Protein AF-A0A968HZY4-F1 (afdb_monomer)

Structure (mmCIF, N/CA/C/O backbone):
data_AF-A0A968HZY4-F1
#
_entry.id   AF-A0A968HZY4-F1
#
loop_
_atom_site.group_PDB
_atom_site.id
_atom_site.type_symbol
_atom_site.label_atom_id
_atom_site.label_alt_id
_atom_site.label_comp_id
_atom_site.label_asym_id
_atom_site.label_entity_id
_atom_site.label_seq_id
_atom_site.pdbx_PDB_ins_code
_atom_site.Cartn_x
_atom_site.Cartn_y
_atom_site.Cartn_z
_atom_site.occupancy
_atom_site.B_iso_or_equiv
_atom_site.auth_seq_id
_atom_site.auth_comp_id
_atom_site.auth_asym_id
_atom_site.auth_atom_id
_atom_site.pdbx_PDB_model_num
ATOM 1 N N . MET A 1 1 ? -5.689 -10.038 83.193 1.00 41.53 1 MET A N 1
ATOM 2 C CA . MET A 1 1 ? -4.232 -9.779 83.161 1.00 41.53 1 MET A CA 1
ATOM 3 C C . MET A 1 1 ? -4.019 -8.382 82.620 1.00 41.53 1 MET A C 1
ATOM 5 O O . MET A 1 1 ? -4.632 -8.050 81.616 1.00 41.53 1 MET A O 1
ATOM 9 N N . ARG A 1 2 ? -3.241 -7.571 83.341 1.00 40.06 2 ARG A N 1
ATOM 10 C CA . ARG A 1 2 ? -2.919 -6.186 82.997 1.00 40.06 2 ARG A CA 1
ATOM 11 C C . ARG A 1 2 ? -1.986 -6.119 81.788 1.00 40.06 2 ARG A C 1
ATOM 13 O O . ARG A 1 2 ? -1.140 -6.987 81.590 1.00 40.06 2 ARG A O 1
ATOM 20 N N . ASP A 1 3 ? -2.224 -5.061 81.038 1.00 54.75 3 ASP A N 1
ATOM 21 C CA . ASP A 1 3 ? -1.599 -4.598 79.814 1.00 54.75 3 ASP A CA 1
ATOM 22 C C . ASP A 1 3 ? -0.059 -4.610 79.860 1.00 54.75 3 ASP A C 1
ATOM 24 O O . ASP A 1 3 ? 0.558 -4.079 80.785 1.00 54.75 3 ASP A O 1
ATOM 28 N N . ARG A 1 4 ? 0.563 -5.210 78.842 1.00 42.66 4 ARG A N 1
ATOM 29 C CA . ARG A 1 4 ? 1.924 -4.870 78.412 1.00 42.66 4 ARG A CA 1
ATOM 30 C C . ARG A 1 4 ? 1.716 -4.182 77.074 1.00 42.66 4 ARG A C 1
ATOM 32 O O . ARG A 1 4 ? 1.471 -4.899 76.107 1.00 42.66 4 ARG A O 1
ATOM 39 N N . GLY A 1 5 ? 1.771 -2.849 77.065 1.00 49.72 5 GLY A N 1
ATOM 40 C CA . GLY A 1 5 ? 1.505 -1.953 75.932 1.00 49.72 5 GLY A CA 1
ATOM 41 C C . GLY A 1 5 ? 2.400 -2.175 74.709 1.00 49.72 5 GLY A C 1
ATOM 42 O O . GLY A 1 5 ? 3.183 -1.316 74.326 1.00 49.72 5 GLY A O 1
ATOM 43 N N . LEU A 1 6 ? 2.280 -3.349 74.106 1.00 52.50 6 LEU A N 1
ATOM 44 C CA . LEU A 1 6 ? 2.765 -3.713 72.791 1.00 52.50 6 LEU A CA 1
ATOM 45 C C . LEU A 1 6 ? 1.503 -3.946 71.974 1.00 52.50 6 LEU A C 1
ATOM 47 O O . LEU A 1 6 ? 0.769 -4.902 72.237 1.00 52.50 6 LEU A O 1
ATOM 51 N N . GLU A 1 7 ? 1.229 -3.056 71.027 1.00 54.84 7 GLU A N 1
ATOM 52 C CA . GLU A 1 7 ? 0.164 -3.232 70.046 1.00 54.84 7 GLU A CA 1
ATOM 53 C C . GLU A 1 7 ? 0.328 -4.610 69.386 1.00 54.84 7 GLU A C 1
ATOM 55 O O . GLU A 1 7 ? 1.237 -4.846 68.590 1.00 54.84 7 GLU A O 1
ATOM 60 N N . LYS A 1 8 ? -0.510 -5.576 69.774 1.00 66.75 8 LYS A N 1
ATOM 61 C CA . LYS A 1 8 ? -0.502 -6.905 69.163 1.00 66.75 8 LYS A CA 1
ATOM 62 C C . LYS A 1 8 ? -1.309 -6.832 67.877 1.00 66.75 8 LYS A C 1
ATOM 64 O O . LYS A 1 8 ? -2.527 -6.681 67.915 1.00 66.75 8 LYS A O 1
ATOM 69 N N . LEU A 1 9 ? -0.631 -6.976 66.743 1.00 75.69 9 LEU A N 1
ATOM 70 C CA . LEU A 1 9 ? -1.282 -7.161 65.451 1.00 75.69 9 LEU A CA 1
ATOM 71 C C . LEU A 1 9 ? -1.979 -8.529 65.435 1.00 75.69 9 LEU A C 1
ATOM 73 O O . LEU A 1 9 ? -1.332 -9.566 65.585 1.00 75.69 9 LEU A O 1
ATOM 77 N N . ILE A 1 10 ? -3.302 -8.531 65.269 1.00 79.06 10 ILE A N 1
ATOM 78 C CA . ILE A 1 10 ? -4.111 -9.747 65.130 1.00 79.06 10 ILE A CA 1
ATOM 79 C C . ILE A 1 10 ? -4.443 -9.921 63.646 1.00 79.06 10 ILE A C 1
ATOM 81 O O . ILE A 1 10 ? -4.998 -9.016 63.024 1.00 79.06 10 ILE A O 1
ATOM 85 N N . LEU A 1 11 ? -4.120 -11.084 63.074 1.00 83.38 11 LEU A N 1
ATOM 86 C CA . LEU A 1 11 ? -4.548 -11.444 61.722 1.00 83.38 11 LEU A CA 1
ATOM 87 C C . LEU A 1 11 ? -6.049 -11.758 61.738 1.00 83.38 11 LEU A C 1
ATOM 89 O O . LEU A 1 11 ? -6.465 -12.761 62.310 1.00 83.38 11 LEU A O 1
ATOM 93 N N . LEU A 1 12 ? -6.854 -10.897 61.115 1.00 84.75 12 LEU A N 1
ATOM 94 C CA . LEU A 1 12 ? -8.318 -11.028 61.105 1.00 84.75 12 LEU A CA 1
ATOM 95 C C . LEU A 1 12 ? -8.853 -11.737 59.852 1.00 84.75 12 LEU A C 1
ATOM 97 O O . LEU A 1 12 ? -9.909 -12.357 59.900 1.00 84.75 12 LEU A O 1
ATOM 101 N N . SER A 1 13 ? -8.135 -11.641 58.732 1.00 86.31 13 SER A N 1
ATOM 102 C CA . SER A 1 13 ? -8.480 -12.276 57.459 1.00 86.31 13 SER A CA 1
ATOM 103 C C . SER A 1 13 ? -7.221 -12.420 56.612 1.00 86.31 13 SER A C 1
ATOM 105 O O . SER A 1 13 ? -6.357 -11.544 56.627 1.00 86.31 13 SER A O 1
ATOM 107 N N . SER A 1 14 ? -7.152 -13.485 55.820 1.00 87.38 14 SER A N 1
ATOM 108 C CA . SER A 1 14 ? -6.156 -13.664 54.765 1.00 87.38 14 SER A CA 1
ATOM 109 C C . SER A 1 14 ? -6.843 -14.073 53.464 1.00 87.38 14 SER A C 1
ATOM 111 O O . SER A 1 14 ? -7.964 -14.580 53.474 1.00 87.38 14 SER A O 1
ATOM 113 N N . ALA A 1 15 ? -6.176 -13.819 52.343 1.00 85.38 15 ALA A N 1
ATOM 114 C CA . ALA A 1 15 ? -6.577 -14.305 51.033 1.00 85.38 15 ALA A CA 1
ATOM 115 C C . ALA A 1 15 ? -5.319 -14.726 50.271 1.00 85.38 15 ALA A C 1
ATOM 117 O O . ALA A 1 15 ? -4.304 -14.027 50.321 1.00 85.38 15 ALA A O 1
ATOM 118 N N . THR A 1 16 ? -5.387 -15.864 49.585 1.00 85.25 16 THR A N 1
ATOM 119 C CA . THR A 1 16 ? -4.321 -16.317 48.687 1.00 85.25 16 THR A CA 1
ATOM 120 C C . THR A 1 16 ? -4.516 -15.669 47.329 1.00 85.25 16 THR A C 1
ATOM 122 O O . THR A 1 16 ? -5.643 -15.566 46.845 1.00 85.25 16 THR A O 1
ATOM 125 N N . LEU A 1 17 ? -3.422 -15.222 46.721 1.00 83.81 17 LEU A N 1
ATOM 126 C CA . LEU A 1 17 ? -3.461 -14.551 45.435 1.00 83.81 17 LEU A CA 1
ATOM 127 C C . LEU A 1 17 ? -2.417 -15.143 44.500 1.00 83.81 17 LEU A C 1
ATOM 129 O O . LEU A 1 17 ? -1.216 -14.988 44.718 1.00 83.81 17 LEU A O 1
ATOM 133 N N . ASP A 1 18 ? -2.906 -15.778 43.442 1.00 83.44 18 ASP A N 1
ATOM 134 C CA . ASP A 1 18 ? -2.078 -16.252 42.345 1.00 83.44 18 ASP A CA 1
ATOM 135 C C . ASP A 1 18 ? -1.925 -15.160 41.284 1.00 83.44 18 ASP A C 1
ATOM 137 O O . ASP A 1 18 ? -2.818 -14.341 41.047 1.00 83.44 18 ASP A O 1
ATOM 141 N N . GLY A 1 19 ? -0.775 -15.157 40.616 1.00 85.38 19 GLY A N 1
ATOM 142 C CA . GLY A 1 19 ? -0.546 -14.327 39.439 1.00 85.38 19 GLY A CA 1
ATOM 143 C C . GLY A 1 19 ? -1.539 -14.615 38.308 1.00 85.38 19 GLY A C 1
ATOM 144 O O . GLY A 1 19 ? -2.103 -15.709 38.235 1.00 85.38 19 GLY A O 1
ATOM 145 N N . LEU A 1 20 ? -1.727 -13.662 37.393 1.00 91.88 20 LEU A N 1
ATOM 146 C CA . LEU A 1 20 ? -2.468 -13.936 36.157 1.00 91.88 20 LEU A CA 1
ATOM 147 C C . LEU A 1 20 ? -1.659 -14.898 35.288 1.00 91.88 20 LEU A C 1
ATOM 149 O O . LEU A 1 20 ? -0.430 -14.856 35.276 1.00 91.88 20 LEU A O 1
ATOM 153 N N . GLU A 1 21 ? -2.337 -15.758 34.546 1.00 91.94 21 GLU A N 1
ATOM 154 C CA . GLU A 1 21 ? -1.697 -16.551 33.508 1.00 91.94 21 GLU A CA 1
ATOM 155 C C . GLU A 1 21 ? -1.301 -15.658 32.329 1.00 91.94 21 GLU A C 1
ATOM 157 O O . GLU A 1 21 ? -2.010 -14.724 31.951 1.00 91.94 21 GLU A O 1
ATOM 162 N N . GLU A 1 22 ? -0.158 -15.953 31.717 1.00 89.94 22 GLU A N 1
ATOM 163 C CA . GLU A 1 22 ? 0.375 -15.190 30.590 1.00 89.94 22 GLU A CA 1
ATOM 164 C C . GLU A 1 22 ? -0.623 -15.102 29.426 1.00 89.94 22 GLU A C 1
ATOM 166 O O . GLU A 1 22 ? -0.749 -14.044 28.804 1.00 89.94 22 GLU A O 1
ATOM 171 N N . TYR A 1 23 ? -1.409 -16.160 29.185 1.00 89.81 23 TYR A N 1
ATOM 172 C CA . TYR A 1 23 ? -2.465 -16.133 28.172 1.00 89.81 23 TYR A CA 1
ATOM 173 C C . TYR A 1 23 ? -3.528 -15.052 28.449 1.00 89.81 23 TYR A C 1
ATOM 175 O O . TYR A 1 23 ? -4.037 -14.455 27.501 1.00 89.81 23 TYR A O 1
ATOM 183 N N . GLN A 1 24 ? -3.861 -14.769 29.716 1.00 90.50 24 GLN A N 1
ATOM 184 C CA . GLN A 1 24 ? -4.883 -13.778 30.078 1.00 90.50 24 GLN A CA 1
ATOM 185 C C . GLN A 1 24 ? -4.415 -12.375 29.684 1.00 90.50 24 GLN A C 1
ATOM 187 O O . GLN A 1 24 ? -5.175 -11.617 29.080 1.00 90.50 24 GLN A O 1
ATOM 192 N N . VAL A 1 25 ? -3.137 -12.063 29.926 1.00 91.56 25 VAL A N 1
ATOM 193 C CA . VAL A 1 25 ? -2.517 -10.797 29.506 1.00 91.56 25 VAL A CA 1
ATOM 194 C C . VAL A 1 25 ? -2.431 -10.714 27.979 1.00 91.56 25 VAL A C 1
ATOM 196 O O . VAL A 1 25 ? -2.873 -9.730 27.385 1.00 91.56 25 VAL A O 1
ATOM 199 N N . GLN A 1 26 ? -1.943 -11.773 27.328 1.00 89.75 26 GLN A N 1
ATOM 200 C CA . GLN A 1 26 ? -1.794 -11.819 25.870 1.00 89.75 26 GLN A CA 1
ATOM 201 C C . GLN A 1 26 ? -3.134 -11.737 25.126 1.00 89.75 26 GLN A C 1
ATOM 203 O O . GLN A 1 26 ? -3.215 -11.111 24.070 1.00 89.75 26 GLN A O 1
ATOM 208 N N . SER A 1 27 ? -4.210 -12.308 25.673 1.00 87.94 27 SER A N 1
ATOM 209 C CA . SER A 1 27 ? -5.541 -12.256 25.053 1.00 87.94 27 SER A CA 1
ATOM 210 C C . SER A 1 27 ? -6.068 -10.825 24.904 1.00 87.94 27 SER A C 1
ATOM 212 O O . SER A 1 27 ? -6.692 -10.498 23.896 1.00 87.94 27 SER A O 1
ATOM 214 N N . VAL A 1 28 ? -5.759 -9.944 25.865 1.00 88.44 28 VAL A N 1
ATOM 215 C CA . VAL A 1 28 ? -6.109 -8.521 25.790 1.00 88.44 28 VAL A CA 1
ATOM 216 C C . VAL A 1 28 ? -5.229 -7.818 24.759 1.00 88.44 28 VAL A C 1
ATOM 218 O O . VAL A 1 28 ? -5.750 -7.092 23.917 1.00 88.44 28 VAL A O 1
ATOM 221 N N . LEU A 1 29 ? -3.917 -8.074 24.769 1.00 87.25 29 LEU A N 1
ATOM 222 C CA . LEU A 1 29 ? -2.936 -7.458 23.860 1.00 87.25 29 LEU A CA 1
ATOM 223 C C . LEU A 1 29 ? -3.113 -7.840 22.385 1.00 87.25 29 LEU A C 1
ATOM 225 O O . LEU A 1 29 ? -2.699 -7.115 21.488 1.00 87.25 29 LEU A O 1
ATOM 229 N N . THR A 1 30 ? -3.734 -8.984 22.113 1.00 85.12 30 THR A N 1
ATOM 230 C CA . THR A 1 30 ? -3.854 -9.521 20.750 1.00 85.12 30 THR A CA 1
ATOM 231 C C . THR A 1 30 ? -5.277 -9.477 20.193 1.00 85.12 30 THR A C 1
ATOM 233 O O . THR A 1 30 ? -5.478 -9.808 19.025 1.00 85.12 30 THR A O 1
ATOM 236 N N . LYS A 1 31 ? -6.258 -9.002 20.979 1.00 80.94 31 LYS A N 1
ATOM 237 C CA . LYS A 1 31 ? -7.700 -8.962 20.651 1.00 80.94 31 LYS A CA 1
ATOM 238 C C . LYS A 1 31 ? -8.027 -8.364 19.274 1.00 80.94 31 LYS A C 1
ATOM 240 O O . LYS A 1 31 ? -9.036 -8.728 18.672 1.00 80.94 31 LYS A O 1
ATOM 245 N N . ASN A 1 32 ? -7.200 -7.442 18.780 1.00 72.19 32 ASN A N 1
ATOM 246 C CA . ASN A 1 32 ? -7.451 -6.698 17.542 1.00 72.19 32 ASN A CA 1
ATOM 247 C C . ASN A 1 32 ? -6.532 -7.080 16.370 1.00 72.19 32 ASN A C 1
ATOM 249 O O . ASN A 1 32 ? -6.641 -6.495 15.290 1.00 72.19 32 ASN A O 1
ATOM 253 N N . LEU A 1 33 ? -5.665 -8.077 16.548 1.00 73.38 33 LEU A N 1
ATOM 254 C CA . LEU A 1 33 ? -4.796 -8.586 15.486 1.00 73.38 33 LEU A CA 1
ATOM 255 C C . LEU A 1 33 ? -5.566 -9.545 14.566 1.00 73.38 33 LEU A C 1
ATOM 257 O O . LEU A 1 33 ? -6.421 -10.297 15.024 1.00 73.38 33 LEU A O 1
ATOM 261 N N . SER A 1 34 ? -5.242 -9.559 13.269 1.00 57.38 34 SER A N 1
ATOM 262 C CA . SER A 1 34 ? -5.889 -10.438 12.275 1.00 57.38 34 SER A CA 1
ATOM 263 C C . SER A 1 34 ? -5.515 -11.917 12.421 1.00 57.38 34 SER A C 1
ATOM 265 O O . SER A 1 34 ? -6.266 -12.775 11.977 1.00 57.38 34 SER A O 1
ATOM 267 N N . ASN A 1 35 ? -4.367 -12.225 13.036 1.00 59.00 35 ASN A N 1
ATOM 268 C CA . ASN A 1 35 ? -3.898 -13.590 13.305 1.00 59.00 35 ASN A CA 1
ATOM 269 C C . ASN A 1 35 ? -3.210 -13.653 14.677 1.00 59.00 35 ASN A C 1
ATOM 271 O O . ASN A 1 35 ? -1.978 -13.718 14.760 1.00 59.00 35 ASN A O 1
ATOM 275 N N . PRO A 1 36 ? -3.977 -13.603 15.775 1.00 60.69 36 PRO A N 1
ATOM 276 C CA . PRO A 1 36 ? -3.407 -13.656 17.107 1.00 60.69 36 PRO A CA 1
ATOM 277 C C . PRO A 1 36 ? -2.888 -15.077 17.364 1.00 60.69 36 PRO A C 1
ATOM 279 O O . PRO A 1 36 ? -3.634 -15.980 17.732 1.00 60.69 36 PRO A O 1
ATOM 282 N N . ARG A 1 37 ? -1.584 -15.304 17.163 1.00 58.78 37 ARG A N 1
ATOM 283 C CA . ARG A 1 37 ? -0.913 -16.530 17.623 1.00 58.78 37 ARG A CA 1
ATOM 284 C C . ARG A 1 37 ? -0.686 -16.439 19.130 1.00 58.78 37 ARG A C 1
ATOM 286 O O . ARG A 1 37 ? 0.447 -16.314 19.588 1.00 58.78 37 ARG A O 1
ATOM 293 N N . VAL A 1 38 ? -1.767 -16.490 19.902 1.00 62.00 38 VAL A N 1
ATOM 294 C CA . VAL A 1 38 ? -1.673 -16.601 21.359 1.00 62.00 38 VAL A CA 1
ATOM 295 C C . VAL A 1 38 ? -1.305 -18.040 21.673 1.00 62.00 38 VAL A C 1
ATOM 297 O O . VAL A 1 38 ? -2.112 -18.954 21.515 1.00 62.00 38 VAL A O 1
ATOM 300 N N . ARG A 1 39 ? -0.057 -18.266 22.083 1.00 68.50 39 ARG A N 1
ATOM 301 C CA . ARG A 1 39 ? 0.317 -19.556 22.660 1.00 68.50 39 ARG A CA 1
ATOM 302 C C . ARG A 1 39 ? -0.393 -19.684 24.003 1.00 68.50 39 ARG A C 1
ATOM 304 O O . ARG A 1 39 ? -0.306 -18.776 24.827 1.00 68.50 39 ARG A O 1
ATOM 311 N N . LEU A 1 40 ? -1.076 -20.806 24.218 1.00 73.31 40 LEU A N 1
ATOM 312 C CA . LEU A 1 40 ? -1.609 -21.167 25.529 1.00 73.31 40 LEU A CA 1
ATOM 313 C C . LEU A 1 40 ? -0.422 -21.367 26.477 1.00 73.31 40 LEU A C 1
ATOM 315 O O . LEU A 1 40 ? 0.214 -22.417 26.485 1.00 73.31 40 LEU A O 1
ATOM 319 N N . SER A 1 41 ? -0.087 -20.317 27.219 1.00 78.94 41 SER A N 1
ATOM 320 C CA . SER A 1 41 ? 0.904 -20.345 28.285 1.00 78.94 41 SER A CA 1
ATOM 321 C C . SER A 1 41 ? 0.164 -20.222 29.607 1.00 78.94 41 SER A C 1
ATOM 323 O O . SER A 1 41 ? -0.422 -19.182 29.908 1.00 78.94 41 SER A O 1
ATOM 325 N N . LEU A 1 42 ? 0.207 -21.298 30.392 1.00 84.81 42 LEU A N 1
ATOM 326 C CA . LEU A 1 42 ? -0.332 -21.346 31.755 1.00 84.81 42 LEU A CA 1
ATOM 327 C C . LEU A 1 42 ? 0.670 -20.773 32.776 1.00 84.81 42 LEU A C 1
ATOM 329 O O . LEU A 1 42 ? 0.499 -20.914 33.987 1.00 84.81 42 LEU A O 1
ATOM 333 N N . LYS A 1 43 ? 1.764 -20.157 32.299 1.00 90.19 43 LYS A N 1
ATOM 334 C CA . LYS A 1 43 ? 2.778 -19.541 33.153 1.00 90.19 43 LYS A CA 1
ATOM 335 C C . LYS A 1 43 ? 2.139 -18.404 33.944 1.00 90.19 43 LYS A C 1
ATOM 337 O O . LYS A 1 43 ? 1.631 -17.446 33.367 1.00 90.19 43 LYS A O 1
ATOM 342 N N . ARG A 1 44 ? 2.208 -18.501 35.269 1.00 91.00 44 ARG A N 1
ATOM 343 C CA . ARG A 1 44 ? 1.721 -17.473 36.191 1.00 91.00 44 ARG A CA 1
ATOM 344 C C . ARG A 1 44 ? 2.715 -16.315 36.253 1.00 91.00 44 ARG A C 1
ATOM 346 O O . ARG A 1 44 ? 3.913 -16.518 36.452 1.00 91.00 44 ARG A O 1
ATOM 353 N N . LEU A 1 45 ? 2.211 -15.103 36.072 1.00 92.19 45 LEU A N 1
ATOM 354 C CA . LEU A 1 45 ? 2.980 -13.871 36.080 1.00 92.19 45 LEU A CA 1
ATOM 355 C C . LEU A 1 45 ? 2.925 -13.213 37.471 1.00 92.19 45 LEU A C 1
ATOM 357 O O . LEU A 1 45 ? 1.835 -13.039 38.019 1.00 92.19 45 LEU A O 1
ATOM 361 N N . PRO A 1 46 ? 4.069 -12.843 38.069 1.00 92.75 46 PRO A N 1
ATOM 362 C CA . PRO A 1 46 ? 4.107 -12.374 39.449 1.00 92.75 46 PRO A CA 1
ATOM 363 C C . PRO A 1 46 ? 3.511 -10.968 39.601 1.00 92.75 46 PRO A C 1
ATOM 365 O O . PRO A 1 46 ? 3.862 -10.041 38.872 1.00 92.75 46 PRO A O 1
ATOM 368 N N . VAL A 1 47 ? 2.680 -10.773 40.624 1.00 91.81 47 VAL A N 1
ATOM 369 C CA . VAL A 1 47 ? 2.310 -9.432 41.100 1.00 91.81 47 VAL A CA 1
ATOM 370 C C . VAL A 1 47 ? 3.327 -8.940 42.129 1.00 91.81 47 VAL A C 1
ATOM 372 O O . VAL A 1 47 ? 3.813 -9.707 42.954 1.00 91.81 47 VAL A O 1
ATOM 375 N N . GLN A 1 48 ? 3.671 -7.657 42.070 1.00 90.81 48 GLN A N 1
ATOM 376 C CA . GLN A 1 48 ? 4.803 -7.089 42.812 1.00 90.81 48 GLN A CA 1
ATOM 377 C C . GLN A 1 48 ? 4.380 -6.022 43.824 1.00 90.81 48 GLN A C 1
ATOM 379 O O . GLN A 1 48 ? 5.103 -5.755 44.779 1.00 90.81 48 GLN A O 1
ATOM 384 N N . GLN A 1 49 ? 3.238 -5.366 43.604 1.00 93.62 49 GLN A N 1
ATOM 385 C CA . GLN A 1 49 ? 2.784 -4.242 44.425 1.00 93.62 49 GLN A CA 1
ATOM 386 C C . GLN A 1 49 ? 1.290 -4.343 44.728 1.00 93.62 49 GLN A C 1
ATOM 388 O O . GLN A 1 49 ? 0.536 -4.951 43.973 1.00 93.62 49 GLN A O 1
ATOM 393 N N . MET A 1 50 ? 0.862 -3.684 45.804 1.00 93.81 50 MET A N 1
ATOM 394 C CA . MET A 1 50 ? -0.540 -3.378 46.088 1.00 93.81 50 MET A CA 1
ATOM 395 C C . MET A 1 50 ? -0.711 -1.864 46.156 1.00 93.81 50 MET A C 1
ATOM 397 O O . MET A 1 50 ? 0.113 -1.180 46.762 1.00 93.81 50 MET A O 1
ATOM 401 N N . ARG A 1 51 ? -1.760 -1.330 45.530 1.00 95.94 51 ARG A N 1
ATOM 402 C CA . ARG A 1 51 ? -2.035 0.112 45.496 1.00 95.94 51 ARG A CA 1
ATOM 403 C C . ARG A 1 51 ? -3.507 0.399 45.781 1.00 95.94 51 ARG A C 1
ATOM 405 O O . ARG A 1 51 ? -4.352 -0.338 45.281 1.00 95.94 51 ARG A O 1
ATOM 412 N N . PRO A 1 52 ? -3.835 1.450 46.551 1.00 94.94 52 PRO A N 1
ATOM 413 C CA . PRO A 1 52 ? -5.219 1.861 46.740 1.00 94.94 52 PRO A CA 1
ATOM 414 C C . PRO A 1 52 ? -5.827 2.388 45.439 1.00 94.94 52 PRO A C 1
ATOM 416 O O . PRO A 1 52 ? -5.142 3.024 44.636 1.00 94.94 52 PRO A O 1
ATOM 419 N N . LEU A 1 53 ? -7.119 2.128 45.245 1.00 94.69 53 LEU A N 1
ATOM 420 C CA . LEU A 1 53 ? -7.882 2.620 44.103 1.00 94.69 53 LEU A CA 1
ATOM 421 C C . LEU A 1 53 ? -8.545 3.957 44.439 1.00 94.69 53 LEU A C 1
ATOM 423 O O . LEU A 1 53 ? -9.246 4.084 45.444 1.00 94.69 53 LEU A O 1
ATOM 427 N N . ALA A 1 54 ? -8.338 4.955 43.581 1.00 90.56 54 ALA A N 1
ATOM 428 C CA . ALA A 1 54 ? -8.940 6.276 43.737 1.00 90.56 54 ALA A CA 1
ATOM 429 C C . ALA A 1 54 ? -10.456 6.246 43.476 1.00 90.56 54 ALA A C 1
ATOM 431 O O . ALA A 1 54 ? -10.930 5.432 42.684 1.00 90.56 54 ALA A O 1
ATOM 432 N N . GLY A 1 55 ? -11.196 7.155 44.126 1.00 87.44 55 GLY A N 1
ATOM 433 C CA . GLY A 1 55 ? -12.635 7.374 43.899 1.00 87.44 55 GLY A CA 1
ATOM 434 C C . GLY A 1 55 ? -13.565 6.284 44.444 1.00 87.44 55 GLY A C 1
ATOM 435 O O . GLY A 1 55 ? -14.736 6.231 44.067 1.00 87.44 55 GLY A O 1
ATOM 436 N N . ALA A 1 56 ? -13.039 5.380 45.275 1.00 87.50 56 ALA A N 1
ATOM 437 C CA . ALA A 1 56 ? -13.741 4.173 45.679 1.00 87.50 56 ALA A CA 1
ATOM 438 C C . ALA A 1 56 ? -14.988 4.451 46.550 1.00 87.50 56 ALA A C 1
ATOM 440 O O . ALA A 1 56 ? -14.973 5.374 47.372 1.00 87.50 56 ALA A O 1
ATOM 441 N N . PRO A 1 57 ? -16.061 3.650 46.409 1.00 84.62 57 PRO A N 1
ATOM 442 C CA . PRO A 1 57 ? -17.265 3.794 47.218 1.00 84.62 57 PRO A CA 1
ATOM 443 C C . PRO A 1 57 ? -16.998 3.564 48.710 1.00 84.62 57 PRO A C 1
ATOM 445 O O . PRO A 1 57 ? -16.145 2.764 49.102 1.00 84.62 57 PRO A O 1
ATOM 448 N N . LYS A 1 58 ? -17.766 4.261 49.555 1.00 82.00 58 LYS A N 1
ATOM 449 C CA . LYS A 1 58 ? -17.654 4.179 51.019 1.00 82.00 58 LYS A CA 1
ATOM 450 C C . LYS A 1 58 ? -18.044 2.785 51.533 1.00 82.00 58 LYS A C 1
ATOM 452 O O . LYS A 1 58 ? -18.883 2.108 50.949 1.00 82.00 58 LYS A O 1
ATOM 457 N N . GLY A 1 59 ? -17.465 2.384 52.667 1.00 80.69 59 GLY A N 1
ATOM 458 C CA . GLY A 1 59 ? -17.804 1.135 53.368 1.00 80.69 59 GLY A CA 1
ATOM 459 C C . GLY A 1 59 ? -16.841 -0.035 53.131 1.00 80.69 59 GLY A C 1
ATOM 460 O O . GLY A 1 59 ? -16.913 -1.030 53.848 1.00 80.69 59 GLY A O 1
ATOM 461 N N . ALA A 1 60 ? -15.906 0.084 52.185 1.00 84.56 60 ALA A N 1
ATOM 462 C CA . ALA A 1 60 ? -14.782 -0.838 52.028 1.00 84.56 60 ALA A CA 1
ATOM 463 C C . ALA A 1 60 ? -13.556 -0.110 51.460 1.00 84.56 60 ALA A C 1
ATOM 465 O O . ALA A 1 60 ? -13.691 0.874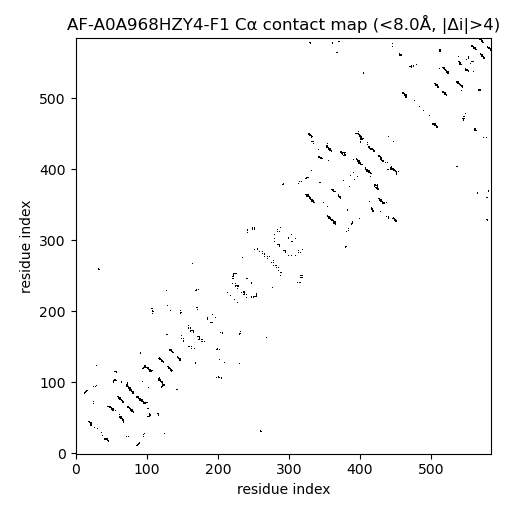 50.735 1.00 84.56 60 ALA A O 1
ATOM 466 N N . SER A 1 61 ? -12.364 -0.618 51.764 1.00 90.19 61 SER A N 1
ATOM 467 C CA . SER A 1 61 ? -11.125 -0.191 51.115 1.00 90.19 61 SER A CA 1
ATOM 468 C C . SER A 1 61 ? -10.911 -1.015 49.851 1.00 90.19 61 SER A C 1
ATOM 470 O O . SER A 1 61 ? -11.008 -2.242 49.877 1.00 90.19 61 SER A O 1
ATOM 472 N N . TRP A 1 62 ? -10.601 -0.349 48.745 1.00 93.44 62 TRP A N 1
ATOM 473 C CA . TRP A 1 62 ? -10.397 -0.991 47.450 1.00 93.44 62 TRP A CA 1
ATOM 474 C C . TRP A 1 62 ? -8.944 -0.857 47.028 1.00 93.44 62 TRP A C 1
ATOM 476 O O . TRP A 1 62 ? -8.397 0.246 47.016 1.00 93.44 62 TRP A O 1
ATOM 486 N N . LEU A 1 63 ? -8.321 -1.981 46.689 1.00 95.06 63 LEU A N 1
ATOM 487 C CA . LEU A 1 63 ? -6.920 -2.049 46.287 1.00 95.06 63 LEU A CA 1
ATOM 488 C C . LEU A 1 63 ? -6.808 -2.764 44.936 1.00 95.06 63 LEU A C 1
ATOM 490 O O . LEU A 1 63 ? -7.672 -3.557 44.575 1.00 95.06 63 LEU A O 1
ATOM 494 N N . ALA A 1 64 ? -5.725 -2.524 44.209 1.00 96.12 64 ALA A N 1
ATOM 495 C CA . ALA A 1 64 ? -5.300 -3.361 43.097 1.00 96.12 64 ALA A CA 1
ATOM 496 C C . ALA A 1 64 ? -3.931 -3.963 43.394 1.00 96.12 64 ALA A C 1
ATOM 498 O O . ALA A 1 64 ? -3.017 -3.254 43.825 1.00 96.12 64 ALA A O 1
ATOM 499 N N . THR A 1 65 ? -3.774 -5.256 43.119 1.00 96.00 65 THR A N 1
ATOM 500 C CA . THR A 1 65 ? -2.441 -5.823 42.922 1.00 96.00 65 THR A CA 1
ATOM 501 C C . THR A 1 65 ? -1.915 -5.405 41.553 1.00 96.00 65 THR A C 1
ATOM 503 O O . THR A 1 65 ? -2.692 -5.184 40.624 1.00 96.00 65 THR A O 1
ATOM 506 N N . VAL A 1 66 ? -0.598 -5.242 41.442 1.00 96.38 66 VAL A N 1
ATOM 507 C CA . VAL A 1 66 ? 0.065 -4.742 40.237 1.00 96.38 66 VAL A CA 1
ATOM 508 C C . VAL A 1 66 ? 1.282 -5.607 39.939 1.00 96.38 66 VAL A C 1
ATOM 510 O O . VAL A 1 66 ? 2.262 -5.608 40.688 1.00 96.38 66 VAL A O 1
ATOM 513 N N . GLY A 1 67 ? 1.214 -6.340 38.838 1.00 95.56 67 GLY A N 1
ATOM 514 C CA . GLY A 1 67 ? 2.342 -6.900 38.111 1.00 95.56 67 GLY A CA 1
ATOM 515 C C . GLY A 1 67 ? 2.604 -6.086 36.845 1.00 95.56 67 GLY A C 1
ATOM 516 O O . GLY A 1 67 ? 1.749 -5.330 36.374 1.00 95.56 67 GLY A O 1
ATOM 517 N N . ARG A 1 68 ? 3.815 -6.217 36.306 1.00 94.50 68 ARG A N 1
ATOM 518 C CA . ARG A 1 68 ? 4.229 -5.566 35.060 1.00 94.50 68 ARG A CA 1
ATOM 519 C C . ARG A 1 68 ? 4.852 -6.586 34.125 1.00 94.50 68 ARG A C 1
ATOM 521 O O . ARG A 1 68 ? 5.551 -7.498 34.559 1.00 94.50 68 ARG A O 1
ATOM 528 N N . SER A 1 69 ? 4.563 -6.418 32.848 1.00 90.56 69 SER A N 1
ATOM 529 C CA . SER A 1 69 ? 5.239 -7.062 31.726 1.00 90.56 69 SER A CA 1
ATOM 530 C C . SER A 1 69 ? 5.828 -5.969 30.834 1.00 90.56 69 SER A C 1
ATOM 532 O O . SER A 1 69 ? 5.603 -4.785 31.084 1.00 90.56 69 SER A O 1
ATOM 534 N N . GLU A 1 70 ? 6.544 -6.347 29.779 1.00 86.62 70 GLU A N 1
ATOM 535 C CA . GLU A 1 70 ? 7.060 -5.382 28.798 1.00 86.62 70 GLU A CA 1
ATOM 536 C C . GLU A 1 70 ? 5.947 -4.594 28.088 1.00 86.62 70 GLU A C 1
ATOM 538 O O . GLU A 1 70 ? 6.182 -3.479 27.635 1.00 86.62 70 GLU A O 1
ATOM 543 N N . GLN A 1 71 ? 4.737 -5.156 28.001 1.00 88.81 71 GLN A N 1
ATOM 544 C CA . GLN A 1 71 ? 3.661 -4.637 27.148 1.00 88.81 71 GLN A CA 1
ATOM 545 C C . GLN A 1 71 ? 2.399 -4.211 27.914 1.00 88.81 71 GLN A C 1
ATOM 547 O O . GLN A 1 71 ? 1.491 -3.641 27.316 1.00 88.81 71 GLN A O 1
ATOM 552 N N . ALA A 1 72 ? 2.298 -4.511 29.213 1.00 94.25 72 ALA A N 1
ATOM 553 C CA . ALA A 1 72 ? 1.114 -4.203 30.016 1.00 94.25 72 ALA A CA 1
ATOM 554 C C . ALA A 1 72 ? 1.378 -4.235 31.526 1.00 94.25 72 ALA A C 1
ATOM 556 O O . ALA A 1 72 ? 2.214 -5.004 32.017 1.00 94.25 72 ALA A O 1
ATOM 557 N N . SER A 1 73 ? 0.555 -3.489 32.265 1.00 96.06 73 SER A N 1
ATOM 558 C CA . SER A 1 73 ? 0.310 -3.713 33.694 1.00 96.06 73 SER A CA 1
ATOM 559 C C . SER A 1 73 ? -0.885 -4.648 33.881 1.00 96.06 73 SER A C 1
ATOM 561 O O . SER A 1 73 ? -1.830 -4.614 33.094 1.00 96.06 73 SER A O 1
ATOM 563 N N . TYR A 1 74 ? -0.871 -5.468 34.927 1.00 96.69 74 TYR A N 1
ATOM 564 C CA . TYR A 1 74 ? -1.951 -6.414 35.213 1.00 96.69 74 TYR A CA 1
ATOM 565 C C . TYR A 1 74 ? -2.090 -6.692 36.710 1.00 96.69 74 TYR A C 1
ATOM 567 O O . TYR A 1 74 ? -1.194 -6.380 37.490 1.00 96.69 74 TYR A O 1
ATOM 575 N N . GLY A 1 75 ? -3.188 -7.322 37.117 1.00 96.25 75 GLY A N 1
ATOM 576 C CA . GLY A 1 75 ? -3.361 -7.804 38.483 1.00 96.25 75 GLY A CA 1
ATOM 577 C C . GLY A 1 75 ? -4.810 -8.100 38.835 1.00 96.25 75 GLY A C 1
ATOM 578 O O . GLY A 1 75 ? -5.637 -8.355 37.965 1.00 96.25 75 GLY A O 1
ATOM 579 N N . HIS A 1 76 ? -5.113 -8.036 40.126 1.00 95.25 76 HIS A N 1
ATOM 580 C CA . HIS A 1 76 ? -6.429 -8.310 40.697 1.00 95.25 76 HIS A CA 1
ATOM 581 C C . HIS A 1 76 ? -6.954 -7.104 41.458 1.00 95.25 76 HIS A C 1
ATOM 583 O O . HIS A 1 76 ? -6.191 -6.372 42.089 1.00 95.25 76 HIS A O 1
ATOM 589 N N . ILE A 1 77 ? -8.268 -6.933 41.445 1.00 95.12 77 ILE A N 1
ATOM 590 C CA . ILE A 1 77 ? -8.981 -6.007 42.318 1.00 95.12 77 ILE A CA 1
ATOM 591 C C . ILE A 1 77 ? -9.238 -6.700 43.652 1.00 95.12 77 ILE A C 1
ATOM 593 O O . ILE A 1 77 ? -9.723 -7.829 43.687 1.00 95.12 77 ILE A O 1
ATOM 597 N N . LEU A 1 78 ? -8.945 -6.012 44.749 1.00 93.25 78 LEU A N 1
ATOM 598 C CA . LEU A 1 78 ? -9.188 -6.472 46.107 1.00 93.25 78 LEU A CA 1
ATOM 599 C C . LEU A 1 78 ? -10.199 -5.561 46.792 1.00 93.25 78 LEU A C 1
ATOM 601 O O . LEU A 1 78 ? -10.101 -4.333 46.709 1.00 93.25 78 LEU A O 1
ATOM 605 N N . ARG A 1 79 ? -11.119 -6.166 47.538 1.00 91.69 79 ARG A N 1
ATOM 606 C CA . ARG A 1 79 ? -12.013 -5.462 48.456 1.00 91.69 79 ARG A CA 1
ATOM 607 C C . ARG A 1 79 ? -11.680 -5.868 49.882 1.00 91.69 79 ARG A C 1
ATOM 609 O O . ARG A 1 79 ? -11.728 -7.046 50.224 1.00 91.69 79 ARG A O 1
ATOM 616 N N . VAL A 1 80 ? -11.356 -4.882 50.706 1.00 90.31 80 VAL A N 1
ATOM 617 C CA . VAL A 1 80 ? -11.056 -5.049 52.127 1.00 90.31 80 VAL A CA 1
ATOM 618 C C . VAL A 1 80 ? -12.182 -4.412 52.925 1.00 90.31 80 VAL A C 1
ATOM 620 O O . VAL A 1 80 ? -12.349 -3.193 52.939 1.00 90.31 80 VAL A O 1
ATOM 623 N N . GLN A 1 81 ? -12.969 -5.246 53.586 1.00 87.75 81 GLN A N 1
ATOM 624 C CA . GLN A 1 81 ? -14.040 -4.819 54.471 1.00 87.75 81 GLN A CA 1
ATOM 625 C C . GLN A 1 81 ? -13.591 -5.029 55.913 1.00 87.75 81 GLN A C 1
ATOM 627 O O . GLN A 1 81 ? -13.051 -6.080 56.235 1.00 87.75 81 GLN A O 1
ATOM 632 N N . VAL A 1 82 ? -13.779 -4.028 56.775 1.00 82.75 82 VAL A N 1
ATOM 633 C CA . VAL A 1 82 ? -13.357 -4.098 58.189 1.00 82.75 82 VAL A CA 1
ATOM 634 C C . VAL A 1 82 ? -14.544 -4.393 59.111 1.00 82.75 82 VAL A C 1
ATOM 636 O O . VAL A 1 82 ? -14.387 -5.069 60.123 1.00 82.75 82 VAL A O 1
ATOM 639 N N . GLN A 1 83 ? -15.744 -3.932 58.750 1.00 79.56 83 GLN A N 1
ATOM 640 C CA . GLN A 1 83 ? -16.977 -4.128 59.516 1.00 79.56 83 GLN A CA 1
ATOM 641 C C . GLN A 1 83 ? -18.131 -4.563 58.596 1.00 79.56 83 GLN A C 1
ATOM 643 O O . GLN A 1 83 ? -18.167 -4.138 57.440 1.00 79.56 83 GLN A O 1
ATOM 648 N N . PRO A 1 84 ? -19.089 -5.383 59.073 1.00 78.38 84 PRO A N 1
ATOM 649 C CA . PRO A 1 84 ? -19.196 -5.919 60.437 1.00 78.38 84 PRO A CA 1
ATOM 650 C C . PRO A 1 84 ? -18.253 -7.100 60.720 1.00 78.38 84 PRO A C 1
ATOM 652 O O . PRO A 1 84 ? -17.987 -7.395 61.880 1.00 78.38 84 PRO A O 1
ATOM 655 N N . ARG A 1 85 ? -17.720 -7.762 59.685 1.00 82.50 85 ARG A N 1
ATOM 656 C CA . ARG A 1 85 ? -16.682 -8.794 59.810 1.00 82.50 85 ARG A CA 1
ATOM 657 C C . ARG A 1 85 ? -15.501 -8.442 58.903 1.00 82.50 85 ARG A C 1
ATOM 659 O O . ARG A 1 85 ? -15.740 -8.176 57.725 1.00 82.50 85 ARG A O 1
ATOM 666 N N . PRO A 1 86 ? -14.262 -8.436 59.423 1.00 87.19 86 PRO A N 1
ATOM 667 C CA . PRO A 1 86 ? -13.077 -8.244 58.605 1.00 87.19 86 PRO A CA 1
ATOM 668 C C . PRO A 1 86 ? -12.980 -9.320 57.521 1.00 87.19 86 PRO A C 1
ATOM 670 O O . PRO A 1 86 ? -13.006 -10.509 57.830 1.00 87.19 86 PRO A O 1
ATOM 673 N N . GLN A 1 87 ? -12.863 -8.913 56.261 1.00 88.88 87 GLN A N 1
ATOM 674 C CA . GLN A 1 87 ? -12.708 -9.824 55.133 1.00 88.88 87 GLN A CA 1
ATOM 675 C C . GLN A 1 87 ? -11.885 -9.167 54.024 1.00 88.88 87 GLN A C 1
ATOM 677 O O . GLN A 1 87 ? -12.098 -8.002 53.682 1.00 88.88 87 GLN A O 1
ATOM 682 N N . VAL A 1 88 ? -10.975 -9.939 53.431 1.00 89.94 88 VAL A N 1
ATOM 683 C CA . VAL A 1 88 ? -10.293 -9.598 52.177 1.00 89.94 88 VAL A CA 1
ATOM 684 C C . VAL A 1 88 ? -10.844 -10.491 51.071 1.00 89.94 88 VAL A C 1
ATOM 686 O O . VAL A 1 88 ? -10.807 -11.713 51.185 1.00 89.94 88 VAL A O 1
ATOM 689 N N . GLN A 1 89 ? -11.360 -9.885 50.005 1.00 89.81 89 GLN A N 1
ATOM 690 C CA . GLN A 1 89 ? -11.896 -10.585 48.839 1.00 89.81 89 GLN A CA 1
ATOM 691 C C . GLN A 1 89 ? -11.038 -10.271 47.612 1.00 89.81 89 GLN A C 1
ATOM 693 O O . GLN A 1 89 ? -10.814 -9.098 47.304 1.00 89.81 89 GLN A O 1
ATOM 698 N N . VAL A 1 90 ? -10.586 -11.311 46.907 1.00 90.81 90 VAL A N 1
ATOM 699 C CA . VAL A 1 90 ? -9.984 -11.198 45.570 1.00 90.81 90 VAL A CA 1
ATOM 700 C C . VAL A 1 90 ? -11.116 -11.250 44.552 1.00 90.81 90 VAL A C 1
ATOM 702 O O . VAL A 1 90 ? -11.926 -12.174 44.582 1.00 90.81 90 VAL A O 1
ATOM 705 N N . LEU A 1 91 ? -11.215 -10.228 43.706 1.00 90.69 91 LEU A N 1
ATOM 706 C CA . LEU A 1 91 ? -12.352 -10.020 42.815 1.00 90.69 91 LEU A CA 1
ATOM 707 C C . LEU A 1 91 ? -11.949 -10.203 41.349 1.00 90.69 91 LEU A C 1
ATOM 709 O O . LEU A 1 91 ? -11.729 -11.320 40.895 1.00 90.69 91 LEU A O 1
ATOM 713 N N . GLN A 1 92 ? -11.906 -9.107 40.595 1.00 89.62 92 GLN A N 1
ATOM 714 C CA . GLN A 1 92 ? -11.766 -9.115 39.147 1.00 89.62 92 GLN A CA 1
ATOM 715 C C . GLN A 1 92 ? -10.300 -8.990 38.730 1.00 89.62 92 GLN A C 1
ATOM 717 O O . GLN A 1 92 ? -9.571 -8.136 39.235 1.00 89.62 92 GLN A O 1
ATOM 722 N N . GLU A 1 93 ? -9.897 -9.787 37.749 1.00 94.00 93 GLU A N 1
ATOM 723 C CA . GLU A 1 93 ? -8.628 -9.622 37.044 1.00 94.00 93 GLU A CA 1
ATOM 724 C C . GLU A 1 93 ? -8.673 -8.409 36.108 1.00 94.00 93 GLU A C 1
ATOM 726 O O . GLU A 1 93 ? -9.674 -8.153 35.425 1.00 94.00 93 GLU A O 1
ATOM 731 N N . TRP A 1 94 ? -7.564 -7.681 36.022 1.00 95.50 94 TRP A N 1
ATOM 732 C CA . TRP A 1 94 ? -7.416 -6.536 35.138 1.00 95.50 94 TRP A CA 1
ATOM 733 C C . TRP A 1 94 ? -6.085 -6.571 34.388 1.00 95.50 94 TRP A C 1
ATOM 735 O O . TRP A 1 94 ? -5.071 -7.059 34.883 1.00 95.50 94 TRP A O 1
ATOM 745 N N . VAL A 1 95 ? -6.111 -6.025 33.174 1.00 96.62 95 VAL A N 1
ATOM 746 C CA . VAL A 1 95 ? -4.953 -5.836 32.297 1.00 96.62 95 VAL A CA 1
ATOM 747 C C . VAL A 1 95 ? -5.107 -4.459 31.669 1.00 96.62 95 VAL A C 1
ATOM 749 O O . VAL A 1 95 ? -6.184 -4.138 31.167 1.00 96.62 95 VAL A O 1
ATOM 752 N N . SER A 1 96 ? -4.052 -3.651 31.719 1.00 96.19 96 SER A N 1
ATOM 753 C CA . SER A 1 96 ? -3.977 -2.338 31.088 1.00 96.19 96 SER A CA 1
ATOM 754 C C . SER A 1 96 ? -2.709 -2.245 30.235 1.00 96.19 96 SER A C 1
ATOM 756 O O . SER A 1 96 ? -1.607 -2.154 30.787 1.00 96.19 96 SER A O 1
ATOM 758 N N . PRO A 1 97 ? -2.849 -2.256 28.901 1.00 94.75 97 PRO A N 1
ATOM 759 C CA . PRO A 1 97 ? -1.738 -2.069 27.966 1.00 94.75 97 PRO A CA 1
ATOM 760 C C . PRO A 1 97 ? -1.053 -0.706 28.126 1.00 94.75 97 PRO A C 1
ATOM 762 O O . PRO A 1 97 ? 0.167 -0.620 28.120 1.00 94.75 97 PRO A O 1
ATOM 765 N N . GLU A 1 98 ? -1.827 0.353 28.385 1.00 91.56 98 GLU A N 1
ATOM 766 C CA . GLU A 1 98 ? -1.305 1.700 28.683 1.00 91.56 98 GLU A CA 1
ATOM 767 C C . GLU A 1 98 ? -0.698 1.809 30.099 1.00 91.56 98 GLU A C 1
ATOM 769 O O . GLU A 1 98 ? -0.199 2.857 30.503 1.00 91.56 98 GLU A O 1
ATOM 774 N N . GLY A 1 99 ? -0.742 0.730 30.888 1.00 92.69 99 GLY A N 1
ATOM 775 C CA . GLY A 1 99 ? -0.141 0.663 32.216 1.00 92.69 99 GLY A CA 1
ATOM 776 C C . GLY A 1 99 ? -0.901 1.422 33.308 1.00 92.69 99 GLY A C 1
ATOM 777 O O . GLY A 1 99 ? -0.403 1.512 34.434 1.00 92.69 99 GLY A O 1
ATOM 778 N N . THR A 1 100 ? -2.094 1.942 33.009 1.00 94.12 100 THR A N 1
ATOM 779 C CA . THR A 1 100 ? -2.909 2.730 33.939 1.00 94.12 100 THR A CA 1
ATOM 780 C C . THR A 1 100 ? -3.596 1.832 34.964 1.00 94.12 100 THR A C 1
ATOM 782 O O . THR A 1 100 ? -4.140 0.783 34.614 1.00 94.12 100 THR A O 1
ATOM 785 N N . LEU A 1 101 ? -3.608 2.252 36.230 1.00 95.56 101 LEU A N 1
ATOM 786 C CA . LEU A 1 101 ? -4.344 1.538 37.272 1.00 95.56 101 LEU A CA 1
ATOM 787 C C . LEU A 1 101 ? -5.860 1.649 37.048 1.00 95.56 101 LEU A C 1
ATOM 789 O O . LEU A 1 101 ? -6.327 2.699 36.598 1.00 95.56 101 LEU A O 1
ATOM 793 N N . PRO A 1 102 ? -6.636 0.613 37.414 1.00 97.25 102 PRO A N 1
ATOM 794 C CA . PRO A 1 102 ? -8.082 0.728 37.543 1.00 97.25 102 PRO A CA 1
ATOM 795 C C . PRO A 1 102 ? -8.466 1.871 38.482 1.00 97.25 102 PRO A C 1
ATOM 797 O O . PRO A 1 102 ? -7.717 2.212 39.398 1.00 97.25 102 PRO A O 1
ATOM 800 N N . TYR A 1 103 ? -9.644 2.449 38.291 1.00 95.62 103 TYR A N 1
ATOM 801 C CA . TYR A 1 103 ? -10.125 3.528 39.149 1.00 95.62 103 TYR A CA 1
ATOM 802 C C . TYR A 1 103 ? -11.646 3.529 39.236 1.00 95.62 103 TYR A C 1
ATOM 804 O O . TYR A 1 103 ? -12.328 2.955 38.390 1.00 95.62 103 TYR A O 1
ATOM 812 N N . TRP A 1 104 ? -12.174 4.173 40.270 1.00 93.88 104 TRP A N 1
ATOM 813 C CA . TRP A 1 104 ? -13.607 4.337 40.458 1.00 93.88 104 TRP A CA 1
ATOM 814 C C . TRP A 1 104 ? -14.046 5.723 40.004 1.00 93.88 104 TRP A C 1
ATOM 816 O O . TRP A 1 104 ? -13.492 6.732 40.446 1.00 93.88 104 TRP A O 1
ATOM 826 N N . GLN A 1 105 ? -15.040 5.780 39.125 1.00 92.69 105 GLN A N 1
ATOM 827 C CA . GLN A 1 105 ? -15.634 7.030 38.668 1.00 92.69 105 GLN A CA 1
ATOM 828 C C . GLN A 1 105 ? -17.082 6.806 38.227 1.00 92.69 105 GLN A C 1
ATOM 830 O O . GLN A 1 105 ? -17.419 5.758 37.679 1.00 92.69 105 GLN A O 1
ATOM 835 N N . ASN A 1 106 ? -17.933 7.813 38.421 1.00 91.19 106 ASN A N 1
ATOM 836 C CA . ASN A 1 106 ? -19.248 7.848 37.792 1.00 91.19 106 ASN A CA 1
ATOM 837 C C . ASN A 1 106 ? -19.094 8.231 36.310 1.00 91.19 106 ASN A C 1
ATOM 839 O O . ASN A 1 106 ? -18.958 9.410 35.979 1.00 91.19 106 ASN A O 1
ATOM 843 N N . VAL A 1 107 ? -19.035 7.225 35.435 1.00 91.12 107 VAL A N 1
ATOM 844 C CA . VAL A 1 107 ? -18.813 7.400 33.987 1.00 91.12 107 VAL A CA 1
ATOM 845 C C . VAL A 1 107 ? -20.074 7.205 33.152 1.00 91.12 107 VAL A C 1
ATOM 847 O O . VAL A 1 107 ? -20.109 7.636 32.002 1.00 91.12 107 VAL A O 1
ATOM 850 N N . LEU A 1 108 ? -21.104 6.568 33.713 1.00 88.56 108 LEU A N 1
ATOM 851 C CA . LEU A 1 108 ? -22.359 6.287 33.009 1.00 88.56 108 LEU A CA 1
ATOM 852 C C . LEU A 1 108 ? -23.444 7.327 33.290 1.00 88.56 108 LEU A C 1
ATOM 854 O O . LEU A 1 108 ? -24.307 7.543 32.442 1.00 88.56 108 LEU A O 1
ATOM 858 N N . GLU A 1 109 ? -23.408 7.964 34.461 1.00 83.12 109 GLU A N 1
ATOM 859 C CA . GLU A 1 109 ? -24.398 8.948 34.903 1.00 83.12 109 GLU A CA 1
ATOM 860 C C . GLU A 1 109 ? -23.727 10.154 35.594 1.00 83.12 109 GLU A C 1
ATOM 862 O O . GLU A 1 109 ? -24.121 10.504 36.703 1.00 83.12 109 GLU A O 1
ATOM 867 N N . PRO A 1 110 ? -22.721 10.823 34.993 1.00 74.31 110 PRO A N 1
ATOM 868 C CA . PRO A 1 110 ? -21.920 11.846 35.682 1.00 74.31 110 PRO A CA 1
ATOM 869 C C . PRO A 1 110 ? -22.740 13.033 36.221 1.00 74.31 110 PRO A C 1
ATOM 871 O O . PRO A 1 110 ? -22.305 13.726 37.140 1.00 74.31 110 PRO A O 1
ATOM 874 N N . GLU A 1 111 ? -23.925 13.269 35.658 1.00 74.25 111 GLU A N 1
ATOM 875 C CA . GLU A 1 111 ? -24.868 14.306 36.086 1.00 74.25 111 GLU A CA 1
ATOM 876 C C . GLU A 1 111 ? -25.611 13.933 37.379 1.00 74.25 111 GLU A C 1
ATOM 878 O O . GLU A 1 111 ? -25.977 14.808 38.169 1.00 74.25 111 GLU A O 1
ATOM 883 N N . LEU A 1 112 ? -25.797 12.635 37.635 1.00 65.62 112 LEU A N 1
ATOM 884 C CA . LEU A 1 112 ? -26.432 12.131 38.843 1.00 65.62 112 LEU A CA 1
ATOM 885 C C . LEU A 1 112 ? -25.395 12.096 39.971 1.00 65.62 112 LEU A C 1
ATOM 887 O O . LEU A 1 112 ? -24.476 11.282 40.006 1.00 65.62 112 LEU A O 1
ATOM 891 N N . ARG A 1 113 ? -25.542 13.010 40.935 1.00 65.81 113 ARG A N 1
ATOM 892 C CA . ARG A 1 113 ? -24.725 13.059 42.163 1.00 65.81 113 ARG A CA 1
ATOM 893 C C . ARG A 1 113 ? -25.214 12.055 43.212 1.00 65.81 113 ARG A C 1
ATOM 895 O O . ARG A 1 113 ? -25.268 12.370 44.397 1.00 65.81 113 ARG A O 1
ATOM 902 N N . ASP A 1 114 ? -25.606 10.864 42.781 1.00 66.62 114 ASP A N 1
ATOM 903 C CA . ASP A 1 114 ? -26.212 9.833 43.630 1.00 66.62 114 ASP A CA 1
ATOM 904 C C . ASP A 1 114 ? -25.175 8.945 44.347 1.00 66.62 114 ASP A C 1
ATOM 906 O O . ASP A 1 114 ? -25.526 8.088 45.155 1.00 66.62 114 ASP A O 1
ATOM 910 N N . GLY A 1 115 ? -23.884 9.169 44.081 1.00 66.88 115 GLY A N 1
ATOM 911 C CA . GLY A 1 115 ? -22.782 8.422 44.683 1.00 66.88 115 GLY A CA 1
ATOM 912 C C . GLY A 1 115 ? -22.517 7.060 44.038 1.00 66.88 115 GLY A C 1
ATOM 913 O O . GLY A 1 115 ? -21.643 6.337 44.524 1.00 66.88 115 GLY A O 1
ATOM 914 N N . ARG A 1 116 ? -23.208 6.708 42.943 1.00 77.75 116 ARG A N 1
ATOM 915 C CA . ARG A 1 116 ? -22.909 5.500 42.169 1.00 77.75 116 ARG A CA 1
ATOM 916 C C . ARG A 1 116 ? -21.613 5.698 41.396 1.00 77.75 116 ARG A C 1
ATOM 918 O O . ARG A 1 116 ? -21.491 6.572 40.546 1.00 77.75 116 ARG A O 1
ATOM 925 N N . SER A 1 117 ? -20.624 4.874 41.715 1.00 87.38 117 SER A N 1
ATOM 926 C CA . SER A 1 117 ? -19.316 4.883 41.069 1.00 87.38 117 SER A CA 1
ATOM 927 C C . SER A 1 117 ? -19.094 3.531 40.411 1.00 87.38 117 SER A C 1
ATOM 929 O O . SER A 1 117 ? -19.384 2.499 41.020 1.00 87.38 117 SER A O 1
ATOM 931 N N . GLN A 1 118 ? -18.598 3.527 39.178 1.00 93.12 118 GLN A N 1
ATOM 932 C CA . GLN A 1 118 ? -18.234 2.305 38.472 1.00 93.12 118 GLN A CA 1
ATOM 933 C C . GLN A 1 118 ? -16.724 2.104 38.534 1.00 93.12 118 GLN A C 1
ATOM 935 O O . GLN A 1 118 ? -15.954 3.063 38.474 1.00 93.12 118 GLN A O 1
ATOM 940 N N . LEU A 1 119 ? -16.294 0.848 38.625 1.00 95.31 119 LEU A N 1
ATOM 941 C CA . LEU A 1 119 ? -14.890 0.505 38.457 1.00 95.31 119 LEU A CA 1
ATOM 942 C C . LEU A 1 119 ? -14.577 0.480 36.959 1.00 95.31 119 LEU A C 1
ATOM 944 O O . LEU A 1 119 ? -15.182 -0.281 36.202 1.00 95.31 119 LEU A O 1
ATOM 948 N N . VAL A 1 120 ? -13.607 1.286 36.547 1.00 96.62 120 VAL A N 1
ATOM 949 C CA . VAL A 1 120 ? -13.169 1.434 35.161 1.00 96.62 120 VAL A CA 1
ATOM 950 C C . VAL A 1 120 ? -11.779 0.831 35.001 1.00 96.62 120 VAL A C 1
ATOM 952 O O . VAL A 1 120 ? -10.847 1.159 35.737 1.00 96.62 120 VAL A O 1
ATOM 955 N N . VAL A 1 121 ? -11.630 -0.044 34.008 1.00 96.88 121 VAL A N 1
ATOM 956 C CA . VAL A 1 121 ? -10.347 -0.617 33.592 1.00 96.88 121 VAL A CA 1
ATOM 957 C C . VAL A 1 121 ? -10.079 -0.215 32.147 1.00 96.88 121 VAL A C 1
ATOM 959 O O . VAL A 1 121 ? -10.792 -0.646 31.240 1.00 96.88 121 VAL A O 1
ATOM 962 N N . ASN A 1 122 ? -9.036 0.584 31.926 1.00 95.94 122 ASN A N 1
ATOM 963 C CA . ASN A 1 122 ? -8.598 0.973 30.589 1.00 95.94 122 ASN A CA 1
ATOM 964 C C . ASN A 1 122 ? -7.804 -0.160 29.918 1.00 95.94 122 ASN A C 1
ATOM 966 O O . ASN A 1 122 ? -6.687 -0.484 30.333 1.00 95.94 122 ASN A O 1
ATOM 970 N N . ARG A 1 123 ? -8.395 -0.738 28.869 1.00 94.88 123 ARG A N 1
ATOM 971 C CA . ARG A 1 123 ? -7.836 -1.804 28.025 1.00 94.88 123 ARG A CA 1
ATOM 972 C C . ARG A 1 123 ? -7.452 -1.293 26.628 1.00 94.88 123 ARG A C 1
ATOM 974 O O . ARG A 1 123 ? -7.166 -2.108 25.751 1.00 94.88 123 ARG A O 1
ATOM 981 N N . SER A 1 124 ? -7.454 0.027 26.426 1.00 93.19 124 SER A N 1
ATOM 982 C CA . SER A 1 124 ? -7.209 0.671 25.132 1.00 93.19 124 SER A CA 1
ATOM 983 C C . SER A 1 124 ? -5.824 0.351 24.572 1.00 93.19 124 SER A C 1
ATOM 985 O O . SER A 1 124 ? -4.863 0.192 25.327 1.00 93.19 124 SER A O 1
ATOM 987 N N . GLN A 1 125 ? -5.735 0.256 23.242 1.00 88.94 125 GLN A N 1
ATOM 988 C CA . GLN A 1 125 ? -4.502 -0.015 22.494 1.00 88.94 125 GLN A CA 1
ATOM 989 C C . GLN A 1 125 ? -4.531 0.691 21.140 1.00 88.94 125 GLN A C 1
ATOM 991 O O . GLN A 1 125 ? -5.382 0.400 20.300 1.00 88.94 125 GLN A O 1
ATOM 996 N N . GLY A 1 126 ? -3.575 1.587 20.895 1.00 87.81 126 GLY A N 1
ATOM 997 C CA . GLY A 1 126 ? -3.522 2.344 19.643 1.00 87.81 126 GLY A CA 1
ATOM 998 C C . GLY A 1 126 ? -4.824 3.115 19.398 1.00 87.81 126 GLY A C 1
ATOM 999 O O . GLY A 1 126 ? -5.233 3.926 20.227 1.00 87.81 126 GLY A O 1
ATOM 1000 N N . ILE A 1 127 ? -5.488 2.841 18.270 1.00 89.81 127 ILE A N 1
ATOM 1001 C CA . ILE A 1 127 ? -6.770 3.472 17.907 1.00 89.81 127 ILE A CA 1
ATOM 1002 C C . ILE A 1 127 ? -7.987 2.863 18.621 1.00 89.81 127 ILE A C 1
ATOM 1004 O O . ILE A 1 127 ? -9.095 3.389 18.532 1.00 89.81 127 ILE A O 1
ATOM 1008 N N . GLU A 1 128 ? -7.810 1.737 19.309 1.00 91.38 128 GLU A N 1
ATOM 1009 C CA . GLU A 1 128 ? -8.893 1.002 19.951 1.00 91.38 128 GLU A CA 1
ATOM 1010 C C . GLU A 1 128 ? -9.127 1.543 21.356 1.00 91.38 128 GLU A C 1
ATOM 1012 O O . GLU A 1 128 ? -8.306 1.357 22.255 1.00 91.38 128 GLU A O 1
ATOM 1017 N N . ARG A 1 129 ? -10.269 2.207 21.548 1.00 92.62 129 ARG A N 1
ATOM 1018 C CA . ARG A 1 129 ? -10.740 2.651 22.860 1.00 92.62 129 ARG A CA 1
ATOM 1019 C C . ARG A 1 129 ? -11.626 1.565 23.451 1.00 92.62 129 ARG A C 1
ATOM 1021 O O . ARG A 1 129 ? -12.754 1.380 23.001 1.00 92.62 129 ARG A O 1
ATOM 1028 N N . ASP A 1 130 ? -11.080 0.839 24.423 1.00 92.62 130 ASP A N 1
ATOM 1029 C CA . ASP A 1 130 ? -11.719 -0.297 25.094 1.00 92.62 130 ASP A CA 1
ATOM 1030 C C . ASP A 1 130 ? -11.630 -0.089 26.607 1.00 92.62 130 ASP A C 1
ATOM 1032 O O . ASP A 1 130 ? -10.545 -0.102 27.193 1.00 92.62 130 ASP A O 1
ATOM 1036 N N . TYR A 1 131 ? -12.775 0.132 27.245 1.00 95.12 131 TYR A N 1
ATOM 1037 C CA . TYR A 1 131 ? -12.884 0.322 28.684 1.00 95.12 131 TYR A CA 1
ATOM 1038 C C . TYR A 1 131 ? -13.853 -0.708 29.255 1.00 95.12 131 TYR A C 1
ATOM 1040 O O . TYR A 1 131 ? -15.046 -0.714 28.945 1.00 95.12 131 TYR A O 1
ATOM 1048 N N . ALA A 1 132 ? -13.355 -1.563 30.146 1.00 95.12 132 ALA A N 1
ATOM 1049 C CA . ALA A 1 132 ? -14.221 -2.458 30.899 1.00 95.12 132 ALA A CA 1
ATOM 1050 C C . ALA A 1 132 ? -14.794 -1.706 32.105 1.00 95.12 132 ALA A C 1
ATOM 1052 O O . ALA A 1 132 ? -14.040 -1.195 32.936 1.00 95.12 132 ALA A O 1
ATOM 1053 N N . ILE A 1 133 ? -16.123 -1.643 32.180 1.00 95.44 133 ILE A N 1
ATOM 1054 C CA . ILE A 1 133 ? -16.861 -0.921 33.217 1.00 95.44 133 ILE A CA 1
ATOM 1055 C C . ILE A 1 133 ? -17.635 -1.935 34.055 1.00 95.44 133 ILE A C 1
ATOM 1057 O O . ILE A 1 133 ? -18.388 -2.753 33.515 1.00 95.44 133 ILE A O 1
ATOM 1061 N N . TYR A 1 134 ? -17.427 -1.882 35.369 1.00 94.25 134 TYR A N 1
ATOM 1062 C CA . TYR A 1 134 ? -18.054 -2.771 36.337 1.00 94.25 134 TYR A CA 1
ATOM 1063 C C . TYR A 1 134 ? -18.899 -1.975 37.325 1.00 94.25 134 TYR A C 1
ATOM 1065 O O . TYR A 1 134 ? -18.444 -0.983 37.897 1.00 94.25 134 TYR A O 1
ATOM 1073 N N . GLU A 1 135 ? -20.114 -2.452 37.559 1.00 90.56 135 GLU A N 1
ATOM 1074 C CA . GLU A 1 135 ? -21.009 -1.933 38.584 1.00 90.56 135 GLU A CA 1
ATOM 1075 C C . GLU A 1 135 ? -20.986 -2.802 39.834 1.00 90.56 135 GLU A C 1
ATOM 1077 O O . GLU A 1 135 ? -20.742 -4.012 39.775 1.00 90.56 135 GLU A O 1
ATOM 1082 N N . LEU A 1 136 ? -21.275 -2.164 40.966 1.00 87.62 136 LEU A N 1
ATOM 1083 C CA . LEU A 1 136 ? -21.495 -2.852 42.226 1.00 87.62 136 LEU A CA 1
ATOM 1084 C C . LEU A 1 136 ? -22.861 -3.528 42.237 1.00 87.62 136 LEU A C 1
ATOM 1086 O O . LEU A 1 136 ? -23.877 -2.878 42.003 1.00 87.62 136 LEU A O 1
ATOM 1090 N N . THR A 1 137 ? -22.889 -4.816 42.556 1.00 81.06 137 THR A N 1
ATOM 1091 C CA . THR A 1 137 ? -24.138 -5.541 42.798 1.00 81.06 137 THR A CA 1
ATOM 1092 C C . THR A 1 137 ? -24.452 -5.561 44.289 1.00 81.06 137 THR A C 1
ATOM 1094 O O . THR A 1 137 ? -23.587 -5.845 45.117 1.00 81.06 137 THR A O 1
ATOM 1097 N N . GLU A 1 138 ? -25.707 -5.288 44.648 1.00 66.12 138 GLU A N 1
ATOM 1098 C CA . GLU A 1 138 ? -26.151 -5.266 46.052 1.00 66.12 138 GLU A CA 1
ATOM 1099 C C . GLU A 1 138 ? -26.250 -6.671 46.680 1.00 66.12 138 GLU A C 1
ATOM 1101 O O . GLU A 1 138 ? -26.419 -6.804 47.890 1.00 66.12 138 GLU A O 1
ATOM 1106 N N . THR A 1 139 ? -26.120 -7.735 45.882 1.00 54.62 139 THR A N 1
ATOM 1107 C CA . THR A 1 139 ? -26.314 -9.126 46.312 1.00 54.62 139 THR A CA 1
ATOM 1108 C C . THR A 1 139 ? -25.235 -10.064 45.748 1.00 54.62 139 THR A C 1
ATOM 1110 O O . THR A 1 139 ? -24.957 -10.060 44.549 1.00 54.62 139 THR A O 1
ATOM 1113 N N . GLY A 1 140 ? -24.642 -10.892 46.622 1.00 57.06 140 GLY A N 1
ATOM 1114 C CA . GLY A 1 140 ? -23.839 -12.073 46.260 1.00 57.06 140 GLY A CA 1
ATOM 1115 C C . GLY A 1 140 ? -22.323 -12.008 46.518 1.00 57.06 140 GLY A C 1
ATOM 1116 O O . GLY A 1 140 ? -21.764 -10.968 46.860 1.00 57.06 140 GLY A O 1
ATOM 1117 N N . ASP A 1 141 ? -21.658 -13.150 46.302 1.00 60.28 141 ASP A N 1
ATOM 1118 C CA . ASP A 1 141 ? -20.206 -13.367 46.489 1.00 60.28 141 ASP A CA 1
ATOM 1119 C C . ASP A 1 141 ? -19.327 -12.694 45.415 1.00 60.28 141 ASP A C 1
ATOM 1121 O O . ASP A 1 141 ? -18.101 -12.674 45.516 1.00 60.28 141 ASP A O 1
ATOM 1125 N N . ARG A 1 142 ? -19.945 -12.140 44.365 1.00 68.75 142 ARG A N 1
ATOM 1126 C CA . ARG A 1 142 ? -19.277 -11.421 43.271 1.00 68.75 142 ARG A CA 1
ATOM 1127 C C . ARG A 1 142 ? -19.815 -9.993 43.190 1.00 68.75 142 ARG A C 1
ATOM 1129 O O . ARG A 1 142 ? -20.711 -9.741 42.394 1.00 68.75 142 ARG A O 1
ATOM 1136 N N . PRO A 1 143 ? -19.275 -9.056 43.985 1.00 82.94 143 PRO A N 1
ATOM 1137 C CA . PRO A 1 143 ? -19.792 -7.693 44.087 1.00 82.94 143 PRO A CA 1
ATOM 1138 C C . PRO A 1 143 ? -19.575 -6.832 42.836 1.00 82.94 143 PRO A C 1
ATOM 1140 O O . PRO A 1 143 ? -19.991 -5.683 42.844 1.00 82.94 143 PRO A O 1
ATOM 1143 N N . LEU A 1 144 ? -18.900 -7.326 41.792 1.00 89.62 144 LEU A N 1
ATOM 1144 C CA . LEU A 1 144 ? -18.639 -6.587 40.555 1.00 89.62 144 LEU A CA 1
ATOM 1145 C C . LEU A 1 144 ? -19.273 -7.311 39.365 1.00 89.62 144 LEU A C 1
ATOM 1147 O O . LEU A 1 144 ? -18.900 -8.445 39.060 1.00 89.62 144 LEU A O 1
ATOM 1151 N N . LYS A 1 145 ? -20.180 -6.634 38.656 1.00 90.56 145 LYS A N 1
ATOM 1152 C CA . LYS A 1 145 ? -20.766 -7.107 37.394 1.00 90.56 145 LYS A CA 1
ATOM 1153 C C . LYS A 1 145 ? -20.290 -6.226 36.244 1.00 90.56 145 LYS A C 1
ATOM 1155 O O . LYS A 1 145 ? -20.500 -5.016 36.264 1.00 90.56 145 LYS A O 1
ATOM 1160 N N . GLN A 1 146 ? -19.676 -6.829 35.226 1.00 92.19 146 GLN A N 1
ATOM 1161 C CA . GLN A 1 146 ? -19.321 -6.107 34.005 1.00 92.19 146 GLN A CA 1
ATOM 1162 C C . GLN A 1 146 ? -20.581 -5.775 33.200 1.00 92.19 146 GLN A C 1
ATOM 1164 O O . GLN A 1 146 ? -21.421 -6.649 32.971 1.00 92.19 146 GLN A O 1
ATOM 1169 N N . ILE A 1 147 ? -20.678 -4.543 32.705 1.00 91.56 147 ILE A N 1
ATOM 1170 C CA . ILE A 1 147 ? -21.686 -4.179 31.706 1.00 91.56 147 ILE A CA 1
ATOM 1171 C C . ILE A 1 147 ? -21.199 -4.673 30.342 1.00 91.56 147 ILE A C 1
ATOM 1173 O O . ILE A 1 147 ? -20.089 -4.349 29.915 1.00 91.56 147 ILE A O 1
ATOM 1177 N N . THR A 1 148 ? -22.009 -5.483 29.657 1.00 90.56 148 THR A N 1
ATOM 1178 C CA . THR A 1 148 ? -21.640 -6.104 28.373 1.00 90.56 148 THR A CA 1
ATOM 1179 C C . THR A 1 148 ? -22.648 -5.779 27.276 1.00 90.56 148 THR A C 1
ATOM 1181 O O . THR A 1 148 ? -23.806 -5.469 27.545 1.00 90.56 148 THR A O 1
ATOM 1184 N N . LEU A 1 149 ? -22.225 -5.897 26.017 1.00 88.56 149 LEU A N 1
ATOM 1185 C CA . LEU A 1 149 ? -23.078 -5.691 24.839 1.00 88.56 149 LEU A CA 1
ATOM 1186 C C . LEU A 1 149 ? -23.810 -6.972 24.389 1.00 88.56 149 LEU A C 1
ATOM 1188 O O . LEU A 1 149 ? -24.415 -6.989 23.323 1.00 88.56 149 LEU A O 1
ATOM 1192 N N . ASN A 1 150 ? -23.751 -8.059 25.169 1.00 80.19 150 ASN A N 1
ATOM 1193 C CA . ASN A 1 150 ? -24.220 -9.384 24.736 1.00 80.19 150 ASN A CA 1
ATOM 1194 C C . ASN A 1 150 ? -25.735 -9.595 24.925 1.00 80.19 150 ASN A C 1
ATOM 1196 O O . ASN A 1 150 ? -26.302 -10.579 24.447 1.00 80.19 150 ASN A O 1
ATOM 1200 N N . GLU A 1 151 ? -26.410 -8.680 25.618 1.00 70.94 151 GLU A N 1
ATOM 1201 C CA . GLU A 1 151 ? -27.829 -8.784 25.956 1.00 70.94 151 GLU A CA 1
ATOM 1202 C C . GLU A 1 151 ? -28.672 -8.080 24.876 1.00 70.94 151 GLU A C 1
ATOM 1204 O O . GLU A 1 151 ? -28.951 -6.891 24.965 1.00 70.94 151 GLU A O 1
ATOM 1209 N N . GLY A 1 152 ? -29.031 -8.804 23.806 1.00 63.94 152 GLY A N 1
ATOM 1210 C CA . GLY A 1 152 ? -29.752 -8.236 22.649 1.00 63.94 152 GLY A CA 1
ATOM 1211 C C . GLY A 1 152 ? -30.922 -9.068 22.108 1.00 63.94 152 GLY A C 1
ATOM 1212 O O . GLY A 1 152 ? -31.544 -8.700 21.107 1.00 63.94 152 GLY A O 1
ATOM 1213 N N . LYS A 1 153 ? -31.217 -10.223 22.716 1.00 66.31 153 LYS A N 1
ATOM 1214 C CA . LYS A 1 153 ? -32.224 -11.164 22.204 1.00 66.31 153 LYS A CA 1
ATOM 1215 C C . LYS A 1 153 ? -33.635 -10.615 22.448 1.00 66.31 153 LYS A C 1
ATOM 1217 O O . LYS A 1 153 ? -33.987 -10.310 23.578 1.00 66.31 153 LYS A O 1
ATOM 1222 N N . GLY A 1 154 ? -34.435 -10.501 21.385 1.00 71.31 154 GLY A N 1
ATOM 1223 C CA . GLY A 1 154 ? -35.810 -9.983 21.452 1.00 71.31 154 GLY A CA 1
ATOM 1224 C C . GLY A 1 154 ? -35.943 -8.458 21.357 1.00 71.31 154 GLY A C 1
ATOM 1225 O O . GLY A 1 154 ? -37.060 -7.957 21.396 1.00 71.31 154 GLY A O 1
ATOM 1226 N N . LEU A 1 155 ? -34.837 -7.721 21.194 1.00 82.62 155 LEU A N 1
ATOM 1227 C CA . LEU A 1 155 ? -34.866 -6.264 21.037 1.00 82.62 155 LEU A CA 1
ATOM 1228 C C . LEU A 1 155 ? -35.054 -5.823 19.570 1.00 82.62 155 LEU A C 1
ATOM 1230 O O . LEU A 1 155 ? -34.746 -6.596 18.648 1.00 82.62 155 LEU A O 1
ATOM 1234 N N . PRO A 1 156 ? -35.543 -4.585 19.329 1.00 84.06 156 PRO A N 1
ATOM 1235 C CA . PRO A 1 156 ? -35.807 -4.071 17.985 1.00 84.06 156 PRO A CA 1
ATOM 1236 C C . PRO A 1 156 ? -34.594 -4.183 17.045 1.00 84.06 156 PRO A C 1
ATOM 1238 O O . PRO A 1 156 ? -33.456 -4.075 17.507 1.00 84.06 156 PRO A O 1
ATOM 1241 N N . PRO A 1 157 ? -34.792 -4.358 15.722 1.00 86.69 157 PRO A N 1
ATOM 1242 C CA . PRO A 1 157 ? -33.697 -4.442 14.749 1.00 86.69 157 PRO A CA 1
ATOM 1243 C C . PRO A 1 157 ? -32.648 -3.336 14.909 1.00 86.69 157 PRO A C 1
ATOM 1245 O O . PRO A 1 157 ? -31.480 -3.652 15.109 1.00 86.69 157 PRO A O 1
ATOM 1248 N N . ARG A 1 158 ? -33.069 -2.067 14.996 1.00 87.06 158 ARG A N 1
ATOM 1249 C CA . ARG A 1 158 ? -32.169 -0.915 15.196 1.00 87.06 158 ARG A CA 1
ATOM 1250 C C . ARG A 1 158 ? -31.308 -0.998 16.455 1.00 87.06 158 ARG A C 1
ATOM 1252 O O . ARG A 1 158 ? -30.173 -0.533 16.458 1.00 87.06 158 ARG A O 1
ATOM 1259 N N . TYR A 1 159 ? -31.825 -1.609 17.521 1.00 90.94 159 TYR A N 1
ATOM 1260 C CA . TYR A 1 159 ? -31.040 -1.840 18.729 1.00 90.94 159 TYR A CA 1
ATOM 1261 C C . TYR A 1 159 ? -29.894 -2.821 18.458 1.00 90.94 159 TYR A C 1
ATOM 1263 O O . TYR A 1 159 ? -28.738 -2.553 18.779 1.00 90.94 159 TYR A O 1
ATOM 1271 N N . ARG A 1 160 ? -30.211 -3.943 17.801 1.00 89.44 160 ARG A N 1
ATOM 1272 C CA . ARG A 1 160 ? -29.224 -4.960 17.410 1.00 89.44 160 ARG A CA 1
ATOM 1273 C C . ARG A 1 160 ? -28.201 -4.413 16.409 1.00 89.44 160 ARG A C 1
ATOM 1275 O O . ARG A 1 160 ? -27.032 -4.776 16.487 1.00 89.44 160 ARG A O 1
ATOM 1282 N N . GLU A 1 161 ? -28.618 -3.521 15.513 1.00 90.06 161 GLU A N 1
ATOM 1283 C CA . GLU A 1 161 ? -27.726 -2.787 14.603 1.00 90.06 161 GLU A CA 1
ATOM 1284 C C . GLU A 1 161 ? -26.742 -1.900 15.377 1.00 90.06 161 GLU A C 1
ATOM 1286 O O . GLU A 1 161 ? -25.535 -1.985 15.149 1.00 90.06 161 GLU A O 1
ATOM 1291 N N . GLY A 1 162 ? -27.234 -1.118 16.346 1.00 93.25 162 GLY A N 1
ATOM 1292 C CA . GLY A 1 162 ? -26.396 -0.307 17.233 1.00 93.25 162 GLY A CA 1
ATOM 1293 C C . GLY A 1 162 ? -25.373 -1.148 18.002 1.00 93.25 162 GLY A C 1
ATOM 1294 O O . GLY A 1 162 ? -24.191 -0.810 18.025 1.00 93.25 162 GLY A O 1
ATOM 1295 N N . LEU A 1 163 ? -25.787 -2.296 18.552 1.00 93.50 163 LEU A N 1
ATOM 1296 C CA . LEU A 1 163 ? -24.863 -3.229 19.208 1.00 93.50 163 LEU A CA 1
ATOM 1297 C C . LEU A 1 163 ? -23.813 -3.800 18.244 1.00 93.50 163 LEU A C 1
ATOM 1299 O O . LEU A 1 163 ? -22.649 -3.938 18.620 1.00 93.50 163 LEU A O 1
ATOM 1303 N N . ARG A 1 164 ? -24.188 -4.110 16.997 1.00 92.56 164 ARG A N 1
ATOM 1304 C CA . ARG A 1 164 ? -23.245 -4.622 15.994 1.00 92.56 164 ARG A CA 1
ATOM 1305 C C . ARG A 1 164 ? -22.215 -3.562 15.590 1.00 92.56 164 ARG A C 1
ATOM 1307 O O . ARG A 1 164 ? -21.038 -3.900 15.500 1.00 92.56 164 ARG A O 1
ATOM 1314 N N . LEU A 1 165 ? -22.613 -2.298 15.434 1.00 94.75 165 LEU A N 1
ATOM 1315 C CA . LEU A 1 165 ? -21.682 -1.176 15.222 1.00 94.75 165 LEU A CA 1
ATOM 1316 C C . LEU A 1 165 ? -20.731 -1.000 16.418 1.00 94.75 165 LEU A C 1
ATOM 1318 O O . LEU A 1 165 ? -19.513 -0.941 16.250 1.00 94.75 165 LEU A O 1
ATOM 1322 N N . ALA A 1 166 ? -21.274 -1.008 17.637 1.00 95.12 166 ALA A N 1
ATOM 1323 C CA . ALA A 1 166 ? -20.491 -0.908 18.866 1.00 95.12 166 ALA A CA 1
ATOM 1324 C C . ALA A 1 166 ? -19.479 -2.059 19.012 1.00 95.12 166 ALA A C 1
ATOM 1326 O O . ALA A 1 166 ? -18.349 -1.838 19.437 1.00 95.12 166 ALA A O 1
ATOM 1327 N N . SER A 1 167 ? -19.843 -3.277 18.592 1.00 91.94 167 SER A N 1
ATOM 1328 C CA . SER A 1 167 ? -18.979 -4.462 18.709 1.00 91.94 167 SER A CA 1
ATOM 1329 C C . SER A 1 167 ? -17.669 -4.379 17.915 1.00 91.94 167 SER A C 1
ATOM 1331 O O . SER A 1 167 ? -16.711 -5.070 18.257 1.00 91.94 167 SER A O 1
ATOM 1333 N N . VAL A 1 168 ? -17.611 -3.526 16.885 1.00 92.62 168 VAL A N 1
ATOM 1334 C CA . VAL A 1 168 ? -16.397 -3.258 16.093 1.00 92.62 168 VAL A CA 1
ATOM 1335 C C . VAL A 1 168 ? -15.758 -1.907 16.415 1.00 92.62 168 VAL A C 1
ATOM 1337 O O . VAL A 1 168 ? -14.820 -1.501 15.739 1.00 92.62 168 VAL A O 1
ATOM 1340 N N . GLY A 1 169 ? -16.250 -1.201 17.436 1.00 93.06 169 GLY A N 1
ATOM 1341 C CA . GLY A 1 169 ? -15.700 0.078 17.876 1.00 93.06 169 GLY A CA 1
ATOM 1342 C C . GLY A 1 169 ? -16.211 1.306 17.116 1.00 93.06 169 GLY A C 1
ATOM 1343 O O . GLY A 1 169 ? -15.687 2.399 17.328 1.00 93.06 169 GLY A O 1
ATOM 1344 N N . LEU A 1 170 ? -17.247 1.175 16.276 1.00 95.81 170 LEU A N 1
ATOM 1345 C CA . LEU A 1 170 ? -17.945 2.313 15.654 1.00 95.81 170 LEU A CA 1
ATOM 1346 C C . LEU A 1 170 ? -18.897 2.973 16.663 1.00 95.81 170 LEU A C 1
ATOM 1348 O O . LEU A 1 170 ? -20.115 3.025 16.481 1.00 95.81 170 LEU A O 1
ATOM 1352 N N . TRP A 1 171 ? -18.332 3.429 17.782 1.00 96.88 171 TRP A N 1
ATOM 1353 C CA . TRP A 1 171 ? -19.087 3.902 18.938 1.00 96.88 171 TRP A CA 1
ATOM 1354 C C . TRP A 1 171 ? -19.975 5.119 18.642 1.00 96.88 171 TRP A C 1
ATOM 1356 O O . TRP A 1 171 ? -21.128 5.099 19.076 1.00 96.88 171 TRP A O 1
ATOM 1366 N N . PRO A 1 172 ? -19.528 6.159 17.904 1.00 96.56 172 PRO A N 1
ATOM 1367 C CA . PRO A 1 172 ? -20.398 7.297 17.601 1.00 96.56 172 PRO A CA 1
ATOM 1368 C C . PRO A 1 172 ? -21.588 6.938 16.707 1.00 96.56 172 PRO A C 1
ATOM 1370 O O . PRO A 1 172 ? -22.704 7.359 17.007 1.00 96.56 172 PRO A O 1
ATOM 1373 N N . ASP A 1 173 ? -21.381 6.108 15.683 1.00 95.19 173 ASP A N 1
ATOM 1374 C CA . ASP A 1 173 ? -22.465 5.633 14.815 1.00 95.19 173 ASP A CA 1
ATOM 1375 C C . ASP A 1 173 ? -23.464 4.778 15.604 1.00 95.19 173 ASP A C 1
ATOM 1377 O O . ASP A 1 173 ? -24.679 4.964 15.496 1.00 95.19 173 ASP A O 1
ATOM 1381 N N . ALA A 1 174 ? -22.967 3.882 16.463 1.00 95.94 174 ALA A N 1
ATOM 1382 C CA . ALA A 1 174 ? -23.802 3.100 17.370 1.00 95.94 174 ALA A CA 1
ATOM 1383 C C . ALA A 1 174 ? -24.638 4.000 18.294 1.00 95.94 174 ALA A C 1
ATOM 1385 O O . ALA A 1 174 ? -25.846 3.796 18.430 1.00 95.94 174 ALA A O 1
ATOM 1386 N N . GLN A 1 175 ? -24.017 5.025 18.888 1.00 96.25 175 GLN A N 1
ATOM 1387 C CA . GLN A 1 175 ? -24.700 6.001 19.736 1.00 96.25 175 GLN A CA 1
ATOM 1388 C C . GLN A 1 175 ? -25.811 6.720 18.962 1.00 96.25 175 GLN A C 1
ATOM 1390 O O . GLN A 1 175 ? -26.935 6.813 19.448 1.00 96.25 175 GLN A O 1
ATOM 1395 N N . GLN A 1 176 ? -25.525 7.192 17.746 1.00 94.19 176 GLN A N 1
ATOM 1396 C CA . GLN A 1 176 ? -26.504 7.889 16.914 1.00 94.19 176 GLN A CA 1
ATOM 1397 C C . GLN A 1 176 ? -27.708 6.999 16.578 1.00 94.19 176 GLN A C 1
ATOM 1399 O O . GLN A 1 176 ? -28.851 7.454 16.660 1.00 94.19 176 GLN A O 1
ATOM 1404 N N . ARG A 1 177 ? -27.477 5.724 16.243 1.00 92.06 177 ARG A N 1
ATOM 1405 C CA . ARG A 1 177 ? -28.560 4.761 15.982 1.00 92.06 177 ARG A CA 1
ATOM 1406 C C . ARG A 1 177 ? -29.436 4.536 17.212 1.00 92.06 177 ARG A C 1
ATOM 1408 O O . ARG A 1 177 ? -30.660 4.498 17.090 1.00 92.06 177 ARG A O 1
ATOM 1415 N N . LEU A 1 178 ? -28.831 4.426 18.394 1.00 93.62 178 LEU A N 1
ATOM 1416 C CA . LEU A 1 178 ? -29.575 4.262 19.642 1.00 93.62 178 LEU A CA 1
ATOM 1417 C C . LEU A 1 178 ? -30.337 5.529 20.048 1.00 93.62 178 LEU A C 1
ATOM 1419 O O . LEU A 1 178 ? -31.471 5.413 20.502 1.00 93.62 178 LEU A O 1
ATOM 1423 N N . ASN A 1 179 ? -29.788 6.722 19.799 1.00 94.12 179 ASN A N 1
ATOM 1424 C CA . ASN A 1 179 ? -30.508 7.985 20.000 1.00 94.12 179 ASN A CA 1
ATOM 1425 C C . ASN A 1 179 ? -31.804 8.022 19.185 1.00 94.12 179 ASN A C 1
ATOM 1427 O O . ASN A 1 179 ? -32.861 8.355 19.712 1.00 94.12 179 ASN A O 1
ATOM 1431 N N . GLN A 1 180 ? -31.738 7.631 17.908 1.00 90.81 180 GLN A N 1
ATOM 1432 C CA . GLN A 1 180 ? -32.919 7.561 17.044 1.00 90.81 180 GLN A CA 1
ATOM 1433 C C . GLN A 1 180 ? -33.949 6.554 17.564 1.00 90.81 180 GLN A C 1
ATOM 1435 O O . GLN A 1 180 ? -35.139 6.852 17.583 1.00 90.81 180 GLN A O 1
ATOM 1440 N N . LEU A 1 181 ? -33.504 5.379 18.021 1.00 90.62 181 LEU A N 1
ATOM 1441 C CA . LEU A 1 181 ? -34.393 4.392 18.633 1.00 90.62 181 LEU A CA 1
ATOM 1442 C C . LEU A 1 181 ? -35.077 4.944 19.892 1.00 90.62 181 LEU A C 1
ATOM 1444 O O . LEU A 1 181 ? -36.271 4.734 20.072 1.00 90.62 181 LEU A O 1
ATOM 1448 N N . PHE A 1 182 ? -34.340 5.625 20.770 1.00 90.50 182 PHE A N 1
ATOM 1449 C CA . PHE A 1 182 ? -34.897 6.146 22.019 1.00 90.50 182 PHE A CA 1
ATOM 1450 C C . PHE A 1 182 ? -35.933 7.241 21.761 1.00 90.50 182 PHE A C 1
ATOM 1452 O O . PHE A 1 182 ? -36.975 7.228 22.406 1.00 90.50 182 PHE A O 1
ATOM 1459 N N . LEU A 1 183 ? -35.713 8.102 20.761 1.00 89.25 183 LEU A N 1
ATOM 1460 C CA . LEU A 1 183 ? -36.720 9.066 20.305 1.00 89.25 183 LEU A CA 1
ATOM 1461 C C . LEU A 1 183 ? -37.999 8.372 19.806 1.00 89.25 183 LEU A C 1
ATOM 1463 O O . LEU A 1 183 ? -39.101 8.810 20.118 1.00 89.25 183 LEU A O 1
ATOM 1467 N N . GLU A 1 184 ? -37.876 7.272 19.060 1.00 87.56 184 GLU A N 1
ATOM 1468 C CA . GLU A 1 184 ? -39.038 6.509 18.580 1.00 87.56 184 GLU A CA 1
ATOM 1469 C C . GLU A 1 184 ? -39.797 5.796 19.704 1.00 87.56 184 GLU A C 1
ATOM 1471 O O . GLU A 1 184 ? -41.023 5.692 19.649 1.00 87.56 184 GLU A O 1
ATOM 1476 N N . LEU A 1 185 ? -39.082 5.271 20.703 1.00 87.50 185 LEU A N 1
ATOM 1477 C CA . LEU A 1 185 ? -39.695 4.630 21.868 1.00 87.50 185 LEU A CA 1
ATOM 1478 C C . LEU A 1 185 ? -40.417 5.655 22.744 1.00 87.50 185 LEU A C 1
ATOM 1480 O O . LEU A 1 185 ? -41.533 5.380 23.182 1.00 87.50 185 LEU A O 1
ATOM 1484 N N . ASP A 1 186 ? -39.829 6.837 22.927 1.00 87.81 186 ASP A N 1
ATOM 1485 C CA . ASP A 1 186 ? -40.429 7.953 23.662 1.00 87.81 186 ASP A CA 1
ATOM 1486 C C . ASP A 1 186 ? -41.720 8.446 22.987 1.00 87.81 186 ASP A C 1
ATOM 1488 O O . ASP A 1 186 ? -42.775 8.502 23.619 1.00 87.81 186 ASP A O 1
ATOM 1492 N N . GLN A 1 187 ? -41.695 8.641 21.661 1.00 90.06 187 GLN A N 1
ATOM 1493 C CA . GLN A 1 187 ? -42.888 8.974 20.865 1.00 90.06 187 GLN A CA 1
ATOM 1494 C C . GLN A 1 187 ? -44.005 7.925 20.970 1.00 90.06 187 GLN A C 1
ATOM 1496 O O . GLN A 1 187 ? -45.181 8.253 20.826 1.00 90.06 187 GLN A O 1
ATOM 1501 N N . LYS A 1 188 ? -43.649 6.658 21.207 1.00 88.88 188 LYS A N 1
ATOM 1502 C CA . LYS A 1 188 ? -44.595 5.545 21.396 1.00 88.88 188 LYS A CA 1
ATOM 1503 C C . LYS A 1 188 ? -44.924 5.280 22.868 1.00 88.88 188 LYS A C 1
ATOM 1505 O O . LYS A 1 188 ? -45.615 4.303 23.152 1.00 88.88 188 LYS A O 1
ATOM 1510 N N . SER A 1 189 ? -44.407 6.099 23.786 1.00 89.06 189 SER A N 1
ATOM 1511 C CA . SER A 1 189 ? -44.524 5.932 25.240 1.00 89.06 189 SER A CA 1
ATOM 1512 C C . SER A 1 189 ? -44.143 4.526 25.724 1.00 89.06 189 SER A C 1
ATOM 1514 O O . SER A 1 189 ? -44.728 3.994 26.668 1.00 89.06 189 SER A O 1
ATOM 1516 N N . GLN A 1 190 ? -43.172 3.893 25.060 1.00 85.94 190 GLN A N 1
ATOM 1517 C CA . GLN A 1 190 ? -42.690 2.568 25.430 1.00 85.94 190 GLN A CA 1
ATOM 1518 C C . GLN A 1 190 ? -41.564 2.687 26.464 1.00 85.94 190 GLN A C 1
ATOM 1520 O O . GLN A 1 190 ? -40.589 3.403 26.223 1.00 85.94 190 GLN A O 1
ATOM 1525 N N . PRO A 1 191 ? -41.646 1.971 27.601 1.00 86.12 191 PRO A N 1
ATOM 1526 C CA . PRO A 1 191 ? -40.601 2.024 28.612 1.00 86.12 191 PRO A CA 1
ATOM 1527 C C . PRO A 1 191 ? -39.306 1.403 28.079 1.00 86.12 191 PRO A C 1
ATOM 1529 O O . PRO A 1 191 ? -39.310 0.316 27.499 1.00 86.12 191 PRO A O 1
ATOM 1532 N N . ILE A 1 192 ? -38.180 2.076 28.318 1.00 86.50 192 ILE A N 1
ATOM 1533 C CA . ILE A 1 192 ? -36.852 1.572 27.958 1.00 86.50 192 ILE A CA 1
ATOM 1534 C C . ILE A 1 192 ? -36.329 0.712 29.117 1.00 86.50 192 ILE A C 1
ATOM 1536 O O . ILE A 1 192 ? -36.142 1.250 30.214 1.00 86.50 192 ILE A O 1
ATOM 1540 N N . PRO A 1 193 ? -36.052 -0.592 28.913 1.00 87.44 193 PRO A N 1
ATOM 1541 C CA . PRO A 1 193 ? -35.527 -1.453 29.968 1.00 87.44 193 PRO A CA 1
ATOM 1542 C C . PRO A 1 193 ? -34.215 -0.925 30.559 1.00 87.44 193 PRO A C 1
ATOM 1544 O O . PRO A 1 193 ? -33.369 -0.391 29.844 1.00 87.44 193 PRO A O 1
ATOM 1547 N N . PHE A 1 194 ? -34.000 -1.128 31.858 1.00 85.31 194 PHE A N 1
ATOM 1548 C CA . PHE A 1 194 ? -32.827 -0.589 32.556 1.00 85.31 194 PHE A CA 1
ATOM 1549 C C . PHE A 1 194 ? -31.487 -1.051 31.954 1.00 85.31 194 PHE A C 1
ATOM 1551 O O . PHE A 1 194 ? -30.603 -0.234 31.712 1.00 85.31 194 PHE A O 1
ATOM 1558 N N . TYR A 1 195 ? -31.350 -2.338 31.621 1.00 85.19 195 TYR A N 1
ATOM 1559 C CA . TYR A 1 195 ? -30.126 -2.863 31.001 1.00 85.19 195 TYR A CA 1
ATOM 1560 C C . TYR A 1 195 ? -29.851 -2.242 29.614 1.00 85.19 195 TYR A C 1
ATOM 1562 O O . TYR A 1 195 ? -28.701 -1.971 29.272 1.00 85.19 195 TYR A O 1
ATOM 1570 N N . VAL A 1 196 ? -30.905 -1.908 28.853 1.00 89.38 196 VAL A N 1
ATOM 1571 C CA . VAL A 1 196 ? -30.798 -1.192 27.570 1.00 89.38 196 VAL A CA 1
ATOM 1572 C C . VAL A 1 196 ? -30.246 0.219 27.784 1.00 89.38 196 VAL A C 1
ATOM 1574 O O . VAL A 1 196 ? -29.384 0.662 27.023 1.00 89.38 196 VAL A O 1
ATOM 1577 N N . GLN A 1 197 ? -30.689 0.909 28.840 1.00 89.19 197 GLN A N 1
ATOM 1578 C CA . GLN A 1 197 ? -30.156 2.224 29.215 1.00 89.19 197 GLN A CA 1
ATOM 1579 C C . GLN A 1 197 ? -28.678 2.138 29.626 1.00 89.19 197 GLN A C 1
ATOM 1581 O O . GLN A 1 197 ? -27.879 2.979 29.215 1.00 89.19 197 GLN A O 1
ATOM 1586 N N . GLN A 1 198 ? -28.288 1.102 30.378 1.00 88.31 198 GLN A N 1
ATOM 1587 C CA . GLN A 1 198 ? -26.889 0.872 30.753 1.00 88.31 198 GLN A CA 1
ATOM 1588 C C . GLN A 1 198 ? -25.988 0.643 29.536 1.00 88.31 198 GLN A C 1
ATOM 1590 O O . GLN A 1 198 ? -24.931 1.262 29.422 1.00 88.31 198 GLN A O 1
ATOM 1595 N N . GLN A 1 199 ? -26.415 -0.203 28.597 1.00 91.94 199 GLN A N 1
ATOM 1596 C CA . GLN A 1 199 ? -25.667 -0.469 27.366 1.00 91.94 199 GLN A CA 1
ATOM 1597 C C . GLN A 1 199 ? -25.557 0.779 26.484 1.00 91.94 199 GLN A C 1
ATOM 1599 O O . GLN A 1 199 ? -24.490 1.052 25.935 1.00 91.94 199 GLN A O 1
ATOM 1604 N N . TYR A 1 200 ? -26.622 1.580 26.394 1.00 93.31 200 TYR A N 1
ATOM 1605 C CA . TYR A 1 200 ? -26.570 2.873 25.715 1.00 93.31 200 TYR A CA 1
ATOM 1606 C C . TYR A 1 200 ? -25.528 3.810 26.346 1.00 93.31 200 TYR A C 1
ATOM 1608 O O . TYR A 1 200 ? -24.707 4.382 25.631 1.00 93.31 200 TYR A O 1
ATOM 1616 N N . ARG A 1 201 ? -25.499 3.931 27.678 1.00 93.19 201 ARG A N 1
ATOM 1617 C CA . ARG A 1 201 ? -24.515 4.771 28.385 1.00 93.19 201 ARG A CA 1
ATOM 1618 C C . ARG A 1 201 ? -23.088 4.265 28.218 1.00 93.19 201 ARG A C 1
ATOM 1620 O O . ARG A 1 201 ? -22.180 5.069 28.027 1.00 93.19 201 ARG A O 1
ATOM 1627 N N . LEU A 1 202 ? -22.893 2.947 28.214 1.00 95.06 202 LEU A N 1
ATOM 1628 C CA . LEU A 1 202 ? -21.605 2.330 27.903 1.00 95.06 202 LEU A CA 1
ATOM 1629 C C . LEU A 1 202 ? -21.124 2.734 26.500 1.00 95.06 202 LEU A C 1
ATOM 1631 O O . LEU A 1 202 ? -19.965 3.117 26.333 1.00 95.06 202 LEU A O 1
ATOM 1635 N N . ILE A 1 203 ? -22.014 2.685 25.504 1.00 95.88 203 ILE A N 1
ATOM 1636 C CA . ILE A 1 203 ? -21.728 3.110 24.126 1.00 95.88 203 ILE A CA 1
ATOM 1637 C C . ILE A 1 203 ? -21.433 4.613 24.070 1.00 95.88 203 ILE A C 1
ATOM 1639 O O . ILE A 1 203 ? -20.457 5.016 23.441 1.00 95.88 203 ILE A O 1
ATOM 1643 N N . ALA A 1 204 ? -22.222 5.441 24.757 1.00 95.50 204 ALA A N 1
ATOM 1644 C CA . ALA A 1 204 ? -22.017 6.886 24.821 1.00 95.50 204 ALA A CA 1
ATOM 1645 C C . ALA A 1 204 ? -20.657 7.253 25.440 1.00 95.50 204 ALA A C 1
ATOM 1647 O O . ALA A 1 204 ? -19.952 8.115 24.912 1.00 95.50 204 ALA A O 1
ATOM 1648 N N . PHE A 1 205 ? -20.251 6.561 26.508 1.00 95.88 205 PHE A N 1
ATOM 1649 C CA . PHE A 1 205 ? -18.938 6.734 27.126 1.00 95.88 205 PHE A CA 1
ATOM 1650 C C . PHE A 1 205 ? -17.801 6.404 26.148 1.00 95.88 205 PHE A C 1
ATOM 1652 O O . PHE A 1 205 ? -16.876 7.197 25.972 1.00 95.88 205 PHE A O 1
ATOM 1659 N N . HIS A 1 206 ? -17.888 5.274 25.444 1.00 96.75 206 HIS A N 1
ATOM 1660 C CA . HIS A 1 206 ? -16.882 4.909 24.446 1.00 96.75 206 HIS A CA 1
ATOM 1661 C C . HIS A 1 206 ? -16.869 5.858 23.239 1.00 96.75 206 HIS A C 1
ATOM 1663 O O . HIS A 1 206 ? -15.799 6.168 22.711 1.00 96.75 206 HIS A O 1
ATOM 1669 N N . ALA A 1 207 ? -18.030 6.372 22.824 1.00 97.19 207 ALA A N 1
ATOM 1670 C CA . ALA A 1 207 ? -18.130 7.382 21.777 1.00 97.19 207 ALA A CA 1
ATOM 1671 C C . ALA A 1 207 ? -17.409 8.675 22.182 1.00 97.19 207 ALA A C 1
ATOM 1673 O O . ALA A 1 207 ? -16.651 9.223 21.383 1.00 97.19 207 ALA A O 1
ATOM 1674 N N . LEU A 1 208 ? -17.574 9.122 23.432 1.00 96.06 208 LEU A N 1
ATOM 1675 C CA . LEU A 1 208 ? -16.836 10.261 23.980 1.00 96.06 208 LEU A CA 1
ATOM 1676 C C . LEU A 1 208 ? -15.322 10.009 23.952 1.00 96.06 208 LEU A C 1
ATOM 1678 O O . LEU A 1 208 ? -14.586 10.809 23.379 1.00 96.06 208 LEU A O 1
ATOM 1682 N N . LYS A 1 209 ? -14.859 8.871 24.486 1.00 96.25 209 LYS A N 1
ATOM 1683 C CA . LYS A 1 209 ? -13.425 8.526 24.512 1.00 96.25 209 LYS A CA 1
ATOM 1684 C C . LYS A 1 209 ? -12.804 8.384 23.127 1.00 96.25 209 LYS A C 1
ATOM 1686 O O . LYS A 1 209 ? -11.658 8.775 22.917 1.00 96.25 209 LYS A O 1
ATOM 1691 N N . SER A 1 210 ? -13.564 7.893 22.157 1.00 95.94 210 SER A N 1
ATOM 1692 C CA . SER A 1 210 ? -13.088 7.791 20.776 1.00 95.94 210 SER A CA 1
ATOM 1693 C C . SER A 1 210 ? -13.023 9.157 20.081 1.00 95.94 210 SER A C 1
ATOM 1695 O O . SER A 1 210 ? -12.126 9.388 19.276 1.00 95.94 210 SER A O 1
ATOM 1697 N N . ARG A 1 211 ? -13.907 10.105 20.425 1.00 96.25 211 ARG A N 1
ATOM 1698 C CA . ARG A 1 211 ? -13.794 11.501 19.961 1.00 96.25 211 ARG A CA 1
ATOM 1699 C C . ARG A 1 211 ? -12.618 12.229 20.617 1.00 96.25 211 ARG A C 1
ATOM 1701 O O . ARG A 1 211 ? -11.933 12.984 19.933 1.00 96.25 211 ARG A O 1
ATOM 1708 N N . GLU A 1 212 ? -12.361 11.993 21.906 1.00 95.75 212 GLU A N 1
ATOM 1709 C CA . GLU A 1 212 ? -11.177 12.523 22.606 1.00 95.75 212 GLU A CA 1
ATOM 1710 C C . GLU A 1 212 ? -9.880 12.067 21.920 1.00 95.75 212 GLU A C 1
ATOM 1712 O O . GLU A 1 212 ? -9.009 12.899 21.673 1.00 95.75 212 GLU A O 1
ATOM 1717 N N . LEU A 1 213 ? -9.787 10.789 21.517 1.00 94.19 213 LEU A N 1
ATOM 1718 C CA . LEU A 1 213 ? -8.651 10.265 20.747 1.00 94.19 213 LEU A CA 1
ATOM 1719 C C . LEU A 1 213 ? -8.348 11.136 19.519 1.00 94.19 213 LEU A C 1
ATOM 1721 O O . LEU A 1 213 ? -7.218 11.595 19.384 1.00 94.19 213 LEU A O 1
ATOM 1725 N N . VAL A 1 214 ? -9.354 11.431 18.689 1.00 95.69 214 VAL A N 1
ATOM 1726 C CA . VAL A 1 214 ? -9.194 12.280 17.493 1.00 95.69 214 VAL A CA 1
ATOM 1727 C C . VAL A 1 214 ? -8.626 13.661 17.834 1.00 95.69 214 VAL A C 1
ATOM 1729 O O . VAL A 1 214 ? -7.834 14.207 17.070 1.00 95.69 214 VAL A O 1
ATOM 1732 N N . GLN A 1 215 ? -9.012 14.240 18.976 1.00 94.19 215 GLN A N 1
ATOM 1733 C CA . GLN A 1 215 ? -8.483 15.534 19.417 1.00 94.19 215 GLN A CA 1
ATOM 1734 C C . GLN A 1 215 ? -7.024 15.432 19.866 1.00 94.19 215 GLN A C 1
ATOM 1736 O O . GLN A 1 215 ? -6.228 16.310 19.547 1.00 94.19 215 GLN A O 1
ATOM 1741 N N . THR A 1 216 ? -6.671 14.364 20.581 1.00 93.25 216 THR A N 1
ATOM 1742 C CA . THR A 1 216 ? -5.311 14.150 21.099 1.00 93.25 216 THR A CA 1
ATOM 1743 C C . THR A 1 216 ? -4.295 13.755 20.029 1.00 93.25 216 THR A C 1
ATOM 1745 O O . THR A 1 216 ? -3.103 13.920 20.246 1.00 93.25 216 THR A O 1
ATOM 1748 N N . THR A 1 217 ? -4.741 13.264 18.869 1.00 92.88 217 THR A N 1
ATOM 1749 C CA . THR A 1 217 ? -3.858 12.849 17.764 1.00 92.88 217 THR A CA 1
ATOM 1750 C C . THR A 1 217 ? -3.642 13.927 16.706 1.00 92.88 217 THR A C 1
ATOM 1752 O O . THR A 1 217 ? -3.093 13.629 15.655 1.00 92.88 217 THR A O 1
ATOM 1755 N N . LYS A 1 218 ? -4.085 15.169 16.934 1.00 90.50 218 LYS A N 1
ATOM 1756 C CA . LYS A 1 218 ? -4.001 16.257 15.940 1.00 90.50 218 LYS A CA 1
ATOM 1757 C C . LYS A 1 218 ? -2.580 16.577 15.468 1.00 90.50 218 LYS A C 1
ATOM 1759 O O . LYS A 1 218 ? -2.423 17.061 14.354 1.00 90.50 218 LYS A O 1
ATOM 1764 N N . ASP A 1 219 ? -1.575 16.299 16.292 1.00 91.50 219 ASP A N 1
ATOM 1765 C CA . ASP A 1 219 ? -0.176 16.615 15.984 1.00 91.50 219 ASP A CA 1
ATOM 1766 C C . ASP A 1 219 ? 0.522 15.526 15.140 1.00 91.50 219 ASP A C 1
ATOM 1768 O O . ASP A 1 219 ? 1.610 15.752 14.616 1.00 91.50 219 ASP A O 1
ATOM 1772 N N . ASP A 1 220 ? -0.103 14.354 14.964 1.00 94.12 220 ASP A N 1
ATOM 1773 C CA . ASP A 1 220 ? 0.374 13.258 14.108 1.00 94.12 220 ASP A CA 1
ATOM 1774 C C . ASP A 1 220 ? -0.702 12.938 13.062 1.00 94.12 220 ASP A C 1
ATOM 1776 O O . ASP A 1 220 ? -1.693 12.264 13.348 1.00 94.12 220 ASP A O 1
ATOM 1780 N N . MET A 1 221 ? -0.506 13.411 11.825 1.00 94.94 221 MET A N 1
ATOM 1781 C CA . MET A 1 221 ? -1.508 13.274 10.757 1.00 94.94 221 MET A CA 1
ATOM 1782 C C . MET A 1 221 ? -1.836 11.811 10.448 1.00 94.94 221 MET A C 1
ATOM 1784 O O . MET A 1 221 ? -2.991 11.486 10.175 1.00 94.94 221 MET A O 1
ATOM 1788 N N . GLY A 1 222 ? -0.848 10.912 10.519 1.00 94.81 222 GLY A N 1
ATOM 1789 C CA . GLY A 1 222 ? -1.071 9.484 10.314 1.00 94.81 222 GLY A CA 1
ATOM 1790 C C . GLY A 1 222 ? -2.025 8.928 11.369 1.00 94.81 222 GLY A C 1
ATOM 1791 O O . GLY A 1 222 ? -3.019 8.288 11.019 1.00 94.81 222 GLY A O 1
ATOM 1792 N N . GLN A 1 223 ? -1.773 9.234 12.647 1.00 95.25 223 GLN A N 1
ATOM 1793 C CA . GLN A 1 223 ? -2.662 8.858 13.752 1.00 95.25 223 GLN A CA 1
ATOM 1794 C C . GLN A 1 223 ? -4.034 9.527 13.659 1.00 95.25 223 GLN A C 1
ATOM 1796 O O . GLN A 1 223 ? -5.043 8.878 13.928 1.00 95.25 223 GLN A O 1
ATOM 1801 N N . GLN A 1 224 ? -4.099 10.790 13.239 1.00 97.19 224 GLN A N 1
ATOM 1802 C CA . GLN A 1 224 ? -5.359 11.505 13.076 1.00 97.19 224 GLN A CA 1
ATOM 1803 C C . GLN A 1 224 ? -6.245 10.870 11.998 1.00 97.19 224 GLN A C 1
ATOM 1805 O O . GLN A 1 224 ? -7.438 10.681 12.233 1.00 97.19 224 GLN A O 1
ATOM 1810 N N . ILE A 1 225 ? -5.676 10.487 10.848 1.00 97.25 225 ILE A N 1
ATOM 1811 C CA . ILE A 1 225 ? -6.408 9.813 9.765 1.00 97.25 225 ILE A CA 1
ATOM 1812 C C . ILE A 1 225 ? -7.035 8.508 10.269 1.00 97.25 225 ILE A C 1
ATOM 1814 O O . ILE A 1 225 ? -8.236 8.287 10.087 1.00 97.25 225 ILE A O 1
ATOM 1818 N N . VAL A 1 226 ? -6.252 7.646 10.930 1.00 96.75 226 VAL A N 1
ATOM 1819 C CA . VAL A 1 226 ? -6.780 6.370 11.438 1.00 96.75 226 VAL A CA 1
ATOM 1820 C C . VAL A 1 226 ? -7.740 6.565 12.611 1.00 96.75 226 VAL A C 1
ATOM 1822 O O . VAL A 1 226 ? -8.696 5.804 12.723 1.00 96.75 226 VAL A O 1
ATOM 1825 N N . ALA A 1 227 ? -7.556 7.594 13.444 1.00 96.88 227 ALA A N 1
ATOM 1826 C CA . ALA A 1 227 ? -8.484 7.932 14.519 1.00 96.88 227 ALA A CA 1
ATOM 1827 C C . ALA A 1 227 ? -9.846 8.391 13.970 1.00 96.88 227 ALA A C 1
ATOM 1829 O O . ALA A 1 227 ? -10.877 7.906 14.439 1.00 96.88 227 ALA A O 1
ATOM 1830 N N . LEU A 1 228 ? -9.866 9.251 12.945 1.00 97.94 228 LEU A N 1
ATOM 1831 C CA . LEU A 1 228 ? -11.090 9.672 12.250 1.00 97.94 228 LEU A CA 1
ATOM 1832 C C . LEU A 1 228 ? -11.819 8.471 11.633 1.00 97.94 228 LEU A C 1
ATOM 1834 O O . LEU A 1 228 ? -13.003 8.254 11.895 1.00 97.94 228 LEU A O 1
ATOM 1838 N N . ALA A 1 229 ? -11.094 7.637 10.884 1.00 97.31 229 ALA A N 1
ATOM 1839 C CA . ALA A 1 229 ? -11.651 6.426 10.288 1.00 97.31 229 ALA A CA 1
ATOM 1840 C C . ALA A 1 229 ? -12.180 5.450 11.351 1.00 97.31 229 ALA A C 1
ATOM 1842 O O . ALA A 1 229 ? -13.236 4.846 11.174 1.00 97.31 229 ALA A O 1
ATOM 1843 N N . SER A 1 230 ? -11.492 5.336 12.493 1.00 95.75 230 SER A N 1
ATOM 1844 C CA . SER A 1 230 ? -11.940 4.494 13.599 1.00 95.75 230 SER A CA 1
ATOM 1845 C C . SER A 1 230 ? -13.349 4.907 14.054 1.00 95.75 230 SER A C 1
ATOM 1847 O O . SER A 1 230 ? -14.216 4.059 14.244 1.00 95.75 230 SER A O 1
ATOM 1849 N N . ILE A 1 231 ? -13.654 6.199 14.129 1.00 95.81 231 ILE A N 1
ATOM 1850 C CA . ILE A 1 231 ? -14.961 6.657 14.607 1.00 95.81 231 ILE A CA 1
ATOM 1851 C C . ILE A 1 231 ? -16.040 6.771 13.524 1.00 95.81 231 ILE A C 1
ATOM 1853 O O . ILE A 1 231 ? -17.096 7.332 13.804 1.00 95.81 231 ILE A O 1
ATOM 1857 N N . GLY A 1 232 ? -15.797 6.257 12.315 1.00 95.19 232 GLY A N 1
ATOM 1858 C CA . GLY A 1 232 ? -16.755 6.321 11.208 1.00 95.19 232 GLY A CA 1
ATOM 1859 C C . GLY A 1 232 ? -16.728 7.633 10.413 1.00 95.19 232 GLY A C 1
ATOM 1860 O O . GLY A 1 232 ? -17.540 7.820 9.511 1.00 95.19 232 GLY A O 1
ATOM 1861 N N . GLN A 1 233 ? -15.778 8.535 10.690 1.00 96.88 233 GLN A N 1
ATOM 1862 C CA . GLN A 1 233 ? -15.581 9.787 9.942 1.00 96.88 233 GLN A CA 1
ATOM 1863 C C . GLN A 1 233 ? -14.738 9.541 8.682 1.00 96.88 233 GLN A C 1
ATOM 1865 O O . GLN A 1 233 ? -13.609 10.016 8.533 1.00 96.88 233 GLN A O 1
ATOM 1870 N N . TRP A 1 234 ? -15.277 8.706 7.787 1.00 96.94 234 TRP A N 1
ATOM 1871 C CA . TRP A 1 234 ? -14.587 8.220 6.588 1.00 96.94 234 TRP A CA 1
ATOM 1872 C C . TRP A 1 234 ? -14.243 9.349 5.613 1.00 96.94 234 TRP A C 1
ATOM 1874 O O . TRP A 1 234 ? -13.156 9.350 5.037 1.00 96.94 234 TRP A O 1
ATOM 1884 N N . GLN A 1 235 ? -15.146 10.320 5.439 1.00 96.38 235 GLN A N 1
ATOM 1885 C CA . GLN A 1 235 ? -14.944 11.448 4.529 1.00 96.38 235 GLN A CA 1
ATOM 1886 C C . GLN A 1 235 ? -13.805 12.346 5.006 1.00 96.38 235 GLN A C 1
ATOM 1888 O O . GLN A 1 235 ? -12.951 12.740 4.216 1.00 96.38 235 GLN A O 1
ATOM 1893 N N . GLU A 1 236 ? -13.782 12.662 6.296 1.00 97.69 236 GLU A N 1
ATOM 1894 C CA . GLU A 1 236 ? -12.756 13.483 6.924 1.00 97.69 236 GLU A CA 1
ATOM 1895 C C . GLU A 1 236 ? -11.399 12.782 6.868 1.00 97.69 236 GLU A C 1
ATOM 1897 O O . GLU A 1 236 ? -10.404 13.418 6.523 1.00 97.69 236 GLU A O 1
ATOM 1902 N N . ALA A 1 237 ? -11.361 11.467 7.116 1.00 97.81 237 ALA A N 1
ATOM 1903 C CA . ALA A 1 237 ? -10.146 10.666 6.991 1.00 97.81 237 ALA A CA 1
ATOM 1904 C C . ALA A 1 237 ? -9.595 10.669 5.552 1.00 97.81 237 ALA A C 1
ATOM 1906 O O . ALA A 1 237 ? -8.407 10.922 5.350 1.00 97.81 237 ALA A O 1
ATOM 1907 N N . LEU A 1 238 ? -10.450 10.435 4.547 1.00 97.38 238 LEU A N 1
ATOM 1908 C CA . LEU A 1 238 ? -10.060 10.463 3.129 1.00 97.38 238 LEU A CA 1
ATOM 1909 C C . LEU A 1 238 ? -9.646 11.862 2.668 1.00 97.38 238 LEU A C 1
ATOM 1911 O O . LEU A 1 238 ? -8.680 12.001 1.920 1.00 97.38 238 LEU A O 1
ATOM 1915 N N . SER A 1 239 ? -10.363 12.894 3.116 1.00 96.06 239 SER A N 1
ATOM 1916 C CA . SER A 1 239 ? -10.043 14.290 2.823 1.00 96.06 239 SER A CA 1
ATOM 1917 C C . SER A 1 239 ? -8.665 14.643 3.371 1.00 96.06 239 SER A C 1
ATOM 1919 O O . SER A 1 239 ? -7.814 15.102 2.614 1.00 96.06 239 SER A O 1
ATOM 1921 N N . LEU A 1 240 ? -8.402 14.340 4.648 1.00 96.56 240 LEU A N 1
ATOM 1922 C CA . LEU A 1 240 ? -7.118 14.599 5.298 1.00 96.56 240 LEU A CA 1
ATOM 1923 C C . LEU A 1 240 ? -5.965 13.853 4.613 1.00 96.56 240 LEU A C 1
ATOM 1925 O O . LEU A 1 240 ? -4.932 14.459 4.327 1.00 96.56 240 LEU A O 1
ATOM 1929 N N . ALA A 1 241 ? -6.164 12.576 4.273 1.00 96.19 241 ALA A N 1
ATOM 1930 C CA . ALA A 1 241 ? -5.185 11.781 3.533 1.00 96.19 241 ALA A CA 1
ATOM 1931 C C . ALA A 1 241 ? -4.907 12.333 2.123 1.00 96.19 241 ALA A C 1
ATOM 1933 O O . ALA A 1 241 ? -3.780 12.269 1.640 1.00 96.19 241 ALA A O 1
ATOM 1934 N N . GLY A 1 242 ? -5.927 12.884 1.461 1.00 92.81 242 GLY A N 1
ATOM 1935 C CA . GLY A 1 242 ? -5.837 13.436 0.110 1.00 92.81 242 GLY A CA 1
ATOM 1936 C C . GLY A 1 242 ? -5.323 14.878 0.018 1.00 92.81 242 GLY A C 1
ATOM 1937 O O . GLY A 1 242 ? -5.175 15.376 -1.098 1.00 92.81 242 GLY A O 1
ATOM 1938 N N . GLN A 1 243 ? -5.068 15.557 1.144 1.00 93.44 243 GLN A N 1
ATOM 1939 C CA . GLN A 1 243 ? -4.621 16.960 1.162 1.00 93.44 243 GLN A CA 1
ATOM 1940 C C . GLN A 1 243 ? -3.206 17.155 0.606 1.00 93.44 243 GLN A C 1
ATOM 1942 O O . GLN A 1 243 ? -2.943 18.151 -0.063 1.00 93.44 243 GLN A O 1
ATOM 1947 N N . SER A 1 244 ? -2.286 16.234 0.895 1.00 92.31 244 SER A N 1
ATOM 1948 C CA . SER A 1 244 ? -0.903 16.288 0.415 1.00 92.31 244 SER A CA 1
ATOM 1949 C C . SER A 1 244 ? -0.312 14.885 0.291 1.00 92.31 244 SER A C 1
ATOM 1951 O O . SER A 1 244 ? -0.774 13.945 0.938 1.00 92.31 244 SER A O 1
ATOM 1953 N N . GLU A 1 245 ? 0.747 14.739 -0.508 1.00 90.00 245 GLU A N 1
ATOM 1954 C CA . GLU A 1 245 ? 1.476 13.469 -0.626 1.00 90.00 245 GLU A CA 1
ATOM 1955 C C . GLU A 1 245 ? 2.050 13.011 0.725 1.00 90.00 245 GLU A C 1
ATOM 1957 O O . GLU A 1 245 ? 1.949 11.837 1.077 1.00 90.00 245 GLU A O 1
ATOM 1962 N N . ALA A 1 246 ? 2.568 13.944 1.530 1.00 92.19 246 ALA A N 1
ATOM 1963 C CA . ALA A 1 246 ? 3.077 13.643 2.865 1.00 92.19 246 ALA A CA 1
ATOM 1964 C C . ALA A 1 246 ? 1.985 13.070 3.787 1.00 92.19 246 ALA A C 1
ATOM 1966 O O . ALA A 1 246 ? 2.224 12.071 4.469 1.00 92.19 246 ALA A O 1
ATOM 1967 N N . HIS A 1 247 ? 0.777 13.649 3.769 1.00 94.44 247 HIS A N 1
ATOM 1968 C CA . HIS A 1 247 ? -0.355 13.138 4.551 1.00 94.44 247 HIS A CA 1
ATOM 1969 C C . HIS A 1 247 ? -0.787 11.751 4.072 1.00 94.44 247 HIS A C 1
ATOM 1971 O O . HIS A 1 247 ? -1.022 10.866 4.893 1.00 94.44 247 HIS A O 1
ATOM 1977 N N . GLY A 1 248 ? -0.843 11.534 2.756 1.00 93.00 248 GLY A N 1
ATOM 1978 C CA . GLY A 1 248 ? -1.177 10.233 2.185 1.00 93.00 248 GLY A CA 1
ATOM 1979 C C . GLY A 1 248 ? -0.172 9.142 2.576 1.00 93.00 248 GLY A C 1
ATOM 1980 O O . GLY A 1 248 ? -0.587 8.044 2.947 1.00 93.00 248 GLY A O 1
ATOM 1981 N N . ILE A 1 249 ? 1.136 9.445 2.574 1.00 92.12 249 ILE A N 1
ATOM 1982 C CA . ILE A 1 249 ? 2.192 8.518 3.024 1.00 92.12 249 ILE A CA 1
ATOM 1983 C C . ILE A 1 249 ? 2.023 8.184 4.510 1.00 92.12 249 ILE A C 1
ATOM 1985 O O . ILE A 1 249 ? 2.001 7.009 4.880 1.00 92.12 249 ILE A O 1
ATOM 1989 N N . GLN A 1 250 ? 1.878 9.199 5.369 1.00 94.06 250 GLN A N 1
ATOM 1990 C CA . GLN A 1 250 ? 1.693 8.995 6.810 1.00 94.06 250 GLN A CA 1
ATOM 1991 C C . GLN A 1 250 ? 0.414 8.202 7.108 1.00 94.06 250 GLN A C 1
ATOM 1993 O O . GLN A 1 250 ? 0.434 7.281 7.927 1.00 94.06 250 GLN A O 1
ATOM 1998 N N . GLY A 1 251 ? -0.672 8.498 6.390 1.00 94.62 251 GLY A N 1
ATOM 1999 C CA . GLY A 1 251 ? -1.933 7.768 6.457 1.00 94.62 251 GLY A CA 1
ATOM 2000 C C . GLY A 1 251 ? -1.789 6.305 6.043 1.00 94.62 251 GLY A C 1
ATOM 2001 O O . GLY A 1 251 ? -2.243 5.430 6.772 1.00 94.62 251 GLY A O 1
ATOM 2002 N N . ALA A 1 252 ? -1.102 6.012 4.935 1.00 92.94 252 ALA A N 1
ATOM 2003 C CA . ALA A 1 252 ? -0.869 4.640 4.481 1.00 92.94 252 ALA A CA 1
ATOM 2004 C C . ALA A 1 252 ? -0.022 3.827 5.481 1.00 92.94 252 ALA A C 1
ATOM 2006 O O . ALA A 1 252 ? -0.340 2.670 5.760 1.00 92.94 252 ALA A O 1
ATOM 2007 N N . ILE A 1 253 ? 1.017 4.434 6.070 1.00 92.50 253 ILE A N 1
ATOM 2008 C CA . ILE A 1 253 ? 1.843 3.799 7.114 1.00 92.50 253 ILE A CA 1
ATOM 2009 C C . ILE A 1 253 ? 1.006 3.500 8.365 1.00 92.50 253 ILE A C 1
ATOM 2011 O O . ILE A 1 253 ? 1.107 2.412 8.936 1.00 92.50 253 ILE A O 1
ATOM 2015 N N . ALA A 1 254 ? 0.176 4.449 8.804 1.00 93.38 254 ALA A N 1
ATOM 2016 C CA . ALA A 1 254 ? -0.708 4.249 9.948 1.00 93.38 254 ALA A CA 1
ATOM 2017 C C . ALA A 1 254 ? -1.774 3.176 9.662 1.00 93.38 254 ALA A C 1
ATOM 2019 O O . ALA A 1 254 ? -2.028 2.319 10.511 1.00 93.38 254 ALA A O 1
ATOM 2020 N N . LEU A 1 255 ? -2.335 3.166 8.449 1.00 93.12 255 LEU A N 1
ATOM 2021 C CA . LEU A 1 255 ? -3.338 2.200 8.003 1.00 93.12 255 LEU A CA 1
ATOM 2022 C C . LEU A 1 255 ? -2.809 0.765 8.065 1.00 93.12 255 LEU A C 1
ATOM 2024 O O . LEU A 1 255 ? -3.494 -0.096 8.606 1.00 93.12 255 LEU A O 1
ATOM 2028 N N . GLN A 1 256 ? -1.571 0.517 7.625 1.00 90.94 256 GLN A N 1
ATOM 2029 C CA . GLN A 1 256 ? -0.935 -0.808 7.708 1.00 90.94 256 GLN A CA 1
ATOM 2030 C C . GLN A 1 256 ? -0.865 -1.354 9.144 1.00 90.94 256 GLN A C 1
ATOM 2032 O O . GLN A 1 256 ? -0.966 -2.559 9.358 1.00 90.94 256 GLN A O 1
ATOM 2037 N N . ARG A 1 257 ? -0.726 -0.481 10.152 1.00 90.06 257 ARG A N 1
ATOM 2038 C CA . ARG A 1 257 ? -0.669 -0.885 11.571 1.00 90.06 257 ARG A CA 1
ATOM 2039 C C . ARG A 1 257 ? -2.042 -1.182 12.170 1.00 90.06 257 ARG A C 1
ATOM 2041 O O . ARG A 1 257 ? -2.122 -1.825 13.211 1.00 90.06 257 ARG A O 1
ATOM 2048 N N . SER A 1 258 ? -3.115 -0.675 11.567 1.00 91.44 258 SER A N 1
ATOM 2049 C CA . SER A 1 258 ? -4.492 -0.783 12.074 1.00 91.44 258 SER A CA 1
ATOM 2050 C C . SER A 1 258 ? -5.455 -1.422 11.069 1.00 91.44 258 SER A C 1
ATOM 2052 O O . SER A 1 258 ? -6.673 -1.331 11.225 1.00 91.44 258 SER A O 1
ATOM 2054 N N . GLU A 1 259 ? -4.911 -2.090 10.052 1.00 91.12 259 GLU A N 1
ATOM 2055 C CA . GLU A 1 259 ? -5.646 -2.611 8.901 1.00 91.12 259 GLU A CA 1
ATOM 2056 C C . GLU A 1 259 ? -6.781 -3.550 9.323 1.00 91.12 259 GLU A C 1
ATOM 2058 O O . GLU A 1 259 ? -7.924 -3.357 8.923 1.00 91.12 259 GLU A O 1
ATOM 2063 N N . SER A 1 260 ? -6.502 -4.523 10.194 1.00 89.12 260 SER A N 1
ATOM 2064 C CA . SER A 1 260 ? -7.477 -5.521 10.655 1.00 89.12 260 SER A CA 1
ATOM 2065 C C . SER A 1 260 ? -8.658 -4.920 11.407 1.00 89.12 260 SER A C 1
ATOM 2067 O O . SER A 1 260 ? -9.808 -5.328 11.228 1.00 89.12 260 SER A O 1
ATOM 2069 N N . ALA A 1 261 ? -8.379 -3.950 12.274 1.00 91.19 261 ALA A N 1
ATOM 2070 C CA . ALA A 1 261 ? -9.387 -3.226 13.027 1.00 91.19 261 ALA A CA 1
ATOM 2071 C C . ALA A 1 261 ? -10.275 -2.399 12.093 1.00 91.19 261 ALA A C 1
ATOM 2073 O O . ALA A 1 261 ? -11.500 -2.516 12.139 1.00 91.19 261 ALA A O 1
ATOM 2074 N N . LEU A 1 262 ? -9.660 -1.613 11.209 1.00 94.94 262 LEU A N 1
ATOM 2075 C CA . LEU A 1 262 ? -10.373 -0.734 10.287 1.00 94.94 262 LEU A CA 1
ATOM 2076 C C . LEU A 1 262 ? -11.134 -1.516 9.210 1.00 94.94 262 LEU A C 1
ATOM 2078 O O . LEU A 1 262 ? -12.252 -1.136 8.873 1.00 94.94 262 LEU A O 1
ATOM 2082 N N . TRP A 1 263 ? -10.603 -2.645 8.735 1.00 95.12 263 TRP A N 1
ATOM 2083 C CA . TRP A 1 263 ? -11.291 -3.517 7.783 1.00 95.12 263 TRP A CA 1
ATOM 2084 C C . TRP A 1 263 ? -12.600 -4.071 8.358 1.00 95.12 263 TRP A C 1
ATOM 2086 O O . TRP A 1 263 ? -13.646 -3.937 7.727 1.00 95.12 263 TRP A O 1
ATOM 2096 N N . ARG A 1 264 ? -12.588 -4.581 9.602 1.00 93.19 264 ARG A N 1
ATOM 2097 C CA . ARG A 1 264 ? -13.818 -5.031 10.289 1.00 93.19 264 ARG A CA 1
ATOM 2098 C C . ARG A 1 264 ? -14.856 -3.911 10.404 1.00 93.19 264 ARG A C 1
ATOM 2100 O O . ARG A 1 264 ? -16.052 -4.158 10.257 1.00 93.19 264 ARG A O 1
ATOM 2107 N N . ARG A 1 265 ? -14.411 -2.675 10.656 1.00 95.25 265 ARG A N 1
ATOM 2108 C CA . ARG A 1 265 ? -15.294 -1.498 10.707 1.00 95.25 265 ARG A CA 1
ATOM 2109 C C . ARG A 1 265 ? -15.881 -1.178 9.334 1.00 95.25 265 ARG A C 1
ATOM 2111 O O . ARG A 1 265 ? -17.075 -0.919 9.258 1.00 95.25 265 ARG A O 1
ATOM 2118 N N . VAL A 1 266 ? -15.098 -1.262 8.257 1.00 96.75 266 VAL A N 1
ATOM 2119 C CA . VAL A 1 266 ? -15.596 -1.105 6.879 1.00 96.75 266 VAL A CA 1
ATOM 2120 C C . VAL A 1 266 ? -16.647 -2.166 6.548 1.00 96.75 266 VAL A C 1
ATOM 2122 O O . VAL A 1 266 ? -17.729 -1.812 6.089 1.00 96.75 266 VAL A O 1
ATOM 2125 N N . GLU A 1 267 ? -16.382 -3.445 6.826 1.00 95.19 267 GLU A N 1
ATOM 2126 C CA . GLU A 1 267 ? -17.327 -4.539 6.553 1.00 95.19 267 GLU A CA 1
ATOM 2127 C C . GLU A 1 267 ? -18.663 -4.349 7.280 1.00 95.19 267 GLU A C 1
ATOM 2129 O O . GLU A 1 267 ? -19.735 -4.512 6.690 1.00 95.19 267 GLU A O 1
ATOM 2134 N N . VAL A 1 268 ? -18.616 -3.975 8.562 1.00 94.62 268 VAL A N 1
ATOM 2135 C CA . VAL A 1 268 ? -19.830 -3.715 9.343 1.00 94.62 268 VAL A CA 1
ATOM 2136 C C . VAL A 1 268 ? -20.531 -2.440 8.880 1.00 94.62 268 VAL A C 1
ATOM 2138 O O . VAL A 1 268 ? -21.753 -2.457 8.742 1.00 94.62 268 VAL A O 1
ATOM 2141 N N . SER A 1 269 ? -19.794 -1.365 8.589 1.00 94.94 269 SER A N 1
ATOM 2142 C CA . SER A 1 269 ? -20.365 -0.131 8.043 1.00 94.94 269 SER A CA 1
ATOM 2143 C C . SER A 1 269 ? -21.097 -0.388 6.732 1.00 94.94 269 SER A C 1
ATOM 2145 O O . SER A 1 269 ? -22.241 0.030 6.610 1.00 94.94 269 SER A O 1
ATOM 2147 N N . LEU A 1 270 ? -20.516 -1.139 5.790 1.00 94.62 270 LEU A N 1
ATOM 2148 C CA . LEU A 1 270 ? -21.151 -1.440 4.500 1.00 94.62 270 LEU A CA 1
ATOM 2149 C C . LEU A 1 270 ? -22.477 -2.198 4.638 1.00 94.62 270 LEU A C 1
ATOM 2151 O O . LEU A 1 270 ? -23.366 -2.013 3.808 1.00 94.62 270 LEU A O 1
ATOM 2155 N N . ALA A 1 271 ? -22.637 -3.006 5.691 1.00 91.50 271 ALA A N 1
ATOM 2156 C CA . ALA A 1 271 ? -23.881 -3.726 5.960 1.00 91.50 271 ALA A CA 1
ATOM 2157 C C . ALA A 1 271 ? -25.043 -2.810 6.396 1.00 91.50 271 ALA A C 1
ATOM 2159 O O . ALA A 1 271 ? -26.198 -3.222 6.312 1.00 91.50 271 ALA A O 1
ATOM 2160 N N . PHE A 1 272 ? -24.755 -1.590 6.866 1.00 86.25 272 PHE A N 1
ATOM 2161 C CA . PHE A 1 272 ? -25.750 -0.658 7.421 1.00 86.25 272 PHE A CA 1
ATOM 2162 C C . PHE A 1 272 ? -25.794 0.707 6.728 1.00 86.25 272 PHE A C 1
ATOM 2164 O O . PHE A 1 272 ? -26.804 1.409 6.786 1.00 86.25 272 PHE A O 1
ATOM 2171 N N . ASN A 1 273 ? -24.687 1.108 6.115 1.00 80.25 273 ASN A N 1
ATOM 2172 C CA . ASN A 1 273 ? -24.484 2.368 5.429 1.00 80.25 273 ASN A CA 1
ATOM 2173 C C . ASN A 1 273 ? -23.553 2.139 4.228 1.00 80.25 273 ASN A C 1
ATOM 2175 O O . ASN A 1 273 ? -22.330 2.099 4.355 1.00 80.25 273 ASN A O 1
ATOM 2179 N N . SER A 1 274 ? -24.143 2.002 3.042 1.00 85.62 274 SER A N 1
ATOM 2180 C CA . SER A 1 274 ? -23.411 1.783 1.790 1.00 85.62 274 SER A CA 1
ATOM 2181 C C . SER A 1 274 ? -22.940 3.105 1.163 1.00 85.62 274 SER A C 1
ATOM 2183 O O . SER A 1 274 ? -23.056 3.301 -0.050 1.00 85.62 274 SER A O 1
ATOM 2185 N N . SER A 1 275 ? -22.461 4.046 1.985 1.00 93.31 275 SER A N 1
ATOM 2186 C CA . SER A 1 275 ? -22.055 5.364 1.496 1.00 93.31 275 SER A CA 1
ATOM 2187 C C . SER A 1 275 ? -20.829 5.261 0.573 1.00 93.31 275 SER A C 1
ATOM 2189 O O . SER A 1 275 ? -19.997 4.355 0.740 1.00 93.31 275 SER A O 1
ATOM 2191 N N . PRO A 1 276 ? -20.682 6.170 -0.409 1.00 94.38 276 PRO A N 1
ATOM 2192 C CA . PRO A 1 276 ? -19.511 6.199 -1.285 1.00 94.38 276 PRO A CA 1
ATOM 2193 C C . PRO A 1 276 ? -18.184 6.266 -0.517 1.00 94.38 276 PRO A C 1
ATOM 2195 O O . PRO A 1 276 ? -17.190 5.679 -0.940 1.00 94.38 276 PRO A O 1
ATOM 2198 N N . GLU A 1 277 ? -18.163 6.942 0.627 1.00 95.62 277 GLU A N 1
ATOM 2199 C CA . GLU A 1 277 ? -16.973 7.180 1.443 1.00 95.62 277 GLU A CA 1
ATOM 2200 C C . GLU A 1 277 ? -16.488 5.902 2.124 1.00 95.62 277 GLU A C 1
ATOM 2202 O O . GLU A 1 277 ? -15.293 5.614 2.083 1.00 95.62 277 GLU A O 1
ATOM 2207 N N . VAL A 1 278 ? -17.401 5.081 2.661 1.00 96.88 278 VAL A N 1
ATOM 2208 C CA . VAL A 1 278 ? -17.050 3.766 3.230 1.00 96.88 278 VAL A CA 1
ATOM 2209 C C . VAL A 1 278 ? -16.432 2.876 2.149 1.00 96.88 278 VAL A C 1
ATOM 2211 O O . VAL A 1 278 ? -15.397 2.243 2.369 1.00 96.88 278 VAL A O 1
ATOM 2214 N N . LYS A 1 279 ? -17.031 2.858 0.951 1.00 97.12 279 LYS A N 1
ATOM 2215 C CA . LYS A 1 279 ? -16.551 2.057 -0.187 1.00 97.12 279 LYS A CA 1
ATOM 2216 C C . LYS A 1 279 ? -15.165 2.508 -0.652 1.00 97.12 279 LYS A C 1
ATOM 2218 O O . LYS A 1 279 ? -14.290 1.664 -0.848 1.00 97.12 279 LYS A O 1
ATOM 2223 N N . ARG A 1 280 ? -14.948 3.823 -0.776 1.00 96.94 280 ARG A N 1
ATOM 2224 C CA . ARG A 1 280 ? -13.653 4.429 -1.139 1.00 96.94 280 ARG A CA 1
ATOM 2225 C C . ARG A 1 280 ? -12.582 4.180 -0.080 1.00 96.94 280 ARG A C 1
ATOM 2227 O O . ARG A 1 280 ? -11.458 3.848 -0.441 1.00 96.94 280 ARG A O 1
ATOM 2234 N N . PHE A 1 281 ? -12.917 4.276 1.207 1.00 97.44 281 PHE A N 1
ATOM 2235 C CA . PHE A 1 281 ? -11.974 3.960 2.283 1.00 97.44 281 PHE A CA 1
ATOM 2236 C C . PHE A 1 281 ? -11.599 2.473 2.283 1.00 97.44 281 PHE A C 1
ATOM 2238 O O . PHE A 1 281 ? -10.420 2.136 2.371 1.00 97.44 281 PHE A O 1
ATOM 2245 N N . GLY A 1 282 ? -12.571 1.578 2.075 1.00 97.19 282 GLY A N 1
ATOM 2246 C CA . GLY A 1 282 ? -12.307 0.152 1.859 1.00 97.19 282 GLY A CA 1
ATOM 2247 C C . GLY A 1 282 ? -11.391 -0.106 0.657 1.00 97.19 282 GLY A C 1
ATOM 2248 O O . GLY A 1 282 ? -10.473 -0.919 0.743 1.00 97.19 282 GLY A O 1
ATOM 2249 N N . ALA A 1 283 ? -11.577 0.637 -0.438 1.00 97.62 283 ALA A N 1
ATOM 2250 C CA . ALA A 1 283 ? -10.698 0.560 -1.601 1.00 97.62 283 ALA A CA 1
ATOM 2251 C C . ALA A 1 283 ? -9.276 1.056 -1.297 1.00 97.62 283 ALA A C 1
ATOM 2253 O O . ALA A 1 283 ? -8.312 0.490 -1.804 1.00 97.62 283 ALA A O 1
ATOM 2254 N N . TRP A 1 284 ? -9.122 2.067 -0.438 1.00 96.88 284 TRP A N 1
ATOM 2255 C CA . TRP A 1 284 ? -7.804 2.519 0.003 1.00 96.88 284 TRP A CA 1
ATOM 2256 C C . TRP A 1 284 ? -7.094 1.467 0.867 1.00 96.88 284 TRP A C 1
ATOM 2258 O O . TRP A 1 284 ? -5.915 1.203 0.640 1.00 96.88 284 TRP A O 1
ATOM 2268 N N . ILE A 1 285 ? -7.810 0.784 1.772 1.00 95.88 285 ILE A N 1
ATOM 2269 C CA . ILE A 1 285 ? -7.261 -0.379 2.494 1.00 95.88 285 ILE A CA 1
ATOM 2270 C C . ILE A 1 285 ? -6.767 -1.433 1.493 1.00 95.88 285 ILE A C 1
ATOM 2272 O O . ILE A 1 285 ? -5.607 -1.845 1.559 1.00 95.88 285 ILE A O 1
ATOM 2276 N N . MET A 1 286 ? -7.606 -1.811 0.523 1.00 95.88 286 MET A N 1
ATOM 2277 C CA . MET A 1 286 ? -7.247 -2.771 -0.530 1.00 95.88 286 MET A CA 1
ATOM 2278 C C . MET A 1 286 ? -6.018 -2.324 -1.328 1.00 95.88 286 MET A C 1
ATOM 2280 O O . MET A 1 286 ? -5.132 -3.134 -1.575 1.00 95.88 286 MET A O 1
ATOM 2284 N N . LEU A 1 287 ? -5.915 -1.037 -1.665 1.00 95.25 287 LEU A N 1
ATOM 2285 C CA . LEU A 1 287 ? -4.761 -0.472 -2.365 1.00 95.25 287 LEU A CA 1
ATOM 2286 C C . LEU A 1 287 ? -3.476 -0.641 -1.551 1.00 95.25 287 LEU A C 1
ATOM 2288 O O . LEU A 1 287 ? -2.451 -1.052 -2.091 1.00 95.25 287 LEU A O 1
ATOM 2292 N N . THR A 1 288 ? -3.523 -0.349 -0.249 1.00 91.81 288 THR A N 1
ATOM 2293 C CA . THR A 1 288 ? -2.341 -0.465 0.619 1.00 91.81 288 THR A CA 1
ATOM 2294 C C . THR A 1 288 ? -1.901 -1.908 0.863 1.00 91.81 288 THR A C 1
ATOM 2296 O O . THR A 1 288 ? -0.701 -2.148 1.015 1.00 91.81 288 THR A O 1
ATOM 2299 N N . ARG A 1 289 ? -2.848 -2.854 0.883 1.00 90.00 289 ARG A N 1
ATOM 2300 C CA . ARG A 1 289 ? -2.601 -4.269 1.180 1.00 90.00 289 ARG A CA 1
ATOM 2301 C C . ARG A 1 289 ? -2.272 -5.089 -0.063 1.00 90.00 289 ARG A C 1
ATOM 2303 O O . ARG A 1 289 ? -1.240 -5.753 -0.114 1.00 90.00 289 ARG A O 1
ATOM 2310 N N . ASP A 1 290 ? -3.150 -5.009 -1.055 1.00 91.44 290 ASP A N 1
ATOM 2311 C CA . ASP A 1 290 ? -3.202 -5.915 -2.200 1.00 91.44 290 ASP A CA 1
ATOM 2312 C C . ASP A 1 290 ? -2.910 -5.218 -3.539 1.00 91.44 290 ASP A C 1
ATOM 2314 O O . ASP A 1 290 ? -2.850 -5.899 -4.558 1.00 91.44 290 ASP A O 1
ATOM 2318 N N . GLY A 1 291 ? -2.728 -3.892 -3.533 1.00 92.19 291 GLY A N 1
ATOM 2319 C CA . GLY A 1 291 ? -2.337 -3.089 -4.692 1.00 92.19 291 GLY A CA 1
ATOM 2320 C C . GLY A 1 291 ? -3.490 -2.634 -5.598 1.00 92.19 291 GLY A C 1
ATOM 2321 O O . GLY A 1 291 ? -4.678 -2.782 -5.283 1.00 92.19 291 GLY A O 1
ATOM 2322 N N . TRP A 1 292 ? -3.136 -1.970 -6.705 1.00 94.19 292 TRP A N 1
ATOM 2323 C CA . TRP A 1 292 ? -4.065 -1.167 -7.511 1.00 94.19 292 TRP A CA 1
ATOM 2324 C C . TRP A 1 292 ? -5.228 -1.980 -8.082 1.00 94.19 292 TRP A C 1
ATOM 2326 O O . TRP A 1 292 ? -6.387 -1.592 -7.925 1.00 94.19 292 TRP A O 1
ATOM 2336 N N . ARG A 1 293 ? -4.950 -3.123 -8.723 1.00 92.25 293 ARG A N 1
ATOM 2337 C CA . ARG A 1 293 ? -6.002 -3.896 -9.407 1.00 92.25 293 ARG A CA 1
ATOM 2338 C C . ARG A 1 293 ? -7.047 -4.430 -8.438 1.00 92.25 293 ARG A C 1
ATOM 2340 O O . ARG A 1 293 ? -8.224 -4.505 -8.778 1.00 92.25 293 ARG A O 1
ATOM 2347 N N . ARG A 1 294 ? -6.628 -4.807 -7.229 1.00 95.00 294 ARG A N 1
ATOM 2348 C CA . ARG A 1 294 ? -7.533 -5.305 -6.187 1.00 95.00 294 ARG A CA 1
ATOM 2349 C C . ARG A 1 294 ? -8.397 -4.190 -5.615 1.00 95.00 294 ARG A C 1
ATOM 2351 O O . ARG A 1 294 ? -9.581 -4.418 -5.390 1.00 95.00 294 ARG A O 1
ATOM 2358 N N . ALA A 1 295 ? -7.845 -2.988 -5.463 1.00 96.62 295 ALA A N 1
ATOM 2359 C CA . ALA A 1 295 ? -8.613 -1.807 -5.081 1.00 96.62 295 ALA A CA 1
ATOM 2360 C C . ALA A 1 295 ? -9.657 -1.411 -6.139 1.00 96.62 295 ALA A C 1
ATOM 2362 O O . ALA A 1 295 ? -10.797 -1.102 -5.794 1.00 96.62 295 ALA A O 1
ATOM 2363 N N . GLU A 1 296 ? -9.294 -1.459 -7.422 1.00 95.06 296 GLU A N 1
ATOM 2364 C CA . GLU A 1 296 ? -10.219 -1.175 -8.524 1.00 95.06 296 GLU A CA 1
ATOM 2365 C C . GLU A 1 296 ? -11.333 -2.228 -8.610 1.00 95.06 296 GLU A C 1
ATOM 2367 O O . GLU A 1 296 ? -12.511 -1.875 -8.577 1.00 95.06 296 GLU A O 1
ATOM 2372 N N . ALA A 1 297 ? -10.979 -3.517 -8.598 1.00 96.00 297 ALA A N 1
ATOM 2373 C CA . ALA A 1 297 ? -11.954 -4.607 -8.600 1.00 96.00 297 ALA A CA 1
ATOM 2374 C C . ALA A 1 297 ? -12.885 -4.559 -7.377 1.00 96.00 297 ALA A C 1
ATOM 2376 O O . ALA A 1 297 ? -14.062 -4.908 -7.470 1.00 96.00 297 ALA A O 1
ATOM 2377 N N . TRP A 1 298 ? -12.379 -4.109 -6.226 1.00 96.44 298 TRP A N 1
ATOM 2378 C CA . TRP A 1 298 ? -13.203 -3.855 -5.050 1.00 96.44 298 TRP A CA 1
ATOM 2379 C C . TRP A 1 298 ? -14.228 -2.742 -5.307 1.00 96.44 298 TRP A C 1
ATOM 2381 O O . TRP A 1 298 ? -15.407 -2.932 -5.015 1.00 96.44 298 TRP A O 1
ATOM 2391 N N . LEU A 1 299 ? -13.830 -1.609 -5.896 1.00 97.19 299 LEU A N 1
ATOM 2392 C CA . LEU A 1 299 ? -14.777 -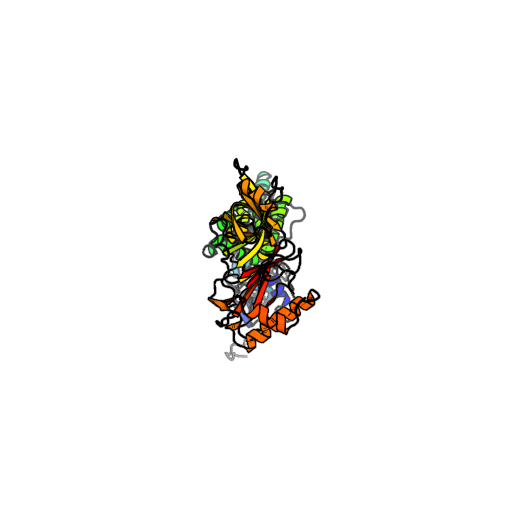0.545 -6.255 1.00 97.19 299 LEU A CA 1
ATOM 2393 C C . LEU A 1 299 ? -15.844 -1.020 -7.248 1.00 97.19 299 LEU A C 1
ATOM 2395 O O . LEU A 1 299 ? -17.006 -0.634 -7.100 1.00 97.19 299 LEU A O 1
ATOM 2399 N N . ASP A 1 300 ? -15.478 -1.867 -8.212 1.00 96.25 300 ASP A N 1
ATOM 2400 C CA . ASP A 1 300 ? -16.428 -2.483 -9.145 1.00 96.25 300 ASP A CA 1
ATOM 2401 C C . ASP A 1 300 ? -17.449 -3.359 -8.416 1.00 96.25 300 ASP A C 1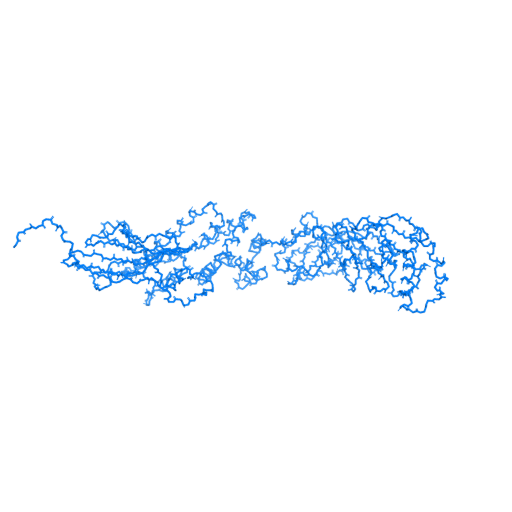
ATOM 2403 O O . ASP A 1 300 ? -18.657 -3.185 -8.585 1.00 96.25 300 ASP A O 1
ATOM 2407 N N . GLN A 1 301 ? -16.981 -4.252 -7.539 1.00 96.38 301 GLN A N 1
ATOM 2408 C CA . GLN A 1 301 ? -17.847 -5.121 -6.734 1.00 96.38 301 GLN A CA 1
ATOM 2409 C C . GLN A 1 301 ? -18.801 -4.322 -5.843 1.00 96.38 301 GLN A C 1
ATOM 2411 O O . GLN A 1 301 ? -19.952 -4.712 -5.656 1.00 96.38 301 GLN A O 1
ATOM 2416 N N . GLN A 1 302 ? -18.341 -3.185 -5.317 1.00 95.56 302 GLN A N 1
ATOM 2417 C CA . GLN A 1 302 ? -19.151 -2.294 -4.492 1.00 95.56 302 GLN A CA 1
ATOM 2418 C C . GLN A 1 302 ? -20.028 -1.323 -5.306 1.00 95.56 302 GLN A C 1
ATOM 2420 O O . GLN A 1 302 ? -20.707 -0.481 -4.706 1.00 95.56 302 GLN A O 1
ATOM 2425 N N . GLN A 1 303 ? -20.025 -1.410 -6.644 1.00 94.50 303 GLN A N 1
ATOM 2426 C CA . GLN A 1 303 ? -20.734 -0.498 -7.554 1.00 94.50 303 GLN A CA 1
ATOM 2427 C C . GLN A 1 303 ? -20.409 0.981 -7.274 1.00 94.50 303 GLN A C 1
ATOM 2429 O O . GLN A 1 303 ? -21.288 1.840 -7.245 1.00 94.50 303 GLN A O 1
ATOM 2434 N N . ALA A 1 304 ? -19.139 1.277 -6.991 1.00 94.69 304 ALA A N 1
ATOM 2435 C CA . ALA A 1 304 ? -18.657 2.609 -6.619 1.00 94.69 304 ALA A CA 1
ATOM 2436 C C . ALA A 1 304 ? -17.448 3.071 -7.440 1.00 94.69 304 ALA A C 1
ATOM 2438 O O . ALA A 1 304 ? -16.741 4.002 -7.042 1.00 94.69 304 ALA A O 1
ATOM 2439 N N . ARG A 1 305 ? -17.207 2.446 -8.597 1.00 94.75 305 ARG A N 1
ATOM 2440 C CA . ARG A 1 305 ? -16.199 2.910 -9.548 1.00 94.75 305 ARG A CA 1
ATOM 2441 C C . ARG A 1 305 ? -16.682 4.193 -10.228 1.00 94.75 305 ARG A C 1
ATOM 2443 O O . ARG A 1 305 ? -17.510 4.156 -11.132 1.00 94.75 305 ARG A O 1
ATOM 2450 N N . THR A 1 306 ? -16.147 5.327 -9.783 1.00 94.19 306 THR A N 1
ATOM 2451 C CA . THR A 1 306 ? -16.341 6.647 -10.404 1.00 94.19 306 THR A CA 1
ATOM 2452 C C . THR A 1 306 ? -14.985 7.290 -10.713 1.00 94.19 306 THR A C 1
ATOM 2454 O O . THR A 1 306 ? -13.987 6.912 -10.084 1.00 94.19 306 THR A O 1
ATOM 2457 N N . PRO A 1 307 ? -14.907 8.263 -11.642 1.00 91.94 307 PRO A N 1
ATOM 2458 C CA . PRO A 1 307 ? -13.668 8.990 -11.917 1.00 91.94 307 PRO A CA 1
ATOM 2459 C C . PRO A 1 307 ? -13.037 9.599 -10.657 1.00 91.94 307 PRO A C 1
ATOM 2461 O O . PRO A 1 307 ? -11.830 9.486 -10.461 1.00 91.94 307 PRO A O 1
ATOM 2464 N N . GLU A 1 308 ? -13.850 10.148 -9.751 1.00 92.44 308 GLU A N 1
ATOM 2465 C CA . GLU A 1 308 ? -13.387 10.756 -8.498 1.00 92.44 308 GLU A CA 1
ATOM 2466 C C . GLU A 1 308 ? -12.806 9.710 -7.538 1.00 92.44 308 GLU A C 1
ATOM 2468 O O . GLU A 1 308 ? -11.812 9.967 -6.857 1.00 92.44 308 GLU A O 1
ATOM 2473 N N . ALA A 1 309 ? -13.411 8.516 -7.479 1.00 94.00 309 ALA A N 1
ATOM 2474 C CA . ALA A 1 309 ? -12.913 7.415 -6.657 1.00 94.00 309 ALA A CA 1
ATOM 2475 C C . ALA A 1 309 ? -11.556 6.913 -7.170 1.00 94.00 309 ALA A C 1
ATOM 2477 O O . ALA A 1 309 ? -10.626 6.735 -6.383 1.00 94.00 309 ALA A O 1
ATOM 2478 N N . LEU A 1 310 ? -11.422 6.738 -8.488 1.00 93.56 310 LEU A N 1
ATOM 2479 C CA . LEU A 1 310 ? -10.161 6.333 -9.105 1.00 93.56 310 LEU A CA 1
ATOM 2480 C C . LEU A 1 310 ? -9.089 7.411 -8.932 1.00 93.56 310 LEU A C 1
ATOM 2482 O O . LEU A 1 310 ? -7.965 7.088 -8.566 1.00 93.56 310 LEU A O 1
ATOM 2486 N N . GLU A 1 311 ? -9.420 8.688 -9.121 1.00 91.75 311 GLU A N 1
ATOM 2487 C CA . GLU A 1 311 ? -8.473 9.787 -8.921 1.00 91.75 311 GLU A CA 1
ATOM 2488 C C . GLU A 1 311 ? -7.988 9.889 -7.468 1.00 91.75 311 GLU A C 1
ATOM 2490 O O . GLU A 1 311 ? -6.804 10.130 -7.218 1.00 91.75 311 GLU A O 1
ATOM 2495 N N . LEU A 1 312 ? -8.874 9.673 -6.493 1.00 92.44 312 LEU A N 1
ATOM 2496 C CA . LEU A 1 312 ? -8.483 9.579 -5.090 1.00 92.44 312 LEU A CA 1
ATOM 2497 C C . LEU A 1 312 ? -7.490 8.431 -4.865 1.00 92.44 312 LEU A C 1
ATOM 2499 O O . LEU A 1 312 ? -6.420 8.665 -4.310 1.00 92.44 312 LEU A O 1
ATOM 2503 N N . LEU A 1 313 ? -7.792 7.220 -5.342 1.00 94.81 313 LEU A N 1
ATOM 2504 C CA . LEU A 1 313 ? -6.886 6.078 -5.189 1.00 94.81 313 LEU A CA 1
ATOM 2505 C C . LEU A 1 313 ? -5.543 6.297 -5.896 1.00 94.81 313 LEU A C 1
ATOM 2507 O O . LEU A 1 313 ? -4.509 5.935 -5.350 1.00 94.81 313 LEU A O 1
ATOM 2511 N N . GLN A 1 314 ? -5.523 6.924 -7.078 1.00 92.50 314 GLN A N 1
ATOM 2512 C CA . GLN A 1 314 ? -4.271 7.212 -7.791 1.00 92.50 314 GLN A CA 1
ATOM 2513 C C . GLN A 1 314 ? -3.382 8.186 -7.013 1.00 92.50 314 GLN A C 1
ATOM 2515 O O . GLN A 1 314 ? -2.158 8.069 -7.064 1.00 92.50 314 GLN A O 1
ATOM 2520 N N . ARG A 1 315 ? -3.984 9.141 -6.291 1.00 91.06 315 ARG A N 1
ATOM 2521 C CA . ARG A 1 315 ? -3.256 10.045 -5.389 1.00 91.06 315 ARG A CA 1
ATOM 2522 C C . ARG A 1 315 ? -2.751 9.336 -4.137 1.00 91.06 315 ARG A C 1
ATOM 2524 O O . ARG A 1 315 ? -1.701 9.712 -3.634 1.00 91.06 315 ARG A O 1
ATOM 2531 N N . LEU A 1 316 ? -3.482 8.332 -3.656 1.00 93.88 316 LEU A N 1
ATOM 2532 C CA . LEU A 1 316 ? -3.154 7.572 -2.448 1.00 93.88 316 LEU A CA 1
ATOM 2533 C C . LEU A 1 316 ? -2.259 6.347 -2.705 1.00 93.88 316 LEU A C 1
ATOM 2535 O O . LEU A 1 316 ? -1.811 5.716 -1.747 1.00 93.88 316 LEU A O 1
ATOM 2539 N N . ASP A 1 317 ? -1.949 6.022 -3.965 1.00 93.06 317 ASP A N 1
ATOM 2540 C CA . ASP A 1 317 ? -0.958 5.000 -4.310 1.00 93.06 317 ASP A CA 1
ATOM 2541 C C . ASP A 1 317 ? 0.471 5.524 -4.101 1.00 93.06 317 ASP A C 1
ATOM 2543 O O . ASP A 1 317 ? 1.191 5.876 -5.037 1.00 93.06 317 ASP A O 1
ATOM 2547 N N . LEU A 1 318 ? 0.870 5.584 -2.834 1.00 86.75 318 LEU A N 1
ATOM 2548 C CA . LEU A 1 318 ? 2.112 6.210 -2.378 1.00 86.75 318 LEU A CA 1
ATOM 2549 C C . LEU A 1 318 ? 3.105 5.196 -1.803 1.00 86.75 318 LEU A C 1
ATOM 2551 O O . LEU A 1 318 ? 4.042 5.559 -1.094 1.00 86.75 318 LEU A O 1
ATOM 2555 N N . LYS A 1 319 ? 2.916 3.905 -2.104 1.00 85.12 319 LYS A N 1
ATOM 2556 C CA . LYS A 1 319 ? 3.861 2.864 -1.692 1.00 85.12 319 LYS A CA 1
ATOM 2557 C C . LYS A 1 319 ? 5.244 3.180 -2.288 1.00 85.12 319 LYS A C 1
ATOM 2559 O O . LYS A 1 319 ? 5.336 3.406 -3.501 1.00 85.12 319 LYS A O 1
ATOM 2564 N N . PRO A 1 320 ? 6.322 3.207 -1.489 1.00 84.06 320 PRO A N 1
ATOM 2565 C CA . PRO A 1 320 ? 7.652 3.471 -2.021 1.00 84.06 320 PRO A CA 1
ATOM 2566 C C . PRO A 1 320 ? 8.062 2.366 -3.001 1.00 84.06 320 PRO A C 1
ATOM 2568 O O . PRO A 1 320 ? 7.684 1.204 -2.837 1.00 84.06 320 PRO A O 1
ATOM 2571 N N . ILE A 1 321 ? 8.841 2.734 -4.016 1.00 88.19 321 ILE A N 1
ATOM 2572 C CA . ILE A 1 321 ? 9.502 1.796 -4.932 1.00 88.19 321 ILE A CA 1
ATOM 2573 C C . ILE A 1 321 ? 11.002 2.051 -4.924 1.00 88.19 321 ILE A C 1
ATOM 2575 O O . ILE A 1 321 ? 11.446 3.166 -4.653 1.00 88.19 321 ILE A O 1
ATOM 2579 N N . ALA A 1 322 ? 11.784 1.024 -5.246 1.00 88.19 322 ALA A N 1
ATOM 2580 C CA . ALA A 1 322 ? 13.232 1.163 -5.358 1.00 88.19 322 ALA A CA 1
ATOM 2581 C C . ALA A 1 322 ? 13.663 1.824 -6.679 1.00 88.19 322 ALA A C 1
ATOM 2583 O O . ALA A 1 322 ? 14.751 2.396 -6.744 1.00 88.19 322 ALA A O 1
ATOM 2584 N N . LEU A 1 323 ? 12.816 1.740 -7.711 1.00 90.94 323 LEU A N 1
ATOM 2585 C CA . LEU A 1 323 ? 13.079 2.275 -9.043 1.00 90.94 323 LEU A CA 1
ATOM 2586 C C . LEU A 1 323 ? 13.050 3.809 -9.061 1.00 90.94 323 LEU A C 1
ATOM 2588 O O . LEU A 1 323 ? 12.069 4.430 -8.656 1.00 90.94 323 LEU A O 1
ATOM 2592 N N . ALA A 1 324 ? 14.084 4.409 -9.641 1.00 92.25 324 ALA A N 1
ATOM 2593 C CA . ALA A 1 324 ? 14.148 5.811 -10.034 1.00 92.25 324 ALA A CA 1
ATOM 2594 C C . ALA A 1 324 ? 14.568 5.919 -11.517 1.00 92.25 324 ALA A C 1
ATOM 2596 O O . ALA A 1 324 ? 15.716 6.271 -11.815 1.00 92.25 324 ALA A O 1
ATOM 2597 N N . PRO A 1 325 ? 13.660 5.588 -12.459 1.00 93.25 325 PRO A N 1
ATOM 2598 C CA . PRO A 1 325 ? 13.957 5.603 -13.885 1.00 93.25 325 PRO A CA 1
ATOM 2599 C C . PRO A 1 325 ? 14.340 7.002 -14.377 1.00 93.25 325 PRO A C 1
ATOM 2601 O O . PRO A 1 325 ? 13.649 7.982 -14.113 1.00 93.25 325 PRO A O 1
ATOM 2604 N N . GLN A 1 326 ? 15.434 7.081 -15.125 1.00 92.06 326 GLN A N 1
ATOM 2605 C CA . GLN A 1 326 ? 15.943 8.303 -15.754 1.00 92.06 326 GLN A CA 1
ATOM 2606 C C . GLN A 1 326 ? 15.868 8.233 -17.278 1.00 92.06 326 GLN A C 1
ATOM 2608 O O . GLN A 1 326 ? 15.765 9.261 -17.941 1.00 92.06 326 GLN A O 1
ATOM 2613 N N . GLN A 1 327 ? 15.920 7.020 -17.833 1.00 92.75 327 GLN A N 1
ATOM 2614 C CA . GLN A 1 327 ? 15.850 6.786 -19.267 1.00 92.75 327 GLN A CA 1
ATOM 2615 C C . GLN A 1 327 ? 15.053 5.519 -19.565 1.00 92.75 327 GLN A C 1
ATOM 2617 O O . GLN A 1 327 ? 15.121 4.538 -18.825 1.00 92.75 327 GLN A O 1
ATOM 2622 N N . ILE A 1 328 ? 14.309 5.559 -20.661 1.00 95.44 328 ILE A N 1
ATOM 2623 C CA . ILE A 1 328 ? 13.494 4.478 -21.205 1.00 95.44 328 ILE A CA 1
ATOM 2624 C C . ILE A 1 328 ? 14.117 4.071 -22.531 1.00 95.44 328 ILE A C 1
ATOM 2626 O O . ILE A 1 328 ? 14.426 4.946 -23.335 1.00 95.44 328 ILE A O 1
ATOM 2630 N N . LEU A 1 329 ? 14.264 2.770 -22.764 1.00 95.81 329 LEU A N 1
ATOM 2631 C CA . LEU A 1 329 ? 14.587 2.193 -24.064 1.00 95.81 329 LEU A CA 1
ATOM 2632 C C . LEU A 1 329 ? 13.543 1.130 -24.411 1.00 95.81 329 LEU A C 1
ATOM 2634 O O . LEU A 1 329 ? 13.173 0.308 -23.567 1.00 95.81 329 LEU A O 1
ATOM 2638 N N . GLY A 1 330 ? 13.075 1.138 -25.654 1.00 96.31 330 GLY A N 1
ATOM 2639 C CA . GLY A 1 330 ? 12.052 0.193 -26.084 1.00 96.31 330 GLY A CA 1
ATOM 2640 C C . GLY A 1 330 ? 11.948 0.019 -27.588 1.00 96.31 330 GLY A C 1
ATOM 2641 O O . GLY A 1 330 ? 12.390 0.876 -28.356 1.00 96.31 330 GLY A O 1
ATOM 2642 N N . ALA A 1 331 ? 11.368 -1.106 -27.991 1.00 96.12 331 ALA A N 1
ATOM 2643 C CA . ALA A 1 331 ? 11.096 -1.441 -29.383 1.00 96.12 331 ALA A CA 1
ATOM 2644 C C . ALA A 1 331 ? 9.850 -0.710 -29.879 1.00 96.12 331 ALA A C 1
ATOM 2646 O O . ALA A 1 331 ? 8.858 -0.622 -29.159 1.00 96.12 331 ALA A O 1
ATOM 2647 N N . VAL A 1 332 ? 9.896 -0.182 -31.105 1.00 96.69 332 VAL A N 1
ATOM 2648 C CA . VAL A 1 332 ? 8.782 0.582 -31.690 1.00 96.69 332 VAL A CA 1
ATOM 2649 C C . VAL A 1 332 ? 8.088 -0.217 -32.780 1.00 96.69 332 VAL A C 1
ATOM 2651 O O . VAL A 1 332 ? 8.724 -0.669 -33.730 1.00 96.69 332 VAL A O 1
ATOM 2654 N N . THR A 1 333 ? 6.763 -0.299 -32.699 1.00 95.75 333 THR A N 1
ATOM 2655 C CA . THR A 1 333 ? 5.913 -0.863 -33.753 1.00 95.75 333 THR A CA 1
ATOM 2656 C C . THR A 1 333 ? 4.780 0.096 -34.112 1.00 95.75 333 THR A C 1
ATOM 2658 O O . THR A 1 333 ? 4.288 0.847 -33.270 1.00 95.75 333 THR A O 1
ATOM 2661 N N . SER A 1 334 ? 4.357 0.115 -35.379 1.00 95.38 334 SER A N 1
ATOM 2662 C CA . SER A 1 334 ? 3.177 0.885 -35.796 1.00 95.38 334 SER A CA 1
ATOM 2663 C C . SER A 1 334 ? 1.897 0.086 -35.569 1.00 95.38 334 SER A C 1
ATOM 2665 O O . SER A 1 334 ? 1.855 -1.096 -35.912 1.00 95.38 334 SER A O 1
ATOM 2667 N N . VAL A 1 335 ? 0.833 0.742 -35.107 1.00 94.75 335 VAL A N 1
ATOM 2668 C CA . VAL A 1 335 ? -0.499 0.136 -34.961 1.00 94.75 335 VAL A CA 1
ATOM 2669 C C . VAL A 1 335 ? -1.546 0.958 -35.707 1.00 94.75 335 VAL A C 1
ATOM 2671 O O . VAL A 1 335 ? -1.412 2.170 -35.857 1.00 94.75 335 VAL A O 1
ATOM 2674 N N . ALA A 1 336 ? -2.588 0.304 -36.221 1.00 89.88 336 ALA A N 1
ATOM 2675 C CA . ALA A 1 336 ? -3.650 1.006 -36.942 1.00 89.88 336 ALA A CA 1
ATOM 2676 C C . ALA A 1 336 ? -4.577 1.765 -35.981 1.00 89.88 336 ALA A C 1
ATOM 2678 O O . ALA A 1 336 ? -4.855 2.943 -36.193 1.00 89.88 336 ALA A O 1
ATOM 2679 N N . VAL A 1 337 ? -5.031 1.086 -34.924 1.00 90.50 337 VAL A N 1
ATOM 2680 C CA . VAL A 1 337 ? -5.939 1.626 -33.907 1.00 90.50 337 VAL A CA 1
ATOM 2681 C C . VAL A 1 337 ? -5.494 1.107 -32.534 1.00 90.50 337 VAL A C 1
ATOM 2683 O O . VAL A 1 337 ? -5.154 -0.075 -32.432 1.00 90.50 337 VAL A O 1
ATOM 2686 N N . PRO A 1 338 ? -5.475 1.952 -31.487 1.00 91.44 338 PRO A N 1
ATOM 2687 C CA . PRO A 1 338 ? -5.218 1.506 -30.122 1.00 91.44 338 PRO A CA 1
ATOM 2688 C C . PRO A 1 338 ? -6.304 0.527 -29.653 1.00 91.44 338 PRO A C 1
ATOM 2690 O O . PRO A 1 338 ? -7.489 0.755 -29.883 1.00 91.44 338 PRO A O 1
ATOM 2693 N N . ASP A 1 339 ? -5.914 -0.560 -28.987 1.00 89.44 339 ASP A N 1
ATOM 2694 C CA . ASP A 1 339 ? -6.869 -1.481 -28.355 1.00 89.44 339 ASP A CA 1
ATOM 2695 C C . ASP A 1 339 ? -7.480 -0.903 -27.054 1.00 89.44 339 ASP A C 1
ATOM 2697 O O . ASP A 1 339 ? -7.222 0.235 -26.673 1.00 89.44 339 ASP A O 1
ATOM 2701 N N . GLY A 1 340 ? -8.311 -1.678 -26.349 1.00 85.88 340 GLY A N 1
ATOM 2702 C CA . GLY A 1 340 ? -8.908 -1.266 -25.069 1.00 85.88 340 GLY A CA 1
ATOM 2703 C C . GLY A 1 340 ? -8.006 -1.444 -23.839 1.00 85.88 340 GLY A C 1
ATOM 2704 O O . GLY A 1 340 ? -8.497 -1.332 -22.720 1.00 85.88 340 GLY A O 1
ATOM 2705 N N . SER A 1 341 ? -6.720 -1.779 -24.004 1.00 89.88 341 SER A N 1
ATOM 2706 C CA . SER A 1 341 ? -5.834 -2.155 -22.886 1.00 89.88 341 SER A CA 1
ATOM 2707 C C . SER A 1 341 ? -5.120 -0.975 -22.207 1.00 89.88 341 SER A C 1
ATOM 2709 O O . SER A 1 341 ? -4.346 -1.171 -21.266 1.00 89.88 341 SER A O 1
ATOM 2711 N N . TRP A 1 342 ? -5.363 0.249 -22.674 1.00 94.38 342 TRP A N 1
ATOM 2712 C CA . TRP A 1 342 ? -4.693 1.463 -22.209 1.00 94.38 342 TRP A CA 1
ATOM 2713 C C . TRP A 1 342 ? -5.318 2.019 -20.930 1.00 94.38 342 TRP A C 1
ATOM 2715 O O . TRP A 1 342 ? -6.533 2.153 -20.814 1.00 94.38 342 TRP A O 1
ATOM 2725 N N . LEU A 1 343 ? -4.468 2.361 -19.962 1.00 91.19 343 LEU A N 1
ATOM 2726 C CA . LEU A 1 343 ? -4.885 2.707 -18.601 1.00 91.19 343 LEU A CA 1
ATOM 2727 C C . LEU A 1 343 ? -5.148 4.208 -18.392 1.00 91.19 343 LEU A C 1
ATOM 2729 O O . LEU A 1 343 ? -5.717 4.599 -17.374 1.00 91.19 343 LEU A O 1
ATOM 2733 N N . LEU A 1 344 ? -4.717 5.053 -19.330 1.00 91.50 344 LEU A N 1
ATOM 2734 C CA . LEU A 1 344 ? -5.010 6.488 -19.371 1.00 91.50 344 LEU A CA 1
ATOM 2735 C C . LEU A 1 344 ? -5.824 6.818 -20.625 1.00 91.50 344 LEU A C 1
ATOM 2737 O O . LEU A 1 344 ? -5.738 6.101 -21.626 1.00 91.50 344 LEU A O 1
ATOM 2741 N N . ALA A 1 345 ? -6.587 7.912 -20.565 1.00 90.25 345 ALA A N 1
ATOM 2742 C CA . ALA A 1 345 ? -7.441 8.359 -21.660 1.00 90.25 345 ALA A CA 1
ATOM 2743 C C . ALA A 1 345 ? -6.642 8.519 -22.964 1.00 90.25 345 ALA A C 1
ATOM 2745 O O . ALA A 1 345 ? -5.608 9.185 -22.994 1.00 90.25 345 ALA A O 1
ATOM 2746 N N . VAL A 1 346 ? -7.135 7.895 -24.032 1.00 93.19 346 VAL A N 1
ATOM 2747 C CA . VAL A 1 346 ? -6.530 7.962 -25.363 1.00 93.19 346 VAL A CA 1
ATOM 2748 C C . VAL A 1 346 ? -7.136 9.157 -26.108 1.00 93.19 346 VAL A C 1
ATOM 2750 O O . VAL A 1 346 ? -8.359 9.196 -26.253 1.00 93.19 346 VAL A O 1
ATOM 2753 N N . PRO A 1 347 ? -6.332 10.141 -26.549 1.00 93.00 347 PRO A N 1
ATOM 2754 C CA . PRO A 1 347 ? -6.842 11.302 -27.271 1.00 93.00 347 PRO A CA 1
ATOM 2755 C C . PRO A 1 347 ? -7.212 10.955 -28.719 1.00 93.00 347 PRO A C 1
ATOM 2757 O O . PRO A 1 347 ? -6.823 9.911 -29.247 1.00 93.00 347 PRO A O 1
ATOM 2760 N N . GLU A 1 348 ? -7.925 11.863 -29.386 1.00 93.19 348 GLU A N 1
ATOM 2761 C CA . GLU A 1 348 ? -8.124 11.788 -30.835 1.00 93.19 348 GLU A CA 1
ATOM 2762 C C . GLU A 1 348 ? -6.787 11.923 -31.580 1.00 93.19 348 GLU A C 1
ATOM 2764 O O . GLU A 1 348 ? -5.902 12.679 -31.172 1.00 93.19 348 GLU A O 1
ATOM 2769 N N . LEU A 1 349 ? -6.634 11.175 -32.678 1.00 93.75 349 LEU A N 1
ATOM 2770 C CA . LEU A 1 349 ? -5.405 11.168 -33.470 1.00 93.75 349 LEU A CA 1
ATOM 2771 C C . LEU A 1 349 ? -5.279 12.479 -34.270 1.00 93.75 349 LEU A C 1
ATOM 2773 O O . LEU A 1 349 ? -6.152 12.758 -35.096 1.00 93.75 349 LEU A O 1
ATOM 2777 N N . PRO A 1 350 ? -4.197 13.261 -34.097 1.00 91.38 350 PRO A N 1
ATOM 2778 C CA . PRO A 1 350 ? -4.012 14.488 -34.865 1.00 91.38 350 PRO A CA 1
ATOM 2779 C C . PRO A 1 350 ? -3.850 14.224 -36.375 1.00 91.38 350 PRO A C 1
ATOM 2781 O O . PRO A 1 350 ? -3.274 13.199 -36.759 1.00 91.38 350 PRO A O 1
ATOM 2784 N N . PRO A 1 351 ? -4.278 15.156 -37.253 1.00 93.94 351 PRO A N 1
ATOM 2785 C CA . PRO A 1 351 ? -4.069 15.035 -38.695 1.00 93.94 351 PRO A CA 1
ATOM 2786 C C . PRO A 1 351 ? -2.588 14.841 -39.054 1.00 93.94 351 PRO A C 1
ATOM 2788 O O . PRO A 1 351 ? -1.719 15.528 -38.520 1.00 93.94 351 PRO A O 1
ATOM 2791 N N . GLY A 1 352 ? -2.300 13.906 -39.965 1.00 94.19 352 GLY A N 1
ATOM 2792 C CA . GLY A 1 352 ? -0.933 13.591 -40.409 1.00 94.19 352 GLY A CA 1
ATOM 2793 C C . GLY A 1 352 ? -0.108 12.740 -39.435 1.00 94.19 352 GLY A C 1
ATOM 2794 O O . GLY A 1 352 ? 1.055 12.454 -39.718 1.00 94.19 352 GLY A O 1
ATOM 2795 N N . GLN A 1 353 ? -0.684 12.309 -38.307 1.00 96.75 353 GLN A N 1
ATOM 2796 C CA . GLN A 1 353 ? -0.024 11.402 -37.367 1.00 96.75 353 GLN A CA 1
ATOM 2797 C C . GLN A 1 353 ? -0.500 9.955 -37.523 1.00 96.75 353 GLN A C 1
ATOM 2799 O O . GLN A 1 353 ? -1.532 9.657 -38.120 1.00 96.75 353 GLN A O 1
ATOM 2804 N N . SER A 1 354 ? 0.283 9.026 -36.985 1.00 97.00 354 SER A N 1
ATOM 2805 C CA . SER A 1 354 ? -0.054 7.608 -36.855 1.00 97.00 354 SER A CA 1
ATOM 2806 C C . SER A 1 354 ? 0.176 7.131 -35.424 1.00 97.00 354 SER A C 1
ATOM 2808 O O . SER A 1 354 ? 0.957 7.730 -34.680 1.00 97.00 354 SER A O 1
ATOM 2810 N N . TRP A 1 355 ? -0.507 6.051 -35.043 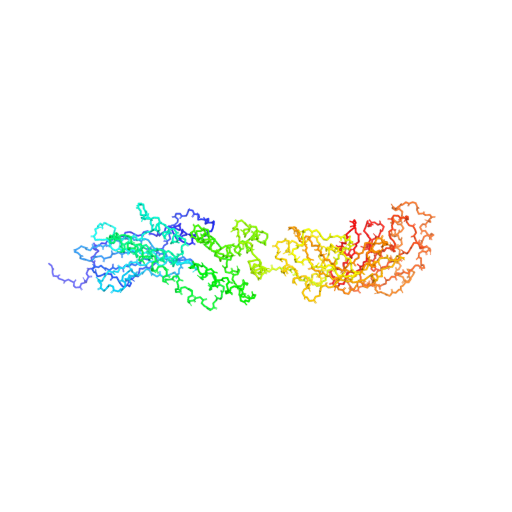1.00 97.62 355 TRP A N 1
ATOM 2811 C CA . TRP A 1 355 ? -0.316 5.401 -33.750 1.00 97.62 355 TRP A CA 1
ATOM 2812 C C . TRP A 1 355 ? 0.880 4.451 -33.771 1.00 97.62 355 TRP A C 1
ATOM 2814 O O . TRP A 1 355 ? 1.088 3.687 -34.718 1.00 97.62 355 TRP A O 1
ATOM 2824 N N . PHE A 1 356 ? 1.632 4.461 -32.676 1.00 97.81 356 PHE A N 1
ATOM 2825 C CA . PHE A 1 356 ? 2.749 3.560 -32.439 1.00 97.81 356 PHE A CA 1
ATOM 2826 C C . PHE A 1 356 ? 2.705 3.035 -31.008 1.00 97.81 356 PHE A C 1
ATOM 2828 O O . PHE A 1 356 ? 2.274 3.733 -30.085 1.00 97.81 356 PHE A O 1
ATOM 2835 N N . VAL A 1 357 ? 3.192 1.814 -30.827 1.00 97.62 357 VAL A N 1
ATOM 2836 C CA . VAL A 1 357 ? 3.393 1.201 -29.519 1.00 97.62 357 VAL A CA 1
ATOM 2837 C C . VAL A 1 357 ? 4.885 1.062 -29.277 1.00 97.62 357 VAL A C 1
ATOM 2839 O O . VAL A 1 357 ? 5.626 0.624 -30.157 1.00 97.62 357 VAL A O 1
ATOM 2842 N N . VAL A 1 358 ? 5.308 1.456 -28.078 1.00 98.00 358 VAL A N 1
ATOM 2843 C CA . VAL A 1 358 ? 6.671 1.241 -27.600 1.00 98.00 358 VAL A CA 1
ATOM 2844 C C . VAL A 1 358 ? 6.646 0.204 -26.490 1.00 98.00 358 VAL A C 1
ATOM 2846 O O . VAL A 1 358 ? 6.117 0.470 -25.408 1.00 98.00 358 VAL A O 1
ATOM 2849 N N . ASP A 1 359 ? 7.218 -0.965 -26.753 1.00 97.69 359 ASP A N 1
ATOM 2850 C CA . ASP A 1 359 ? 7.438 -2.001 -25.747 1.00 97.69 359 ASP A CA 1
ATOM 2851 C C . ASP A 1 359 ? 8.691 -1.641 -24.945 1.00 97.69 359 ASP A C 1
ATOM 2853 O O . ASP A 1 359 ? 9.802 -1.620 -25.476 1.00 97.69 359 ASP A O 1
ATOM 2857 N N . VAL A 1 360 ? 8.519 -1.300 -23.665 1.00 97.62 360 VAL A N 1
ATOM 2858 C CA . VAL A 1 360 ? 9.636 -0.892 -22.806 1.00 97.62 360 VAL A CA 1
ATOM 2859 C C . VAL A 1 360 ? 10.409 -2.129 -22.372 1.00 97.62 360 VAL A C 1
ATOM 2861 O O . VAL A 1 360 ? 9.959 -2.908 -21.522 1.00 97.62 360 VAL A O 1
ATOM 2864 N N . ASP A 1 361 ? 11.596 -2.279 -22.944 1.00 96.94 361 ASP A N 1
ATOM 2865 C CA . ASP A 1 361 ? 12.477 -3.409 -22.683 1.00 96.94 361 ASP A CA 1
ATOM 2866 C C . ASP A 1 361 ? 13.485 -3.102 -21.577 1.00 96.94 361 ASP A C 1
ATOM 2868 O O . ASP A 1 361 ? 13.818 -3.982 -20.783 1.00 96.94 361 ASP A O 1
ATOM 2872 N N . VAL A 1 362 ? 13.955 -1.854 -21.493 1.00 95.56 362 VAL A N 1
ATOM 2873 C CA . VAL A 1 362 ? 15.049 -1.474 -20.598 1.00 95.56 362 VAL A CA 1
ATOM 2874 C C . VAL A 1 362 ? 14.791 -0.099 -19.974 1.00 95.56 362 VAL A C 1
ATOM 2876 O O . VAL A 1 362 ? 14.392 0.849 -20.651 1.00 95.56 362 VAL A O 1
ATOM 2879 N N . LEU A 1 363 ? 15.064 0.025 -18.674 1.00 95.12 363 LEU A N 1
ATOM 2880 C CA . LEU A 1 363 ? 15.080 1.290 -17.941 1.00 95.12 363 LEU A CA 1
ATOM 2881 C C . LEU A 1 363 ? 16.477 1.563 -17.387 1.00 95.12 363 LEU A C 1
ATOM 2883 O O . LEU A 1 363 ? 17.089 0.686 -16.778 1.00 95.12 363 LEU A O 1
ATOM 2887 N N . ARG A 1 364 ? 16.955 2.801 -17.517 1.00 92.81 364 ARG A N 1
ATOM 2888 C CA . ARG A 1 364 ? 18.083 3.285 -16.717 1.00 92.81 364 ARG A CA 1
ATOM 2889 C C . ARG A 1 364 ? 17.563 3.697 -15.351 1.00 92.81 364 ARG A C 1
ATOM 2891 O O . ARG A 1 364 ? 16.892 4.718 -15.234 1.00 92.81 364 ARG A O 1
ATOM 2898 N N . ASP A 1 365 ? 17.871 2.915 -14.333 1.00 91.38 365 ASP A N 1
ATOM 2899 C CA . ASP A 1 365 ? 17.602 3.219 -12.934 1.00 91.38 365 ASP A CA 1
ATOM 2900 C C . ASP A 1 365 ? 18.888 3.721 -12.265 1.00 91.38 365 ASP A C 1
ATOM 2902 O O . ASP A 1 365 ? 19.798 2.945 -11.950 1.00 91.38 365 ASP A O 1
ATOM 2906 N N . ARG A 1 366 ? 18.976 5.042 -12.071 1.00 88.62 366 ARG A N 1
ATOM 2907 C CA . ARG A 1 366 ? 20.194 5.734 -11.613 1.00 88.62 366 ARG A CA 1
ATOM 2908 C C . ARG A 1 366 ? 21.399 5.402 -12.516 1.00 88.62 366 ARG A C 1
ATOM 2910 O O . ARG A 1 366 ? 21.432 5.801 -13.677 1.00 88.62 366 ARG A O 1
ATOM 2917 N N . GLN A 1 367 ? 22.387 4.675 -11.994 1.00 84.75 367 GLN A N 1
ATOM 2918 C CA . GLN A 1 367 ? 23.586 4.246 -12.730 1.00 84.75 367 GLN A CA 1
ATOM 2919 C C . GLN A 1 367 ? 23.492 2.816 -13.274 1.00 84.75 367 GLN A C 1
ATOM 2921 O O . GLN A 1 367 ? 24.413 2.325 -13.910 1.00 84.75 367 GLN A O 1
ATOM 2926 N N . THR A 1 368 ? 22.375 2.133 -13.042 1.00 88.62 368 THR A N 1
ATOM 2927 C CA . THR A 1 368 ? 22.193 0.744 -13.468 1.00 88.62 368 THR A CA 1
ATOM 2928 C C . THR A 1 368 ? 21.145 0.652 -14.556 1.00 88.62 368 THR A C 1
ATOM 2930 O O . THR A 1 368 ? 20.146 1.370 -14.525 1.00 88.62 368 THR A O 1
ATOM 2933 N N . TRP A 1 369 ? 21.331 -0.260 -15.502 1.00 91.88 369 TRP A N 1
ATOM 2934 C CA . TRP A 1 369 ? 20.297 -0.581 -16.474 1.00 91.88 369 TRP A CA 1
ATOM 2935 C C . TRP A 1 369 ? 19.568 -1.846 -16.045 1.00 91.88 369 TRP A C 1
ATOM 2937 O O . TRP A 1 369 ? 20.177 -2.857 -15.691 1.00 91.88 369 TRP A O 1
ATOM 2947 N N . ARG A 1 370 ? 18.240 -1.772 -16.038 1.00 93.06 370 ARG A N 1
ATOM 2948 C CA . ARG A 1 370 ? 17.349 -2.852 -15.625 1.00 93.06 370 ARG A CA 1
ATOM 2949 C C . ARG A 1 370 ? 16.485 -3.268 -16.796 1.00 93.06 370 ARG A C 1
ATOM 2951 O O . ARG A 1 370 ? 15.924 -2.423 -17.489 1.00 93.06 370 ARG A O 1
ATOM 2958 N N . MET A 1 371 ? 16.360 -4.572 -16.984 1.00 94.88 371 MET A N 1
ATOM 2959 C CA . MET A 1 371 ? 15.507 -5.146 -18.016 1.00 94.88 371 MET A CA 1
ATOM 2960 C C . MET A 1 371 ? 14.088 -5.356 -17.497 1.00 94.88 371 MET A C 1
ATOM 2962 O O . MET A 1 371 ? 13.865 -5.536 -16.301 1.00 94.88 371 MET A O 1
ATOM 2966 N N . THR A 1 372 ? 13.144 -5.362 -18.427 1.00 94.75 372 THR A N 1
ATOM 2967 C CA . THR A 1 372 ? 11.774 -5.827 -18.225 1.00 94.75 372 THR A CA 1
ATOM 2968 C C . THR A 1 372 ? 11.763 -7.315 -17.820 1.00 94.75 372 THR A C 1
ATOM 2970 O O . THR A 1 372 ? 12.614 -8.079 -18.284 1.00 94.75 372 THR A O 1
ATOM 2973 N N . PRO A 1 373 ? 10.798 -7.781 -17.008 1.00 96.00 373 PRO A N 1
ATOM 2974 C CA . PRO A 1 373 ? 9.711 -7.015 -16.397 1.00 96.00 373 PRO A CA 1
ATOM 2975 C C . PRO A 1 373 ? 10.146 -6.132 -15.213 1.00 96.00 373 PRO A C 1
ATOM 2977 O O . PRO A 1 373 ? 11.192 -6.357 -14.611 1.00 96.00 373 PRO A O 1
ATOM 2980 N N . PHE A 1 374 ? 9.295 -5.166 -14.840 1.00 95.75 374 PHE A N 1
ATOM 2981 C CA . PHE A 1 374 ? 9.466 -4.274 -13.682 1.00 95.75 374 PHE A CA 1
ATOM 2982 C C . PHE A 1 374 ? 8.398 -4.543 -12.599 1.00 95.75 374 PHE A C 1
ATOM 2984 O O . PHE A 1 374 ? 7.409 -3.806 -12.520 1.00 95.75 374 PHE A O 1
ATOM 2991 N N . PRO A 1 375 ? 8.558 -5.583 -11.754 1.00 93.50 375 PRO A N 1
ATOM 2992 C CA . PRO A 1 375 ? 7.522 -6.013 -10.810 1.00 93.50 375 PRO A CA 1
ATOM 2993 C C . PRO A 1 375 ? 7.031 -4.910 -9.866 1.00 93.50 375 PRO A C 1
ATOM 2995 O O . PRO A 1 375 ? 5.838 -4.833 -9.588 1.00 93.50 375 PRO A O 1
ATOM 2998 N N . ASP A 1 376 ? 7.922 -4.003 -9.449 1.00 92.00 376 ASP A N 1
ATOM 2999 C CA . ASP A 1 376 ? 7.604 -2.858 -8.581 1.00 92.00 376 ASP A CA 1
ATOM 3000 C C . ASP A 1 376 ? 6.530 -1.921 -9.166 1.00 92.00 376 ASP A C 1
ATOM 3002 O O . ASP A 1 376 ? 5.880 -1.182 -8.424 1.00 92.00 376 ASP A O 1
ATOM 3006 N N . LEU A 1 377 ? 6.350 -1.941 -10.492 1.00 94.44 377 LEU A N 1
ATOM 3007 C CA . LEU A 1 377 ? 5.372 -1.138 -11.231 1.00 94.44 377 LEU A CA 1
ATOM 3008 C C . LEU A 1 377 ? 4.126 -1.942 -11.623 1.00 94.44 377 LEU A C 1
ATOM 3010 O O . LEU A 1 377 ? 3.105 -1.350 -11.969 1.00 94.44 377 LEU A O 1
ATOM 3014 N N . GLY A 1 378 ? 4.195 -3.275 -11.561 1.00 93.06 378 GLY A N 1
ATOM 3015 C CA . GLY A 1 378 ? 3.202 -4.184 -12.133 1.00 93.06 378 GLY A CA 1
ATOM 3016 C C . GLY A 1 378 ? 1.802 -4.059 -11.543 1.00 93.06 378 GLY A C 1
ATOM 3017 O O . GLY A 1 378 ? 0.836 -4.359 -12.238 1.00 93.06 378 GLY A O 1
ATOM 3018 N N . ASP A 1 379 ? 1.668 -3.603 -10.298 1.00 91.44 379 ASP A N 1
ATOM 3019 C CA . ASP A 1 379 ? 0.374 -3.423 -9.624 1.00 91.44 379 ASP A CA 1
ATOM 3020 C C . ASP A 1 379 ? 0.188 -2.017 -9.039 1.00 91.44 379 ASP A C 1
ATOM 3022 O O . ASP A 1 379 ? -0.440 -1.815 -7.998 1.00 91.44 379 ASP A O 1
ATOM 3026 N N . ARG A 1 380 ? 0.779 -1.032 -9.718 1.00 94.19 380 ARG A N 1
ATOM 3027 C CA . ARG A 1 380 ? 0.708 0.382 -9.352 1.00 94.19 380 ARG A CA 1
ATOM 3028 C C . ARG A 1 380 ? -0.335 1.130 -10.167 1.00 94.19 380 ARG A C 1
ATOM 3030 O O . ARG A 1 380 ? -0.681 0.750 -11.284 1.00 94.19 380 ARG A O 1
ATOM 3037 N N . ALA A 1 381 ? -0.800 2.235 -9.603 1.00 94.06 381 ALA A N 1
ATOM 3038 C CA . ALA A 1 381 ? -1.699 3.175 -10.234 1.00 94.06 381 ALA A CA 1
ATOM 3039 C C . ALA A 1 381 ? -1.093 3.722 -11.542 1.00 94.06 381 ALA A C 1
ATOM 3041 O O . ALA A 1 381 ? 0.081 4.106 -11.562 1.00 94.06 381 ALA A O 1
ATOM 3042 N N . PRO A 1 382 ? -1.883 3.876 -12.619 1.00 93.56 382 PRO A N 1
ATOM 3043 C CA . PRO A 1 382 ? -1.373 4.344 -13.911 1.00 93.56 382 PRO A CA 1
ATOM 3044 C C . PRO A 1 382 ? -0.657 5.700 -13.834 1.00 93.56 382 PRO A C 1
ATOM 3046 O O . PRO A 1 382 ? 0.433 5.864 -14.378 1.00 93.56 382 PRO A O 1
ATOM 3049 N N . ARG A 1 383 ? -1.224 6.667 -13.093 1.00 92.31 383 ARG A N 1
ATOM 3050 C CA . ARG A 1 383 ? -0.594 7.980 -12.860 1.00 92.31 383 ARG A CA 1
ATOM 3051 C C . ARG A 1 383 ? 0.658 7.900 -11.985 1.00 92.31 383 ARG A C 1
ATOM 3053 O O . ARG A 1 383 ? 1.544 8.739 -12.138 1.00 92.31 383 ARG A O 1
ATOM 3060 N N . PHE A 1 384 ? 0.748 6.933 -11.070 1.00 93.06 384 PHE A N 1
ATOM 3061 C CA . PHE A 1 384 ? 1.979 6.707 -10.314 1.00 93.06 384 PHE A CA 1
ATOM 3062 C C . PHE A 1 384 ? 3.089 6.279 -11.272 1.00 93.06 384 PHE A C 1
ATOM 3064 O O . PHE A 1 384 ? 4.111 6.952 -11.344 1.00 93.06 384 PHE A O 1
ATOM 3071 N N . VAL A 1 385 ? 2.841 5.265 -12.106 1.00 95.31 385 VAL A N 1
ATOM 3072 C CA . VAL A 1 385 ? 3.837 4.784 -13.076 1.00 95.31 385 VAL A CA 1
ATOM 3073 C C . VAL A 1 385 ? 4.205 5.857 -14.097 1.00 95.31 385 VAL A C 1
ATOM 3075 O O . VAL A 1 385 ? 5.385 6.051 -14.378 1.00 95.31 385 VAL A O 1
ATOM 3078 N N . TRP A 1 386 ? 3.229 6.626 -14.585 1.00 95.06 386 TRP A N 1
ATOM 3079 C CA . TRP A 1 386 ? 3.480 7.780 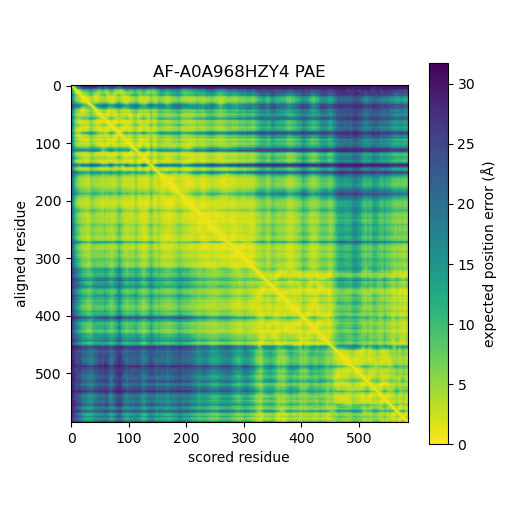-15.453 1.00 95.06 386 TRP A CA 1
ATOM 3080 C C . TRP A 1 386 ? 4.462 8.781 -14.828 1.00 95.06 386 TRP A C 1
ATOM 3082 O O . TRP A 1 386 ? 5.400 9.245 -15.481 1.00 95.06 386 TRP A O 1
ATOM 3092 N N . ARG A 1 387 ? 4.274 9.104 -13.540 1.00 93.25 387 ARG A N 1
ATOM 3093 C CA . ARG A 1 387 ? 5.174 9.999 -12.804 1.00 93.25 387 ARG A CA 1
ATOM 3094 C C . ARG A 1 387 ? 6.546 9.374 -12.589 1.00 93.25 387 ARG A C 1
ATOM 3096 O O . ARG A 1 387 ? 7.541 10.035 -12.871 1.00 93.25 387 ARG A O 1
ATOM 3103 N N . THR A 1 388 ? 6.594 8.115 -12.158 1.00 94.06 388 THR A N 1
ATOM 3104 C CA . THR A 1 388 ? 7.831 7.356 -11.937 1.00 94.06 388 THR A CA 1
ATOM 3105 C C . THR A 1 388 ? 8.704 7.294 -13.185 1.00 94.06 388 THR A C 1
ATOM 3107 O O . THR A 1 388 ? 9.913 7.454 -13.091 1.00 94.06 388 THR A O 1
ATOM 3110 N N . LEU A 1 389 ? 8.105 7.100 -14.358 1.00 94.88 389 LEU A N 1
ATOM 3111 C CA . LEU A 1 389 ? 8.816 7.072 -15.636 1.00 94.88 389 LEU A CA 1
ATOM 3112 C C . LEU A 1 389 ? 9.256 8.468 -16.126 1.00 94.88 389 LEU A C 1
ATOM 3114 O O . LEU A 1 389 ? 9.805 8.588 -17.219 1.00 94.88 389 LEU A O 1
ATOM 3118 N N . GLY A 1 390 ? 8.991 9.536 -15.364 1.00 93.81 390 GLY A N 1
ATOM 3119 C CA . GLY A 1 390 ? 9.340 10.911 -15.734 1.00 93.81 390 GLY A CA 1
ATOM 3120 C C . GLY A 1 390 ? 8.465 11.511 -16.841 1.00 93.81 390 GLY A C 1
ATOM 3121 O O . GLY A 1 390 ? 8.733 12.620 -17.302 1.00 93.81 390 GLY A O 1
ATOM 3122 N N . LEU A 1 391 ? 7.385 10.830 -17.240 1.00 95.12 391 LEU A N 1
ATOM 3123 C CA . LEU A 1 391 ? 6.567 11.205 -18.402 1.00 95.12 391 LEU A CA 1
ATOM 3124 C C . LEU A 1 391 ? 5.730 12.469 -18.180 1.00 95.12 391 LEU A C 1
ATOM 3126 O O . LEU A 1 391 ? 5.248 13.077 -19.127 1.00 95.12 391 LEU A O 1
ATOM 3130 N N . HIS A 1 392 ? 5.565 12.892 -16.929 1.00 93.25 392 HIS A N 1
ATOM 3131 C CA . HIS A 1 392 ? 4.956 14.178 -16.585 1.00 93.25 392 HIS A CA 1
ATOM 3132 C C . HIS A 1 392 ? 5.842 15.379 -16.954 1.00 93.25 392 HIS A C 1
ATOM 3134 O O . HIS A 1 392 ? 5.313 16.459 -17.190 1.00 93.25 392 HIS A O 1
ATOM 3140 N N . ASN A 1 393 ? 7.164 15.182 -17.026 1.00 92.69 393 ASN A N 1
ATOM 3141 C CA . ASN A 1 393 ? 8.127 16.221 -17.402 1.00 92.69 393 ASN A CA 1
ATOM 3142 C C . ASN A 1 393 ? 8.529 16.106 -18.873 1.00 92.69 393 ASN A C 1
ATOM 3144 O O . ASN A 1 393 ? 8.676 17.112 -19.561 1.00 92.69 393 ASN A O 1
ATOM 3148 N N . ASN A 1 394 ? 8.717 14.876 -19.356 1.00 94.19 394 ASN A N 1
ATOM 3149 C CA . ASN A 1 394 ? 9.076 14.602 -20.739 1.00 94.19 394 ASN A CA 1
ATOM 3150 C C . ASN A 1 394 ? 8.352 13.348 -21.239 1.00 94.19 394 ASN A C 1
ATOM 3152 O O . ASN A 1 394 ? 8.767 12.223 -20.962 1.00 94.19 394 ASN A O 1
ATOM 3156 N N . ASN A 1 395 ? 7.287 13.551 -22.012 1.00 96.12 395 ASN A N 1
ATOM 3157 C CA . ASN A 1 395 ? 6.538 12.481 -22.664 1.00 96.12 395 ASN A CA 1
ATOM 3158 C C . ASN A 1 395 ? 6.982 12.233 -24.115 1.00 96.12 395 ASN A C 1
ATOM 3160 O O . ASN A 1 395 ? 6.220 11.654 -24.886 1.00 96.12 395 ASN A O 1
ATOM 3164 N N . ARG A 1 396 ? 8.171 12.686 -24.525 1.00 96.81 396 ARG A N 1
ATOM 3165 C CA . ARG A 1 396 ? 8.671 12.503 -25.892 1.00 96.81 396 ARG A CA 1
ATOM 3166 C C . ARG A 1 396 ? 9.726 11.407 -25.958 1.00 96.81 396 ARG A C 1
ATOM 3168 O O . ARG A 1 396 ? 10.584 11.301 -25.084 1.00 96.81 396 ARG A O 1
ATOM 3175 N N . LEU A 1 397 ? 9.679 10.626 -27.032 1.00 97.12 397 LEU A N 1
ATOM 3176 C CA . LEU A 1 397 ? 10.685 9.624 -27.369 1.00 97.12 397 LEU A CA 1
ATOM 3177 C C . LEU A 1 397 ? 11.266 9.950 -28.736 1.00 97.12 397 LEU A C 1
ATOM 3179 O O . LEU A 1 397 ? 10.525 10.153 -29.689 1.00 97.12 397 LEU A O 1
ATOM 3183 N N . GLY A 1 398 ? 12.582 9.968 -28.855 1.00 96.19 398 GLY A N 1
ATOM 3184 C CA . GLY A 1 398 ? 13.235 9.939 -30.150 1.00 96.19 398 GLY A CA 1
ATOM 3185 C C . GLY A 1 398 ? 13.344 8.499 -30.658 1.00 96.19 398 GLY A C 1
ATOM 3186 O O . GLY A 1 398 ? 13.571 7.585 -29.866 1.00 96.19 398 GLY A O 1
ATOM 3187 N N . VAL A 1 399 ? 13.201 8.294 -31.967 1.00 95.88 399 VAL A N 1
ATOM 3188 C CA . VAL A 1 399 ? 13.266 6.976 -32.614 1.00 95.88 399 VAL A CA 1
ATOM 3189 C C . VAL A 1 399 ? 14.495 6.886 -33.505 1.00 95.88 399 VAL A C 1
ATOM 3191 O O . VAL A 1 399 ? 14.741 7.763 -34.330 1.00 95.88 399 VAL A O 1
ATOM 3194 N N . MET A 1 400 ? 15.248 5.802 -33.354 1.00 92.56 400 MET A N 1
ATOM 3195 C CA . MET A 1 400 ? 16.378 5.436 -34.200 1.00 92.56 400 MET A CA 1
ATOM 3196 C C . MET A 1 400 ? 16.008 4.246 -35.074 1.00 92.56 400 MET A C 1
ATOM 3198 O O . MET A 1 400 ? 15.559 3.215 -34.571 1.00 92.56 400 MET A O 1
ATOM 3202 N N . ILE A 1 401 ? 16.255 4.387 -36.371 1.00 91.31 401 ILE A N 1
ATOM 3203 C CA . ILE A 1 401 ? 16.106 3.330 -37.371 1.00 91.31 401 ILE A CA 1
ATOM 3204 C C . ILE A 1 401 ? 17.468 3.051 -38.008 1.00 91.31 401 ILE A C 1
ATOM 3206 O O . ILE A 1 401 ? 18.325 3.926 -38.076 1.00 91.31 401 ILE A O 1
ATOM 3210 N N . SER A 1 402 ? 17.684 1.827 -38.472 1.00 86.31 402 SER A N 1
ATOM 3211 C CA . SER A 1 402 ? 18.823 1.481 -39.322 1.00 86.31 402 SER A CA 1
ATOM 3212 C C . SER A 1 402 ? 18.500 1.735 -40.796 1.00 86.31 402 SER A C 1
ATOM 3214 O O . SER A 1 402 ? 17.525 1.179 -41.309 1.00 86.31 402 SER A O 1
ATOM 3216 N N . GLN A 1 403 ? 19.322 2.549 -41.463 1.00 83.00 403 GLN A N 1
ATOM 3217 C CA . GLN A 1 403 ? 19.327 2.778 -42.910 1.00 83.00 403 GLN A CA 1
ATOM 3218 C C . GLN A 1 403 ? 20.746 2.551 -43.441 1.00 83.00 403 GLN A C 1
ATOM 3220 O O . GLN A 1 403 ? 21.704 3.104 -42.909 1.00 83.00 403 GLN A O 1
ATOM 3225 N N . ALA A 1 404 ? 20.893 1.710 -44.471 1.00 76.62 404 ALA A N 1
ATOM 3226 C CA . ALA A 1 404 ? 22.198 1.339 -45.040 1.00 76.62 404 ALA A CA 1
ATOM 3227 C C . ALA A 1 404 ? 23.236 0.863 -43.990 1.00 76.62 404 ALA A C 1
ATOM 3229 O O . ALA A 1 404 ? 24.429 1.131 -44.110 1.00 76.62 404 ALA A O 1
ATOM 3230 N N . GLY A 1 405 ? 22.778 0.173 -42.938 1.00 69.00 405 GLY A N 1
ATOM 3231 C CA . GLY A 1 405 ? 23.632 -0.330 -41.854 1.00 69.00 405 GLY A CA 1
ATOM 3232 C C . GLY A 1 405 ? 24.036 0.714 -40.806 1.00 69.00 405 GLY A C 1
ATOM 3233 O O . GLY A 1 405 ? 24.750 0.375 -39.867 1.00 69.00 405 GLY A O 1
ATOM 3234 N N . GLN A 1 406 ? 23.574 1.962 -40.930 1.00 74.38 406 GLN A N 1
ATOM 3235 C CA . GLN A 1 406 ? 23.835 3.043 -39.979 1.00 74.38 406 GLN A CA 1
ATOM 3236 C C . GLN A 1 406 ? 22.567 3.412 -39.209 1.00 74.38 406 GLN A C 1
ATOM 3238 O O . GLN A 1 406 ? 21.473 3.457 -39.773 1.00 74.38 406 GLN A O 1
ATOM 3243 N N . ARG A 1 407 ? 22.708 3.705 -37.910 1.00 82.19 407 ARG A N 1
ATOM 3244 C CA . ARG A 1 407 ? 21.597 4.210 -37.092 1.00 82.19 407 ARG A CA 1
ATOM 3245 C C . ARG A 1 407 ? 21.394 5.695 -37.364 1.00 82.19 407 ARG A C 1
ATOM 3247 O O . ARG A 1 407 ? 22.292 6.498 -37.133 1.00 82.19 407 ARG A O 1
ATOM 3254 N N . VAL A 1 408 ? 20.199 6.046 -37.818 1.00 87.31 408 VAL A N 1
ATOM 3255 C CA . VAL A 1 408 ? 19.788 7.419 -38.107 1.00 87.31 408 VAL A CA 1
ATOM 3256 C C . VAL A 1 408 ? 18.527 7.772 -37.333 1.00 87.31 408 VAL A C 1
ATOM 3258 O O . VAL A 1 408 ? 17.696 6.913 -37.017 1.00 87.31 408 VAL A O 1
ATOM 3261 N N . PHE A 1 409 ? 18.384 9.058 -37.026 1.00 90.19 409 PHE A N 1
ATOM 3262 C CA . PHE A 1 409 ? 17.193 9.574 -36.372 1.00 90.19 409 PHE A CA 1
ATOM 3263 C C . PHE A 1 409 ? 15.998 9.481 -37.326 1.00 90.19 409 PHE A C 1
ATOM 3265 O O . PHE A 1 409 ? 15.984 10.121 -38.374 1.00 90.19 409 PHE A O 1
ATOM 3272 N N . GLY A 1 410 ? 15.007 8.669 -36.962 1.00 88.69 410 GLY A N 1
ATOM 3273 C CA . GLY A 1 410 ? 13.799 8.442 -37.754 1.00 88.69 410 GLY A CA 1
ATOM 3274 C C . GLY A 1 410 ? 12.654 9.400 -37.424 1.00 88.69 410 GLY A C 1
ATOM 3275 O O . GLY A 1 410 ? 11.766 9.584 -38.250 1.00 88.69 410 GLY A O 1
ATOM 3276 N N . GLY A 1 411 ? 12.649 10.007 -36.233 1.00 94.12 411 GLY A N 1
ATOM 3277 C CA . GLY A 1 411 ? 11.609 10.950 -35.819 1.00 94.12 411 GLY A CA 1
ATOM 3278 C C . GLY A 1 411 ? 11.353 10.965 -34.313 1.00 94.12 411 GLY A C 1
ATOM 3279 O O . GLY A 1 411 ? 12.088 10.365 -33.530 1.00 94.12 411 GLY A O 1
ATOM 3280 N N . THR A 1 412 ? 10.279 11.646 -33.914 1.00 96.44 412 THR A N 1
ATOM 3281 C CA . THR A 1 412 ? 9.852 11.779 -32.513 1.00 96.44 412 THR A CA 1
ATOM 3282 C C . THR A 1 412 ? 8.456 11.193 -32.323 1.00 96.44 412 THR A C 1
ATOM 3284 O O . THR A 1 412 ? 7.574 11.392 -33.157 1.00 96.44 412 THR A O 1
ATOM 3287 N N . LEU A 1 413 ? 8.251 10.524 -31.194 1.00 97.81 413 LEU A N 1
ATOM 3288 C CA . LEU A 1 413 ? 6.966 10.054 -30.695 1.00 97.81 413 LEU A CA 1
ATOM 3289 C C . LEU A 1 413 ? 6.544 10.868 -29.469 1.00 97.81 413 LEU A C 1
ATOM 3291 O O . LEU A 1 413 ? 7.383 11.264 -28.658 1.00 97.81 413 LEU A O 1
ATOM 3295 N N . VAL A 1 414 ? 5.241 11.072 -29.304 1.00 97.62 414 VAL A N 1
ATOM 3296 C CA . VAL A 1 414 ? 4.627 11.671 -28.113 1.00 97.62 414 VAL A CA 1
ATOM 3297 C C . VAL A 1 414 ? 3.802 10.607 -27.407 1.00 97.62 414 VAL A C 1
ATOM 3299 O O . VAL A 1 414 ? 2.916 10.012 -28.011 1.00 97.62 414 VAL A O 1
ATOM 3302 N N . ILE A 1 415 ? 4.098 10.355 -26.136 1.00 98.00 415 ILE A N 1
ATOM 3303 C CA . ILE A 1 415 ? 3.403 9.373 -25.308 1.00 98.00 415 ILE A CA 1
ATOM 3304 C C . ILE A 1 415 ? 2.109 9.985 -24.769 1.00 98.00 415 ILE A C 1
ATOM 3306 O O . ILE A 1 415 ? 2.122 11.092 -24.222 1.00 98.00 415 ILE A O 1
ATOM 3310 N N . HIS A 1 416 ? 1.017 9.226 -24.875 1.00 96.19 416 HIS A N 1
ATOM 3311 C CA . HIS A 1 416 ? -0.320 9.621 -24.408 1.00 96.19 416 HIS A CA 1
ATOM 3312 C C . HIS A 1 416 ? -0.882 8.691 -23.340 1.00 96.19 416 HIS A C 1
ATOM 3314 O O . HIS A 1 416 ? -1.594 9.133 -22.445 1.00 96.19 416 HIS A O 1
ATOM 3320 N N . SER A 1 417 ? -0.571 7.399 -23.425 1.00 96.62 417 SER A N 1
ATOM 3321 C CA . SER A 1 417 ? -1.089 6.404 -22.491 1.00 96.62 417 SER A CA 1
ATOM 3322 C C . SER A 1 417 ? -0.088 5.276 -22.272 1.00 96.62 417 SER A C 1
ATOM 3324 O O . SER A 1 417 ? 0.948 5.199 -22.935 1.00 96.62 417 SER A O 1
ATOM 3326 N N . LEU A 1 418 ? -0.387 4.406 -21.314 1.00 97.12 418 LEU A N 1
ATOM 3327 C CA . LEU A 1 418 ? 0.426 3.242 -20.993 1.00 97.12 418 LEU A CA 1
ATOM 3328 C C . LEU A 1 418 ? -0.451 2.034 -20.654 1.00 97.12 418 LEU A C 1
ATOM 3330 O O . LEU A 1 418 ? -1.601 2.181 -20.241 1.00 97.12 418 LEU A O 1
ATOM 3334 N N . SER A 1 419 ? 0.098 0.838 -20.831 1.00 95.75 419 SER A N 1
ATOM 3335 C CA . SER A 1 419 ? -0.453 -0.412 -20.306 1.00 95.75 419 SER A CA 1
ATOM 3336 C C . SER A 1 419 ? 0.624 -1.139 -19.507 1.00 95.75 419 SER A C 1
ATOM 3338 O O . SER A 1 419 ? 1.812 -1.025 -19.818 1.00 95.75 419 SER A O 1
ATOM 3340 N N . ILE A 1 420 ? 0.214 -1.843 -18.447 1.00 95.44 420 ILE A N 1
ATOM 3341 C CA . ILE A 1 420 ? 1.133 -2.524 -17.526 1.00 95.44 420 ILE A CA 1
ATOM 3342 C C . ILE A 1 420 ? 0.586 -3.904 -17.177 1.00 95.44 420 ILE A C 1
ATOM 3344 O O . ILE A 1 420 ? -0.524 -4.032 -16.645 1.00 95.44 420 ILE A O 1
ATOM 3348 N N . SER A 1 421 ? 1.368 -4.947 -17.452 1.00 94.00 421 SER A N 1
ATOM 3349 C CA . SER A 1 421 ? 1.026 -6.315 -17.053 1.00 94.00 421 SER A CA 1
ATOM 3350 C C . SER A 1 421 ? 1.227 -6.534 -15.544 1.00 94.00 421 SER A C 1
ATOM 3352 O O . SER A 1 421 ? 1.985 -5.798 -14.911 1.00 94.00 421 SER A O 1
ATOM 3354 N N . PRO A 1 422 ? 0.624 -7.577 -14.939 1.00 90.69 422 PRO A N 1
ATOM 3355 C CA . PRO A 1 422 ? 0.870 -7.905 -13.532 1.00 90.69 422 PRO A CA 1
ATOM 3356 C C . PRO A 1 422 ? 2.328 -8.217 -13.210 1.00 90.69 422 PRO A C 1
ATOM 3358 O O . PRO A 1 422 ? 2.783 -7.936 -12.107 1.00 90.69 422 PRO A O 1
ATOM 3361 N N . SER A 1 423 ? 3.070 -8.749 -14.183 1.00 93.25 423 SER A N 1
ATOM 3362 C CA . SER A 1 423 ? 4.508 -8.968 -14.047 1.00 93.25 423 SER A CA 1
ATOM 3363 C C . SER A 1 423 ? 5.321 -7.674 -14.114 1.00 93.25 423 SER A C 1
ATOM 3365 O O . SER A 1 423 ? 6.440 -7.668 -13.620 1.00 93.25 423 SER A O 1
ATOM 3367 N N . GLY A 1 424 ? 4.782 -6.586 -14.679 1.00 95.00 424 GLY A N 1
ATOM 3368 C CA . GLY A 1 424 ? 5.488 -5.315 -14.848 1.00 95.00 424 GLY A CA 1
ATOM 3369 C C . GLY A 1 424 ? 6.054 -5.074 -16.248 1.00 95.00 424 GLY A C 1
ATOM 3370 O O . GLY A 1 424 ? 7.006 -4.311 -16.390 1.00 95.00 424 GLY A O 1
ATOM 3371 N N . HIS A 1 425 ? 5.516 -5.711 -17.290 1.00 96.69 425 HIS A N 1
ATOM 3372 C CA . HIS A 1 425 ? 5.798 -5.303 -18.668 1.00 96.69 425 HIS A CA 1
ATOM 3373 C C . HIS A 1 425 ? 5.026 -4.030 -18.984 1.00 96.69 425 HIS A C 1
ATOM 3375 O O . HIS A 1 425 ? 3.819 -3.974 -18.747 1.00 96.69 425 HIS A O 1
ATOM 3381 N N . ILE A 1 426 ? 5.717 -3.033 -19.528 1.00 97.25 426 ILE A N 1
ATOM 3382 C CA . ILE A 1 426 ? 5.155 -1.716 -19.816 1.00 97.25 426 ILE A CA 1
ATOM 3383 C C . ILE A 1 426 ? 5.114 -1.531 -21.326 1.00 97.25 426 ILE A C 1
ATOM 3385 O O . ILE A 1 426 ? 6.119 -1.740 -22.005 1.00 97.25 426 ILE A O 1
ATOM 3389 N N . ARG A 1 427 ? 3.965 -1.091 -21.835 1.00 97.75 427 ARG A N 1
ATOM 3390 C CA . ARG A 1 427 ? 3.827 -0.610 -23.212 1.00 97.75 427 ARG A CA 1
ATOM 3391 C C . ARG A 1 427 ? 3.347 0.824 -23.188 1.00 97.75 427 ARG A C 1
ATOM 3393 O O . ARG A 1 427 ? 2.463 1.157 -22.399 1.00 97.75 427 ARG A O 1
ATOM 3400 N N . LEU A 1 428 ? 3.902 1.655 -24.054 1.00 98.12 428 LEU A N 1
ATOM 3401 C CA . LEU A 1 428 ? 3.536 3.060 -24.180 1.00 98.12 428 LEU A CA 1
ATOM 3402 C C . LEU A 1 428 ? 2.778 3.255 -25.488 1.00 98.12 428 LEU A C 1
ATOM 3404 O O . LEU A 1 428 ? 3.266 2.866 -26.549 1.00 98.12 428 LEU A O 1
ATOM 3408 N N . LEU A 1 429 ? 1.596 3.862 -25.408 1.00 98.06 429 LEU A N 1
ATOM 3409 C CA . LEU A 1 429 ? 0.857 4.295 -26.585 1.00 98.06 429 LEU A CA 1
ATOM 3410 C C . LEU A 1 429 ? 1.319 5.689 -26.968 1.00 98.06 429 LEU A C 1
ATOM 3412 O O . LEU A 1 429 ? 1.291 6.614 -26.147 1.00 98.06 429 LEU A O 1
ATOM 3416 N N . THR A 1 430 ? 1.707 5.837 -28.226 1.00 98.00 430 THR A N 1
ATOM 3417 C CA . THR A 1 430 ? 2.318 7.062 -28.720 1.00 98.00 430 THR A CA 1
ATOM 3418 C C . THR A 1 430 ? 1.770 7.472 -30.080 1.00 98.00 430 THR A C 1
ATOM 3420 O O . THR A 1 430 ? 1.258 6.638 -30.829 1.00 98.00 430 THR A O 1
ATOM 3423 N N . THR A 1 431 ? 1.900 8.753 -30.412 1.00 97.81 431 THR A N 1
ATOM 3424 C CA . THR A 1 431 ? 1.685 9.257 -31.773 1.00 97.81 431 THR A CA 1
ATOM 3425 C C . THR A 1 431 ? 2.974 9.813 -32.362 1.00 97.81 431 THR A C 1
ATOM 3427 O O . THR A 1 431 ? 3.832 10.316 -31.637 1.00 97.81 431 THR A O 1
ATOM 3430 N N . GLY A 1 432 ? 3.111 9.731 -33.682 1.00 97.12 432 GLY A N 1
ATOM 3431 C CA . GLY A 1 432 ? 4.245 10.273 -34.432 1.00 97.12 432 GLY A CA 1
ATOM 3432 C C . GLY A 1 432 ? 3.881 10.557 -35.884 1.00 97.12 432 GLY A C 1
ATOM 3433 O O . GLY A 1 432 ? 2.759 10.277 -36.306 1.00 97.12 432 GLY A O 1
ATOM 3434 N N . ASP A 1 433 ? 4.826 11.103 -36.646 1.00 96.44 433 ASP A N 1
ATOM 3435 C CA . ASP A 1 433 ? 4.640 11.417 -38.067 1.0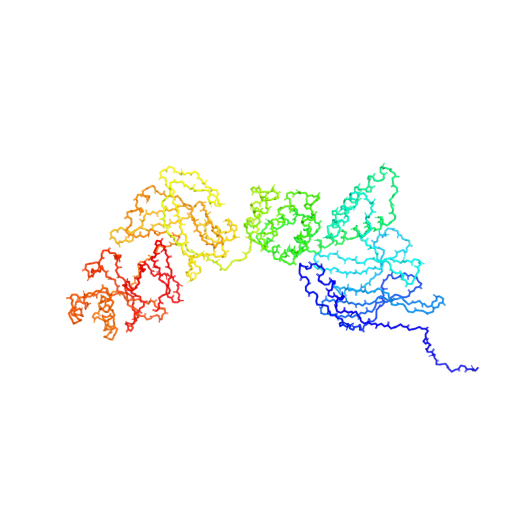0 96.44 433 ASP A CA 1
ATOM 3436 C C . ASP A 1 433 ? 4.305 10.157 -38.890 1.00 96.44 433 ASP A C 1
ATOM 3438 O O . ASP A 1 433 ? 4.882 9.084 -38.686 1.00 96.44 433 ASP A O 1
ATOM 3442 N N . GLN A 1 434 ? 3.378 10.273 -39.843 1.00 94.62 434 GLN A N 1
ATOM 3443 C CA . GLN A 1 434 ? 3.018 9.184 -40.749 1.00 94.62 434 GLN A CA 1
ATOM 3444 C C . GLN A 1 434 ? 4.205 8.675 -41.592 1.00 94.62 434 GLN A C 1
ATOM 3446 O O . GLN A 1 434 ? 4.245 7.489 -41.921 1.00 94.62 434 GLN A O 1
ATOM 3451 N N . GLN A 1 435 ? 5.207 9.506 -41.889 1.00 93.88 435 GLN A N 1
ATOM 3452 C CA . GLN A 1 435 ? 6.436 9.089 -42.576 1.00 93.88 435 GLN A CA 1
ATOM 3453 C C . GLN A 1 435 ? 7.221 8.037 -41.779 1.00 93.88 435 GLN A C 1
ATOM 3455 O O . GLN A 1 435 ? 7.799 7.110 -42.356 1.00 93.88 435 GLN A O 1
ATOM 3460 N N . LEU A 1 436 ? 7.192 8.114 -40.445 1.00 94.94 436 LEU A N 1
ATOM 3461 C CA . LEU A 1 436 ? 7.840 7.119 -39.594 1.00 94.94 436 LEU A CA 1
ATOM 3462 C C . LEU A 1 436 ? 7.194 5.741 -39.777 1.00 94.94 436 LEU A C 1
ATOM 3464 O O . LEU A 1 436 ? 7.896 4.735 -39.834 1.00 94.94 436 LEU A O 1
ATOM 3468 N N . ARG A 1 437 ? 5.871 5.678 -39.973 1.00 94.25 437 ARG A N 1
ATOM 3469 C CA . ARG A 1 437 ? 5.151 4.419 -40.227 1.00 94.25 437 ARG A CA 1
ATOM 3470 C C . ARG A 1 437 ? 5.642 3.713 -41.489 1.00 94.25 437 ARG A C 1
ATOM 3472 O O . ARG A 1 437 ? 5.693 2.488 -41.505 1.00 94.25 437 ARG A O 1
ATOM 3479 N N . THR A 1 438 ? 6.015 4.462 -42.525 1.00 91.94 438 THR A N 1
ATOM 3480 C CA . THR A 1 438 ? 6.615 3.890 -43.739 1.00 91.94 438 THR A CA 1
ATOM 3481 C C . THR A 1 438 ? 8.084 3.510 -43.561 1.00 91.94 438 THR A C 1
ATOM 3483 O O . THR A 1 438 ? 8.540 2.568 -44.202 1.00 91.94 438 THR A O 1
ATOM 3486 N N . ALA A 1 439 ? 8.812 4.193 -42.673 1.00 91.69 439 ALA A N 1
ATOM 3487 C CA . ALA A 1 439 ? 10.235 3.952 -42.445 1.00 91.69 439 ALA A CA 1
ATOM 3488 C C . ALA A 1 439 ? 10.520 2.757 -41.514 1.00 91.69 439 ALA A C 1
ATOM 3490 O O . ALA A 1 439 ? 11.511 2.060 -41.721 1.00 91.69 439 ALA A O 1
ATOM 3491 N N . LEU A 1 440 ? 9.666 2.483 -40.513 1.00 92.75 440 LEU A N 1
ATOM 3492 C CA . LEU A 1 440 ? 9.894 1.389 -39.549 1.00 92.75 440 LEU A CA 1
ATOM 3493 C C . LEU A 1 440 ? 10.049 0.008 -40.220 1.00 92.75 440 LEU A C 1
ATOM 3495 O O . LEU A 1 440 ? 11.033 -0.664 -39.914 1.00 92.75 440 LEU A O 1
ATOM 3499 N N . PRO A 1 441 ? 9.169 -0.428 -41.151 1.00 90.69 441 PRO A N 1
ATOM 3500 C CA . PRO A 1 441 ? 9.291 -1.746 -41.783 1.00 90.69 441 PRO A CA 1
ATOM 3501 C C . PRO A 1 441 ? 10.500 -1.873 -42.717 1.00 90.69 441 PRO A C 1
ATOM 3503 O O . PRO A 1 441 ? 10.897 -2.981 -43.056 1.00 90.69 441 PRO A O 1
ATOM 3506 N N . GLN A 1 442 ? 11.066 -0.746 -43.160 1.00 89.56 442 GLN A N 1
ATOM 3507 C CA . GLN A 1 442 ? 12.254 -0.708 -44.016 1.00 89.56 442 GLN A CA 1
ATOM 3508 C C . GLN A 1 442 ? 13.553 -0.756 -43.205 1.00 89.56 442 GLN A C 1
ATOM 3510 O O . GLN A 1 442 ? 14.640 -0.789 -43.782 1.00 89.56 442 GLN A O 1
ATOM 3515 N N . SER A 1 443 ? 13.462 -0.721 -41.874 1.00 87.06 443 SER A N 1
ATOM 3516 C CA . SER A 1 443 ? 14.641 -0.708 -41.032 1.00 87.06 443 SER A CA 1
ATOM 3517 C C . SER A 1 443 ? 15.323 -2.072 -41.018 1.00 87.06 443 SER A C 1
ATOM 3519 O O . SER A 1 443 ? 14.701 -3.086 -40.718 1.00 87.06 443 SER A O 1
ATOM 3521 N N . GLY A 1 444 ? 16.627 -2.091 -41.299 1.00 80.81 444 GLY A N 1
ATOM 3522 C CA . GLY A 1 444 ? 17.427 -3.321 -41.253 1.00 80.81 444 GLY A CA 1
ATOM 3523 C C . GLY A 1 444 ? 17.716 -3.841 -39.838 1.00 80.81 444 GLY A C 1
ATOM 3524 O O . GLY A 1 444 ? 18.431 -4.825 -39.697 1.00 80.81 444 GLY A O 1
ATOM 3525 N N . MET A 1 445 ? 17.235 -3.159 -38.794 1.00 83.56 445 MET A N 1
ATOM 3526 C CA . MET A 1 445 ? 17.386 -3.522 -37.379 1.00 83.56 445 MET A CA 1
ATOM 3527 C C . MET A 1 445 ? 16.116 -3.127 -36.625 1.00 83.56 445 MET A C 1
ATOM 3529 O O . MET A 1 445 ? 15.350 -2.293 -37.115 1.00 83.56 445 MET A O 1
ATOM 3533 N N . LEU A 1 446 ? 15.919 -3.653 -35.414 1.00 90.00 446 LEU A N 1
ATOM 3534 C CA . LEU A 1 446 ? 14.774 -3.270 -34.594 1.00 90.00 446 LEU A CA 1
ATOM 3535 C C . LEU A 1 446 ? 14.809 -1.761 -34.272 1.00 90.00 446 LEU A C 1
ATOM 3537 O O . LEU A 1 446 ? 15.796 -1.271 -33.701 1.00 90.00 446 LEU A O 1
ATOM 3541 N N . PRO A 1 447 ? 13.744 -1.006 -34.606 1.00 93.69 447 PRO A N 1
ATOM 3542 C CA . PRO A 1 447 ? 13.659 0.409 -34.277 1.00 93.69 447 PRO A CA 1
ATOM 3543 C C . PRO A 1 447 ? 13.688 0.644 -32.765 1.00 93.69 447 PRO A C 1
ATOM 3545 O O . PRO A 1 447 ? 12.923 0.038 -32.014 1.00 93.69 447 PRO A O 1
ATOM 3548 N N . LEU A 1 448 ? 14.557 1.553 -32.323 1.00 93.62 448 LEU A N 1
ATOM 3549 C CA . LEU A 1 448 ? 14.785 1.861 -30.910 1.00 93.62 448 LEU A CA 1
ATOM 3550 C C . LEU A 1 448 ? 14.186 3.223 -30.554 1.00 93.62 448 LEU A C 1
ATOM 3552 O O . LEU A 1 448 ? 14.600 4.234 -31.119 1.00 93.62 448 LEU A O 1
ATOM 3556 N N . ALA A 1 449 ? 13.286 3.267 -29.575 1.00 95.75 449 ALA A N 1
ATOM 3557 C CA . ALA A 1 449 ? 12.821 4.500 -28.945 1.00 95.75 449 ALA A CA 1
ATOM 3558 C C . ALA A 1 449 ? 13.582 4.800 -27.647 1.00 95.75 449 ALA A C 1
ATOM 3560 O O . ALA A 1 449 ? 13.860 3.890 -26.868 1.00 95.75 449 ALA A O 1
ATOM 3561 N N . SER A 1 450 ? 13.865 6.083 -27.397 1.00 94.75 450 SER A N 1
ATOM 3562 C CA . SER A 1 450 ? 14.504 6.577 -26.169 1.00 94.75 450 SER A CA 1
ATOM 3563 C C . SER A 1 450 ? 14.000 7.967 -25.772 1.00 94.75 450 SER A C 1
ATOM 3565 O O . SER A 1 450 ? 13.835 8.819 -26.640 1.00 94.75 450 SER A O 1
ATOM 3567 N N . ASN A 1 451 ? 13.811 8.242 -24.475 1.00 92.56 451 ASN A N 1
ATOM 3568 C CA . ASN A 1 451 ? 13.560 9.608 -23.959 1.00 92.56 451 ASN A CA 1
ATOM 3569 C C . ASN A 1 451 ? 14.840 10.342 -23.507 1.00 92.56 451 ASN A C 1
ATOM 3571 O O . ASN A 1 451 ? 14.769 11.509 -23.127 1.00 92.56 451 ASN A O 1
ATOM 3575 N N . GLY A 1 452 ? 15.993 9.669 -23.518 1.00 83.50 452 GLY A N 1
ATOM 3576 C CA . GLY A 1 452 ? 17.304 10.263 -23.248 1.00 83.50 452 GLY A CA 1
ATOM 3577 C C . GLY A 1 452 ? 18.111 10.477 -24.525 1.00 83.50 452 GLY A C 1
ATOM 3578 O O . GLY A 1 452 ? 17.732 9.973 -25.589 1.00 83.50 452 GLY A O 1
ATOM 3579 N N . SER A 1 453 ? 19.241 11.184 -24.402 1.00 75.44 453 SER A N 1
ATOM 3580 C CA . SER A 1 453 ? 20.217 11.325 -25.486 1.00 75.44 453 SER A CA 1
ATOM 3581 C C . SER A 1 453 ? 20.514 9.963 -26.091 1.00 75.44 453 SER A C 1
ATOM 3583 O O . SER A 1 453 ? 20.744 8.981 -25.376 1.00 75.44 453 SER A O 1
ATOM 3585 N N . PHE A 1 454 ? 20.462 9.902 -27.417 1.00 68.25 454 PHE A N 1
ATOM 3586 C CA . PHE A 1 454 ? 20.747 8.666 -28.114 1.00 68.25 454 PHE A CA 1
ATOM 3587 C C . PHE A 1 454 ? 22.156 8.197 -27.796 1.00 68.25 454 PHE A C 1
ATOM 3589 O O . PHE A 1 454 ? 23.076 9.000 -27.644 1.00 68.25 454 PHE A O 1
ATOM 3596 N N . LEU A 1 455 ? 22.288 6.879 -27.689 1.00 66.50 455 LEU A N 1
ATOM 3597 C CA . LEU A 1 455 ? 23.553 6.221 -27.427 1.00 66.50 455 LEU A CA 1
ATOM 3598 C C . LEU A 1 455 ? 24.508 6.599 -28.570 1.00 66.50 455 LEU A C 1
ATOM 3600 O O . LEU A 1 455 ? 24.300 6.191 -29.714 1.00 66.50 455 LEU A O 1
ATOM 3604 N N . SER A 1 456 ? 25.509 7.427 -28.277 1.00 60.72 456 SER A N 1
ATOM 3605 C CA . SER A 1 456 ? 26.579 7.755 -29.218 1.00 60.72 456 SER A CA 1
ATOM 3606 C C . SER A 1 456 ? 27.367 6.490 -29.525 1.00 60.72 456 SER A C 1
ATOM 3608 O O . SER A 1 456 ? 27.545 5.653 -28.642 1.00 60.72 456 SER A O 1
ATOM 3610 N N . THR A 1 457 ? 27.844 6.324 -30.757 1.00 65.50 457 THR A N 1
ATOM 3611 C CA . THR A 1 457 ? 28.816 5.263 -31.054 1.00 65.50 457 THR A CA 1
ATOM 3612 C C . THR A 1 457 ? 30.002 5.386 -30.095 1.00 65.50 457 THR A C 1
ATOM 3614 O O . THR A 1 457 ? 30.417 6.518 -29.824 1.00 65.50 457 THR A O 1
ATOM 3617 N N . PRO A 1 458 ? 30.552 4.274 -29.577 1.00 68.25 458 PRO A N 1
ATOM 3618 C CA . PRO A 1 458 ? 31.718 4.333 -28.707 1.00 68.25 458 PRO A CA 1
ATOM 3619 C C . PRO A 1 458 ? 32.836 5.132 -29.385 1.00 68.25 458 PRO A C 1
ATOM 3621 O O . PRO A 1 458 ? 33.248 4.793 -30.494 1.00 68.25 458 PRO A O 1
ATOM 3624 N N . SER A 1 459 ? 33.296 6.209 -28.749 1.00 70.81 459 SER A N 1
ATOM 3625 C CA . SER A 1 459 ? 34.417 7.015 -29.234 1.00 70.81 459 SER A CA 1
ATOM 3626 C C . SER A 1 459 ? 35.679 6.615 -28.478 1.00 70.81 459 SER A C 1
ATOM 3628 O O . SER A 1 459 ? 35.729 6.752 -27.256 1.00 70.81 459 SER A O 1
ATOM 3630 N N . GLY A 1 460 ? 36.681 6.129 -29.203 1.00 83.19 460 GLY A N 1
ATOM 3631 C CA . GLY A 1 460 ? 37.993 5.762 -28.677 1.00 83.19 460 GLY A CA 1
ATOM 3632 C C . GLY A 1 460 ? 39.097 6.169 -29.646 1.00 83.19 460 GLY A C 1
ATOM 3633 O O . GLY A 1 460 ? 38.821 6.634 -30.755 1.00 83.19 460 GLY A O 1
ATOM 3634 N N . GLU A 1 461 ? 40.347 5.992 -29.236 1.00 90.06 461 GLU A N 1
ATOM 3635 C CA . GLU A 1 461 ? 41.492 6.221 -30.116 1.00 90.06 461 GLU A CA 1
ATOM 3636 C C . GLU A 1 461 ? 41.556 5.097 -31.161 1.00 90.06 461 GLU A C 1
ATOM 3638 O O . GLU A 1 461 ? 41.548 3.916 -30.811 1.00 90.06 461 GLU A O 1
ATOM 3643 N N . VAL A 1 462 ? 41.593 5.445 -32.448 1.00 92.00 462 VAL A N 1
ATOM 3644 C CA . VAL A 1 462 ? 41.732 4.457 -33.526 1.00 92.00 462 VAL A CA 1
ATOM 3645 C C . VAL A 1 462 ? 43.191 4.011 -33.593 1.00 92.00 462 VAL A C 1
ATOM 3647 O O . VAL A 1 462 ? 44.068 4.837 -33.835 1.00 92.00 462 VAL A O 1
ATOM 3650 N N . LYS A 1 463 ? 43.452 2.711 -33.432 1.00 93.38 463 LYS A N 1
ATOM 3651 C CA . LYS A 1 463 ? 44.789 2.108 -33.577 1.00 93.38 463 LYS A CA 1
ATOM 3652 C C . LYS A 1 463 ? 44.779 1.019 -34.637 1.00 93.38 463 LYS A C 1
ATOM 3654 O O . LYS A 1 463 ? 43.739 0.409 -34.889 1.00 93.38 463 LYS A O 1
ATOM 3659 N N . TYR A 1 464 ? 45.926 0.753 -35.256 1.00 93.06 464 TYR A N 1
ATOM 3660 C CA . TYR A 1 464 ? 46.062 -0.446 -36.075 1.00 93.06 464 TYR A CA 1
ATOM 3661 C C . TYR A 1 464 ? 46.326 -1.659 -35.191 1.00 93.06 464 TYR A C 1
ATOM 3663 O O . TYR A 1 464 ? 46.988 -1.573 -34.160 1.00 93.06 464 TYR A O 1
ATOM 3671 N N . LEU A 1 465 ? 45.850 -2.815 -35.637 1.00 91.31 465 LEU A N 1
ATOM 3672 C CA . LEU A 1 465 ? 46.024 -4.082 -34.937 1.00 91.31 465 LEU A CA 1
ATOM 3673 C C . LEU A 1 465 ? 47.512 -4.462 -34.800 1.00 91.31 465 LEU A C 1
ATOM 3675 O O . LEU A 1 465 ? 47.898 -5.083 -33.816 1.00 91.31 465 LEU A O 1
ATOM 3679 N N . ARG A 1 466 ? 48.367 -4.037 -35.743 1.00 91.81 466 ARG A N 1
ATOM 3680 C CA . ARG A 1 466 ? 49.839 -4.158 -35.657 1.00 91.81 466 ARG A CA 1
ATOM 3681 C C . ARG A 1 466 ? 50.504 -3.302 -34.574 1.00 91.81 466 ARG A C 1
ATOM 3683 O O . ARG A 1 466 ? 51.632 -3.599 -34.202 1.00 91.81 466 ARG A O 1
ATOM 3690 N N . ASP A 1 467 ? 49.823 -2.263 -34.092 1.00 90.69 467 ASP A N 1
ATOM 3691 C CA . ASP A 1 467 ? 50.344 -1.346 -33.070 1.00 90.69 467 ASP A CA 1
ATOM 3692 C C . ASP A 1 467 ? 49.937 -1.787 -31.647 1.00 90.69 467 ASP A C 1
ATOM 3694 O O . ASP A 1 467 ? 50.260 -1.122 -30.662 1.00 90.69 467 ASP A O 1
ATOM 3698 N N . MET A 1 468 ? 49.210 -2.905 -31.520 1.00 90.81 468 MET A N 1
ATOM 3699 C CA . MET A 1 468 ? 48.821 -3.494 -30.238 1.00 90.81 468 MET A CA 1
ATOM 3700 C C . MET A 1 468 ? 49.997 -4.225 -29.565 1.00 90.81 468 MET A C 1
ATOM 3702 O O . MET A 1 468 ? 50.908 -4.696 -30.250 1.00 90.81 468 MET A O 1
ATOM 3706 N N . PRO A 1 469 ? 49.970 -4.411 -28.229 1.00 93.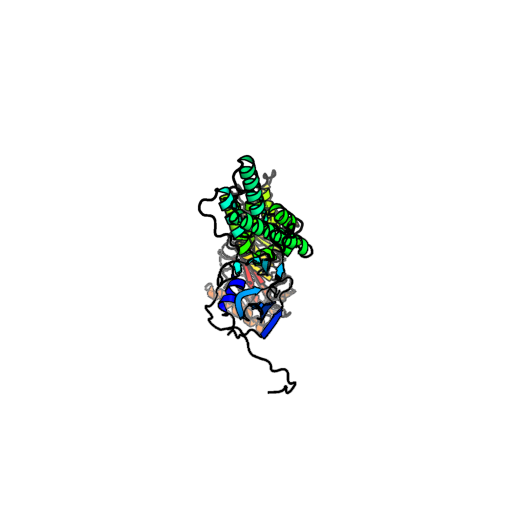75 469 PRO A N 1
ATOM 3707 C CA . PRO A 1 469 ? 50.931 -5.272 -27.545 1.00 93.75 469 PRO A CA 1
ATOM 3708 C C . PRO A 1 469 ? 50.979 -6.676 -28.185 1.00 93.75 469 PRO A C 1
ATOM 3710 O O . PRO A 1 469 ? 49.914 -7.272 -28.373 1.00 93.75 469 PRO A O 1
ATOM 3713 N N . PRO A 1 470 ? 52.165 -7.255 -28.472 1.00 92.38 470 PRO A N 1
ATOM 3714 C CA . PRO A 1 470 ? 52.275 -8.508 -29.231 1.00 92.38 470 PRO A CA 1
ATOM 3715 C C . PRO A 1 470 ? 51.482 -9.682 -28.641 1.00 92.38 470 PRO A C 1
ATOM 3717 O O . PRO A 1 470 ? 50.912 -10.484 -29.379 1.00 92.38 470 PRO A O 1
ATOM 3720 N N . ALA A 1 471 ? 51.407 -9.769 -27.309 1.00 91.06 471 ALA A N 1
ATOM 3721 C CA . ALA A 1 471 ? 50.626 -10.796 -26.621 1.00 91.06 471 ALA A CA 1
ATOM 3722 C C . ALA A 1 471 ? 49.113 -10.629 -26.858 1.00 91.06 471 ALA A C 1
ATOM 3724 O O . ALA A 1 471 ? 48.444 -11.589 -27.241 1.00 91.06 471 ALA A O 1
ATOM 3725 N N . ALA A 1 472 ? 48.594 -9.405 -26.709 1.00 91.12 472 ALA A N 1
ATOM 3726 C CA . ALA A 1 472 ? 47.184 -9.090 -26.940 1.00 91.12 472 ALA A CA 1
ATOM 3727 C C . ALA A 1 472 ? 46.803 -9.272 -28.412 1.00 91.12 472 ALA A C 1
ATOM 3729 O O . ALA A 1 472 ? 45.749 -9.819 -28.732 1.00 91.12 472 ALA A O 1
ATOM 3730 N N . GLN A 1 473 ? 47.703 -8.872 -29.310 1.00 93.81 473 GLN A N 1
ATOM 3731 C CA . GLN A 1 473 ? 47.566 -9.068 -30.743 1.00 93.81 473 GLN A CA 1
ATOM 3732 C C . GLN A 1 473 ? 47.437 -10.557 -31.099 1.00 93.81 473 GLN A C 1
ATOM 3734 O O . GLN A 1 473 ? 46.488 -10.953 -31.776 1.00 93.81 473 GLN A O 1
ATOM 3739 N N . ALA A 1 474 ? 48.368 -11.393 -30.630 1.00 92.06 474 ALA A N 1
ATOM 3740 C CA . ALA A 1 474 ? 48.354 -12.827 -30.900 1.00 92.06 474 ALA A CA 1
ATOM 3741 C C . ALA A 1 474 ? 47.093 -13.503 -30.338 1.00 92.06 474 ALA A C 1
ATOM 3743 O O . ALA A 1 474 ? 46.479 -14.324 -31.025 1.00 92.06 474 ALA A O 1
ATOM 3744 N N . ALA A 1 475 ? 46.676 -13.129 -29.124 1.00 92.94 475 ALA A N 1
ATOM 3745 C CA . ALA A 1 475 ? 45.465 -13.642 -28.491 1.00 92.94 475 ALA A CA 1
ATOM 3746 C C . ALA A 1 475 ? 44.201 -13.275 -29.287 1.00 92.94 475 ALA A C 1
ATOM 3748 O O . ALA A 1 475 ? 43.404 -14.160 -29.607 1.00 92.94 475 ALA A O 1
ATOM 3749 N N . LEU A 1 476 ? 44.057 -12.004 -29.677 1.00 93.69 476 LEU A N 1
ATOM 3750 C CA . LEU A 1 476 ? 42.927 -11.503 -30.459 1.00 93.69 476 LEU A CA 1
ATOM 3751 C C . LEU A 1 476 ? 42.818 -12.217 -31.812 1.00 93.69 476 LEU A C 1
ATOM 3753 O O . LEU A 1 476 ? 41.752 -12.734 -32.146 1.00 93.69 476 LEU A O 1
ATOM 3757 N N . ILE A 1 477 ? 43.914 -12.300 -32.577 1.00 93.31 477 ILE A N 1
ATOM 3758 C CA . ILE A 1 477 ? 43.926 -12.965 -33.894 1.00 93.31 477 ILE A CA 1
ATOM 3759 C C . ILE A 1 477 ? 43.562 -14.446 -33.747 1.00 93.31 477 ILE A C 1
ATOM 3761 O O . ILE A 1 477 ? 42.721 -14.952 -34.492 1.00 93.31 477 ILE A O 1
ATOM 3765 N N . SER A 1 478 ? 44.140 -15.125 -32.752 1.00 92.62 478 SER A N 1
ATOM 3766 C CA . SER A 1 478 ? 43.854 -16.538 -32.470 1.00 92.62 478 SER A CA 1
ATOM 3767 C C . SER A 1 478 ? 42.401 -16.767 -32.046 1.00 92.62 478 SER A C 1
ATOM 3769 O O . SER A 1 478 ? 41.827 -17.818 -32.323 1.00 92.62 478 SER A O 1
ATOM 3771 N N . HIS A 1 479 ? 41.785 -15.811 -31.347 1.00 92.38 479 HIS A N 1
ATOM 3772 C CA . HIS A 1 479 ? 40.364 -15.862 -31.006 1.00 92.38 479 HIS A CA 1
ATOM 3773 C C . HIS A 1 479 ? 39.472 -15.652 -32.229 1.00 92.38 479 HIS A C 1
ATOM 3775 O O . HIS A 1 479 ? 38.592 -16.474 -32.465 1.00 92.38 479 HIS A O 1
ATOM 3781 N N . LEU A 1 480 ? 39.728 -14.616 -33.033 1.00 90.81 480 LEU A N 1
ATOM 3782 C CA . LEU A 1 480 ? 38.962 -14.358 -34.256 1.00 90.81 480 LEU A CA 1
ATOM 3783 C C . LEU A 1 480 ? 39.011 -15.541 -35.223 1.00 90.81 480 LEU A C 1
ATOM 3785 O O . LEU A 1 480 ? 37.977 -15.920 -35.765 1.00 90.81 480 LEU A O 1
ATOM 3789 N N . TYR A 1 481 ? 40.188 -16.143 -35.421 1.00 92.31 481 TYR A N 1
ATOM 3790 C CA . TYR A 1 481 ? 40.332 -17.294 -36.311 1.00 92.31 481 TYR A CA 1
ATOM 3791 C C . TYR A 1 481 ? 39.511 -18.492 -35.818 1.00 92.31 481 TYR A C 1
ATOM 3793 O O . TYR A 1 481 ? 38.734 -19.048 -36.587 1.00 92.31 481 TYR A O 1
ATOM 3801 N N . ARG A 1 482 ? 39.595 -18.825 -34.521 1.00 91.06 482 ARG A N 1
ATOM 3802 C CA . ARG A 1 482 ? 38.796 -19.907 -33.915 1.00 91.06 482 ARG A CA 1
ATOM 3803 C C . ARG A 1 482 ? 37.293 -19.651 -33.996 1.00 91.06 482 ARG A C 1
ATOM 3805 O O . ARG A 1 482 ? 36.528 -20.578 -34.254 1.00 91.06 482 ARG A O 1
ATOM 3812 N N . ASP A 1 483 ? 36.861 -18.410 -33.784 1.00 90.19 483 ASP A N 1
ATOM 3813 C CA . ASP A 1 483 ? 35.454 -18.034 -33.929 1.00 90.19 483 ASP A CA 1
ATOM 3814 C C . ASP A 1 483 ? 34.982 -18.252 -35.370 1.00 90.19 483 ASP A C 1
ATOM 3816 O O . ASP A 1 483 ? 33.915 -18.823 -35.589 1.00 90.19 483 ASP A O 1
ATOM 3820 N N . LEU A 1 484 ? 35.791 -17.870 -36.358 1.00 88.44 484 LEU A N 1
ATOM 3821 C CA . LEU A 1 484 ? 35.480 -18.098 -37.767 1.00 88.44 484 LEU A CA 1
ATOM 3822 C C . LEU A 1 484 ? 35.467 -19.584 -38.137 1.00 88.44 484 LEU A C 1
ATOM 3824 O O . LEU A 1 484 ? 34.534 -20.022 -38.806 1.00 88.44 484 LEU A O 1
ATOM 3828 N N . GLU A 1 485 ? 36.429 -20.370 -37.649 1.00 89.88 485 GLU A N 1
ATOM 3829 C CA . GLU A 1 485 ? 36.441 -21.829 -37.822 1.00 89.88 485 GLU A CA 1
ATOM 3830 C C . GLU A 1 485 ? 35.191 -22.492 -37.228 1.00 89.88 485 GLU A C 1
ATOM 3832 O O . GLU A 1 485 ? 34.669 -23.458 -37.782 1.00 89.88 485 GLU A O 1
ATOM 3837 N N . SER A 1 486 ? 34.658 -21.952 -36.125 1.00 87.31 486 SER A N 1
ATOM 3838 C CA . SER A 1 486 ? 33.427 -22.470 -35.516 1.00 87.31 486 SER A CA 1
ATOM 3839 C C . SER A 1 486 ? 32.184 -22.287 -36.397 1.00 87.31 486 SER A C 1
ATOM 3841 O O . SER A 1 486 ? 31.203 -23.014 -36.233 1.00 87.31 486 SER A O 1
ATOM 3843 N N . LEU A 1 487 ? 32.221 -21.341 -37.343 1.00 82.06 487 LEU A N 1
ATOM 3844 C CA . LEU A 1 487 ? 31.153 -21.107 -38.315 1.00 82.06 487 LEU A CA 1
ATOM 3845 C C . LEU A 1 487 ? 31.317 -21.934 -39.599 1.00 82.06 487 LEU A C 1
ATOM 3847 O O . LEU A 1 487 ? 30.358 -22.046 -40.363 1.00 82.06 487 LEU A O 1
ATOM 3851 N N . GLY A 1 488 ? 32.497 -22.513 -39.849 1.00 80.81 488 GLY A N 1
ATOM 3852 C CA . GLY A 1 488 ? 32.783 -23.309 -41.042 1.00 80.81 488 GLY A CA 1
ATOM 3853 C C . GLY A 1 488 ? 34.245 -23.236 -41.490 1.00 80.81 488 GLY A C 1
ATOM 3854 O O . GLY A 1 488 ? 35.133 -22.839 -40.744 1.00 80.81 488 GLY A O 1
ATOM 3855 N N . GLN A 1 489 ? 34.517 -23.636 -42.736 1.00 76.19 489 GLN A N 1
ATOM 3856 C CA . GLN A 1 489 ? 35.880 -23.650 -43.272 1.00 76.19 489 GLN A CA 1
ATOM 3857 C C . GLN A 1 489 ? 36.367 -22.229 -43.598 1.00 76.19 489 GLN A C 1
ATOM 3859 O O . GLN A 1 489 ? 35.820 -21.561 -44.476 1.00 76.19 489 GLN A O 1
ATOM 3864 N N . VAL A 1 490 ? 37.437 -21.788 -42.933 1.00 82.88 490 VAL A N 1
ATOM 3865 C CA . VAL A 1 490 ? 38.117 -20.522 -43.239 1.00 82.88 490 VAL A CA 1
ATOM 3866 C C . VAL A 1 490 ? 38.984 -20.707 -44.487 1.00 82.88 490 VAL A C 1
ATOM 3868 O O . VAL A 1 490 ? 39.795 -21.625 -44.563 1.00 82.88 490 VAL A O 1
ATOM 3871 N N . SER A 1 491 ? 38.827 -19.839 -45.491 1.00 82.31 491 SER A N 1
ATOM 3872 C CA . SER A 1 491 ? 39.529 -19.964 -46.784 1.00 82.31 491 SER A CA 1
ATOM 3873 C C . SER A 1 491 ? 41.029 -19.632 -46.729 1.00 82.31 491 SER A C 1
ATOM 3875 O O . SER A 1 491 ? 41.727 -19.775 -47.730 1.00 82.31 491 SER A O 1
ATOM 3877 N N . LEU A 1 492 ? 41.522 -19.163 -45.582 1.00 88.56 492 LEU A N 1
ATOM 3878 C CA . LEU A 1 492 ? 42.904 -18.748 -45.351 1.00 88.56 492 LEU A CA 1
ATOM 3879 C C . LEU A 1 492 ? 43.540 -19.627 -44.273 1.00 88.56 492 LEU A C 1
ATOM 3881 O O . LEU A 1 492 ? 42.881 -19.979 -43.293 1.00 88.56 492 LEU A O 1
ATOM 3885 N N . THR A 1 493 ? 44.834 -19.925 -44.417 1.00 90.56 493 THR A N 1
ATOM 3886 C CA . THR A 1 493 ? 45.615 -20.520 -43.321 1.00 90.56 493 THR A CA 1
ATOM 3887 C C . THR A 1 493 ? 45.766 -19.510 -42.173 1.00 90.56 493 THR A C 1
ATOM 3889 O O . THR A 1 493 ? 45.642 -18.301 -42.417 1.00 90.56 493 THR A O 1
ATOM 3892 N N . PRO A 1 494 ? 46.054 -19.955 -40.936 1.00 89.19 494 PRO A N 1
ATOM 3893 C CA . PRO A 1 494 ? 46.270 -19.053 -39.804 1.00 89.19 494 PRO A CA 1
ATOM 3894 C C . PRO A 1 494 ? 47.319 -17.967 -40.087 1.00 89.19 494 PRO A C 1
ATOM 3896 O O . PRO A 1 494 ? 47.123 -16.806 -39.733 1.00 89.19 494 PRO A O 1
ATOM 3899 N N . GLU A 1 495 ? 48.398 -18.305 -40.796 1.00 89.62 495 GLU A N 1
ATOM 3900 C CA . GLU A 1 495 ? 49.486 -17.381 -41.137 1.00 89.62 495 GLU A CA 1
ATOM 3901 C C . GLU A 1 495 ? 49.035 -16.328 -42.157 1.00 89.62 495 GLU A C 1
ATOM 3903 O O . GLU A 1 495 ? 49.315 -15.138 -41.999 1.00 89.62 495 GLU A O 1
ATOM 3908 N N . ALA A 1 496 ? 48.301 -16.747 -43.194 1.00 90.69 496 ALA A N 1
ATOM 3909 C CA . ALA A 1 496 ? 47.751 -15.835 -44.196 1.00 90.69 496 ALA A CA 1
ATOM 3910 C C . ALA A 1 496 ? 46.690 -14.905 -43.585 1.00 90.69 496 ALA A C 1
ATOM 3912 O O . ALA A 1 496 ? 46.652 -13.712 -43.896 1.00 90.69 496 ALA A O 1
ATOM 3913 N N . PHE A 1 497 ? 45.867 -15.427 -42.671 1.00 91.31 497 PHE A N 1
ATOM 3914 C CA . PHE A 1 497 ? 44.904 -14.634 -41.913 1.00 91.31 497 PHE A CA 1
ATOM 3915 C C . PHE A 1 497 ? 45.606 -13.614 -41.011 1.00 91.31 497 PHE A C 1
ATOM 3917 O O . PHE A 1 497 ? 45.250 -12.436 -41.034 1.00 91.31 497 PHE A O 1
ATOM 3924 N N . GLN A 1 498 ? 46.652 -14.026 -40.286 1.00 90.44 498 GLN A N 1
ATOM 3925 C CA . GLN A 1 498 ? 47.433 -13.135 -39.430 1.00 90.44 498 GLN A CA 1
ATOM 3926 C C . GLN A 1 498 ? 48.000 -11.944 -40.208 1.00 90.44 498 GLN A C 1
ATOM 3928 O O . GLN A 1 498 ? 47.971 -10.836 -39.678 1.00 90.44 498 GLN A O 1
ATOM 3933 N N . GLN A 1 499 ? 48.488 -12.150 -41.437 1.00 89.69 499 GLN A N 1
ATOM 3934 C CA . GLN A 1 499 ? 48.994 -11.076 -42.304 1.00 89.69 499 GLN A CA 1
ATOM 3935 C C . GLN A 1 499 ? 47.879 -10.136 -42.784 1.00 89.69 499 GLN A C 1
ATOM 3937 O O . GLN A 1 499 ? 48.065 -8.919 -42.804 1.00 89.69 499 GLN A O 1
ATOM 3942 N N . LEU A 1 500 ? 46.706 -10.680 -43.127 1.00 90.75 500 LEU A N 1
ATOM 3943 C CA . LEU A 1 500 ? 45.555 -9.898 -43.588 1.00 90.75 500 LEU A CA 1
ATOM 3944 C C . LEU A 1 500 ? 45.060 -8.915 -42.516 1.00 90.75 500 LEU A C 1
ATOM 3946 O O . LEU A 1 500 ? 44.814 -7.742 -42.806 1.00 90.75 500 LEU A O 1
ATOM 3950 N N . VAL A 1 501 ? 44.929 -9.386 -41.274 1.00 91.06 501 VAL A N 1
ATOM 3951 C CA . VAL A 1 501 ? 44.315 -8.610 -40.185 1.00 91.06 501 VAL A CA 1
ATOM 3952 C C . VAL A 1 501 ? 45.239 -7.552 -39.574 1.00 91.06 501 VAL A C 1
ATOM 3954 O O . VAL A 1 501 ? 44.756 -6.674 -38.866 1.00 91.06 501 VAL A O 1
ATOM 3957 N N . GLN A 1 502 ? 46.548 -7.559 -39.876 1.00 88.50 502 GLN A N 1
ATOM 3958 C CA . GLN A 1 502 ? 47.513 -6.562 -39.363 1.00 88.50 502 GLN A CA 1
ATOM 3959 C C . GLN A 1 502 ? 47.099 -5.111 -39.645 1.00 88.50 502 GLN A C 1
ATOM 3961 O O . GLN A 1 502 ? 47.374 -4.210 -38.852 1.00 88.50 502 GLN A O 1
ATOM 3966 N N . ASN A 1 503 ? 46.455 -4.886 -40.793 1.00 90.19 503 ASN A N 1
ATOM 3967 C CA . ASN A 1 503 ? 46.047 -3.560 -41.252 1.00 90.19 503 ASN A CA 1
ATOM 3968 C C . ASN A 1 503 ? 44.635 -3.173 -40.790 1.00 90.19 503 ASN A C 1
ATOM 3970 O O . ASN A 1 503 ? 44.142 -2.107 -41.159 1.00 90.19 503 ASN A O 1
ATOM 3974 N N . TRP A 1 504 ? 43.960 -4.026 -40.017 1.00 93.62 504 TRP A N 1
ATOM 3975 C CA . TRP A 1 504 ? 42.657 -3.694 -39.457 1.00 93.62 504 TRP A CA 1
ATOM 3976 C C . TRP A 1 504 ? 42.799 -2.676 -38.331 1.00 93.62 504 TRP A C 1
ATOM 3978 O O . TRP A 1 504 ? 43.825 -2.591 -37.656 1.00 93.62 504 TRP A O 1
ATOM 3988 N N . THR A 1 505 ? 41.748 -1.887 -38.147 1.00 93.44 505 THR A N 1
ATOM 3989 C CA . THR A 1 505 ? 41.684 -0.843 -37.126 1.00 93.44 505 THR A CA 1
ATOM 3990 C C . THR A 1 505 ? 40.840 -1.305 -35.948 1.00 93.44 505 THR A C 1
ATOM 3992 O O . THR A 1 505 ? 39.731 -1.805 -36.150 1.00 93.44 505 THR A O 1
ATOM 3995 N N . VAL A 1 506 ? 41.327 -1.066 -34.737 1.00 93.38 506 VAL A N 1
ATOM 3996 C CA . VAL A 1 506 ? 40.606 -1.253 -33.473 1.00 93.38 506 VAL A CA 1
ATOM 3997 C C . VAL A 1 506 ? 40.383 0.100 -32.803 1.00 93.38 506 VAL A C 1
ATOM 3999 O O . VAL A 1 506 ? 41.157 1.036 -33.004 1.00 93.38 506 VAL A O 1
ATOM 4002 N N . LEU A 1 507 ? 39.325 0.214 -32.006 1.00 92.12 507 LEU A N 1
ATOM 4003 C CA . LEU A 1 507 ? 39.123 1.347 -31.108 1.00 92.12 507 LEU A CA 1
ATOM 4004 C C . LEU A 1 507 ? 39.679 0.990 -29.729 1.00 92.12 507 LEU A C 1
ATOM 4006 O O . LEU A 1 507 ? 39.355 -0.063 -29.188 1.00 92.12 507 LEU A O 1
ATOM 4010 N N . SER A 1 508 ? 40.501 1.879 -29.183 1.00 91.25 508 SER A N 1
ATOM 4011 C CA . SER A 1 508 ? 41.078 1.810 -27.842 1.00 91.25 508 SER A CA 1
ATOM 4012 C C . SER A 1 508 ? 40.204 2.628 -26.890 1.00 91.25 508 SER A C 1
ATOM 4014 O O . SER A 1 508 ? 40.112 3.850 -27.041 1.00 91.25 508 SER A O 1
ATOM 4016 N N . LEU A 1 509 ? 39.539 1.979 -25.935 1.00 89.38 509 LEU A N 1
ATOM 4017 C CA . LEU A 1 509 ? 38.681 2.632 -24.940 1.00 89.38 509 LEU A CA 1
ATOM 4018 C C . LEU A 1 509 ? 38.492 1.735 -23.707 1.00 89.38 509 LEU A C 1
ATOM 4020 O O . LEU A 1 509 ? 38.487 0.523 -23.869 1.00 89.38 509 LEU A O 1
ATOM 4024 N N . PRO A 1 510 ? 38.273 2.288 -22.503 1.00 86.31 510 PRO A N 1
ATOM 4025 C CA . PRO A 1 510 ? 37.986 1.471 -21.326 1.00 86.31 510 PRO A CA 1
ATOM 4026 C C . PRO A 1 510 ? 36.610 0.816 -21.471 1.00 86.31 510 PRO A C 1
ATOM 4028 O O . PRO A 1 510 ? 35.594 1.511 -21.614 1.00 86.31 510 PRO A O 1
ATOM 4031 N N . LEU A 1 511 ? 36.562 -0.517 -21.486 1.00 83.50 511 LEU A N 1
ATOM 4032 C CA . LEU A 1 511 ? 35.332 -1.286 -21.669 1.00 83.50 511 LEU A CA 1
ATOM 4033 C C . LEU A 1 511 ? 34.898 -2.003 -20.387 1.00 83.50 511 LEU A C 1
ATOM 4035 O O . LEU A 1 511 ? 33.699 -2.180 -20.192 1.00 83.50 511 LEU A O 1
ATOM 4039 N N . ASN A 1 512 ? 35.825 -2.390 -19.518 1.00 78.31 512 ASN A N 1
ATOM 4040 C CA . ASN A 1 512 ? 35.552 -3.202 -18.326 1.00 78.31 512 ASN A CA 1
ATOM 4041 C C . ASN A 1 512 ? 35.500 -2.410 -16.995 1.00 78.31 512 ASN A C 1
ATOM 4043 O O . ASN A 1 512 ? 35.133 -2.994 -15.974 1.00 78.31 512 ASN A O 1
ATOM 4047 N N . GLY A 1 513 ? 35.833 -1.113 -17.008 1.00 75.44 513 GLY A N 1
ATOM 4048 C CA . GLY A 1 513 ? 35.798 -0.246 -15.824 1.00 75.44 513 GLY A CA 1
ATOM 4049 C C . GLY A 1 513 ? 37.094 -0.154 -15.011 1.00 75.44 513 GLY A C 1
ATOM 4050 O O . GLY A 1 513 ? 37.076 0.441 -13.936 1.00 75.44 513 GLY A O 1
ATOM 4051 N N . ASP A 1 514 ? 38.206 -0.732 -15.480 1.00 80.75 514 ASP A N 1
ATOM 4052 C CA . ASP A 1 514 ? 39.513 -0.684 -14.796 1.00 80.75 514 ASP A CA 1
ATOM 4053 C C . ASP A 1 514 ? 40.415 0.488 -15.239 1.00 80.75 514 ASP A C 1
ATOM 4055 O O . ASP A 1 514 ? 41.579 0.547 -14.851 1.00 80.75 514 ASP A O 1
ATOM 4059 N N . ASP A 1 515 ? 39.865 1.419 -16.026 1.00 80.06 515 ASP A N 1
ATOM 4060 C CA . ASP A 1 515 ? 40.550 2.542 -16.682 1.00 80.06 515 ASP A CA 1
ATOM 4061 C C . ASP A 1 515 ? 41.661 2.151 -17.687 1.00 80.06 515 ASP A C 1
ATOM 4063 O O . ASP A 1 515 ? 42.236 3.037 -18.328 1.00 80.06 515 ASP A O 1
ATOM 4067 N N . GLU A 1 516 ? 41.920 0.858 -17.920 1.00 86.62 516 GLU A N 1
ATOM 4068 C CA . GLU A 1 516 ? 42.850 0.393 -18.951 1.00 86.62 516 GLU A CA 1
ATOM 4069 C C . GLU A 1 516 ? 42.198 0.419 -20.349 1.00 86.62 516 GLU A C 1
ATOM 4071 O O . GLU A 1 516 ? 40.986 0.235 -20.510 1.00 86.62 516 GLU A O 1
ATOM 4076 N N . PRO A 1 517 ? 42.983 0.662 -21.415 1.00 88.81 517 PRO A N 1
ATOM 4077 C CA . PRO A 1 517 ? 42.469 0.670 -22.774 1.00 88.81 517 PRO A CA 1
ATOM 4078 C C . PRO A 1 517 ? 42.184 -0.753 -23.270 1.00 88.81 517 PRO A C 1
ATOM 4080 O O . PRO A 1 517 ? 43.088 -1.495 -23.656 1.00 88.81 517 PRO A O 1
ATOM 4083 N N . ASP A 1 518 ? 40.904 -1.095 -23.340 1.00 91.94 518 ASP A N 1
ATOM 4084 C CA . ASP A 1 518 ? 40.410 -2.293 -24.007 1.00 91.94 518 ASP A CA 1
ATOM 4085 C C . ASP A 1 518 ? 40.240 -2.060 -25.522 1.00 91.94 518 ASP A C 1
ATOM 4087 O O . ASP A 1 518 ? 40.270 -0.929 -26.024 1.00 91.94 518 ASP A O 1
ATOM 4091 N N . TRP A 1 519 ? 40.052 -3.147 -26.271 1.00 92.31 519 TRP A N 1
ATOM 4092 C CA . TRP A 1 519 ? 40.062 -3.161 -27.733 1.00 92.31 519 TRP A CA 1
ATOM 4093 C C . TRP A 1 519 ? 38.690 -3.516 -28.305 1.00 92.31 519 TRP A C 1
ATOM 4095 O O . TRP A 1 519 ? 38.181 -4.615 -28.093 1.00 92.31 519 TRP A O 1
ATOM 4105 N N . LEU A 1 520 ? 38.105 -2.618 -29.097 1.00 91.50 520 LEU A N 1
ATOM 4106 C CA . LEU A 1 520 ? 36.857 -2.854 -29.825 1.00 91.50 520 LEU A CA 1
ATOM 4107 C C . LEU A 1 520 ? 37.130 -2.938 -31.330 1.00 91.50 520 LEU A C 1
ATOM 4109 O O . LEU A 1 520 ? 37.490 -1.950 -31.970 1.00 91.50 520 LEU A O 1
ATOM 4113 N N . LEU A 1 521 ? 36.924 -4.116 -31.909 1.00 91.44 521 LEU A N 1
ATOM 4114 C CA . LEU A 1 521 ? 37.034 -4.358 -33.341 1.00 91.44 521 LEU A CA 1
ATOM 4115 C C . LEU A 1 521 ? 35.646 -4.323 -33.986 1.00 91.44 521 LEU A C 1
ATOM 4117 O O . LEU A 1 521 ? 34.745 -5.055 -33.577 1.00 91.44 521 LEU A O 1
ATOM 4121 N N . GLN A 1 522 ? 35.493 -3.493 -35.019 1.00 89.50 522 GLN A N 1
ATOM 4122 C CA . GLN A 1 522 ? 34.279 -3.398 -35.830 1.00 89.50 522 GLN A CA 1
ATOM 4123 C C . GLN A 1 522 ? 34.595 -3.818 -37.266 1.00 89.50 522 GLN A C 1
ATOM 4125 O O . GLN A 1 522 ? 35.445 -3.216 -37.929 1.00 89.50 522 GLN A O 1
ATOM 4130 N N . LEU A 1 523 ? 33.918 -4.860 -37.742 1.00 88.25 523 LEU A N 1
ATOM 4131 C CA . LEU A 1 523 ? 34.112 -5.418 -39.076 1.00 88.25 523 LEU A CA 1
ATOM 4132 C C . LEU A 1 523 ? 32.848 -5.228 -39.902 1.00 88.25 523 LEU A C 1
ATOM 4134 O O . LEU A 1 523 ? 31.778 -5.723 -39.556 1.00 88.25 523 LEU A O 1
ATOM 4138 N N . ASP A 1 524 ? 32.977 -4.508 -41.008 1.00 86.56 524 ASP A N 1
ATOM 4139 C CA . ASP A 1 524 ? 31.948 -4.465 -42.036 1.00 86.56 524 ASP A CA 1
ATOM 4140 C C . ASP A 1 524 ? 31.978 -5.737 -42.903 1.00 86.56 524 ASP A C 1
ATOM 4142 O O . ASP A 1 524 ? 32.877 -6.580 -42.810 1.00 86.56 524 ASP A O 1
ATOM 4146 N N . ARG A 1 525 ? 30.980 -5.857 -43.779 1.00 85.12 525 ARG A N 1
ATOM 4147 C CA . ARG A 1 525 ? 30.839 -7.004 -44.677 1.00 85.12 525 ARG A CA 1
ATOM 4148 C C . ARG A 1 525 ? 31.950 -7.096 -45.729 1.00 85.12 525 ARG A C 1
ATOM 4150 O O . ARG A 1 525 ? 32.197 -8.176 -46.248 1.00 85.12 525 ARG A O 1
ATOM 4157 N N . GLN A 1 526 ? 32.619 -5.988 -46.053 1.00 85.50 526 GLN A N 1
ATOM 4158 C CA . GLN A 1 526 ? 33.714 -5.982 -47.029 1.00 85.50 526 GLN A CA 1
ATOM 4159 C C . GLN A 1 526 ? 34.987 -6.588 -46.435 1.00 85.50 526 GLN A C 1
ATOM 4161 O O . GLN A 1 526 ? 35.746 -7.244 -47.144 1.00 85.50 526 GLN A O 1
ATOM 4166 N N . ARG A 1 527 ? 35.215 -6.381 -45.134 1.00 86.19 527 ARG A N 1
ATOM 4167 C CA . ARG A 1 527 ? 36.351 -6.951 -44.398 1.00 86.19 527 ARG A CA 1
ATOM 4168 C C . ARG A 1 527 ? 36.143 -8.422 -44.057 1.00 86.19 527 ARG A C 1
ATOM 4170 O O . ARG A 1 527 ? 37.115 -9.171 -44.027 1.00 86.19 527 ARG A O 1
ATOM 4177 N N . LEU A 1 528 ? 34.903 -8.823 -43.776 1.00 85.44 528 LEU A N 1
ATOM 4178 C CA . LEU A 1 528 ? 34.574 -10.184 -43.367 1.00 85.44 528 LEU A CA 1
ATOM 4179 C C . LEU A 1 528 ? 33.108 -10.518 -43.690 1.00 85.44 528 LEU A C 1
ATOM 4181 O O . LEU A 1 528 ? 32.215 -9.985 -43.038 1.00 85.44 528 LEU A O 1
ATOM 4185 N N . ASP A 1 529 ? 32.845 -11.432 -44.630 1.00 85.19 529 ASP A N 1
ATOM 4186 C CA . ASP A 1 529 ? 31.494 -11.954 -44.912 1.00 85.19 529 ASP A CA 1
ATOM 4187 C C . ASP A 1 529 ? 31.292 -13.333 -44.251 1.00 85.19 529 ASP A C 1
ATOM 4189 O O . ASP A 1 529 ? 31.972 -14.294 -44.606 1.00 85.19 529 ASP A O 1
ATOM 4193 N N . VAL A 1 530 ? 30.377 -13.432 -43.283 1.00 81.44 530 VAL A N 1
ATOM 4194 C CA . VAL A 1 530 ? 30.019 -14.675 -42.566 1.00 81.44 530 VAL A CA 1
ATOM 4195 C C . VAL A 1 530 ? 28.610 -15.169 -42.921 1.00 81.44 530 VAL A C 1
ATOM 4197 O O . VAL A 1 530 ? 28.042 -15.995 -42.206 1.00 81.44 530 VAL A O 1
ATOM 4200 N N . GLY A 1 531 ? 28.033 -14.669 -44.018 1.00 76.56 531 GLY A N 1
ATOM 4201 C CA . GLY A 1 531 ? 26.737 -15.096 -44.539 1.00 76.56 531 GLY A CA 1
ATOM 4202 C C . GLY A 1 531 ? 25.615 -14.069 -44.368 1.00 76.56 531 GLY A C 1
ATOM 4203 O O . GLY A 1 531 ? 25.715 -13.093 -43.626 1.00 76.56 531 GLY A O 1
ATOM 4204 N N . ALA A 1 532 ? 24.511 -14.308 -45.084 1.00 67.81 532 ALA A N 1
ATOM 4205 C CA . ALA A 1 532 ? 23.378 -13.383 -45.178 1.00 67.81 532 ALA A CA 1
ATOM 4206 C C . ALA A 1 532 ? 22.561 -13.246 -43.879 1.00 67.81 532 ALA A C 1
ATOM 4208 O O . ALA A 1 532 ? 21.876 -12.242 -43.703 1.00 67.81 532 ALA A O 1
ATOM 4209 N N . ASP A 1 533 ? 22.663 -14.216 -42.967 1.00 71.19 533 ASP A N 1
ATOM 4210 C CA . ASP A 1 533 ? 21.859 -14.275 -41.739 1.00 71.19 533 ASP A CA 1
ATOM 4211 C C . ASP A 1 533 ? 22.459 -13.466 -40.574 1.00 71.19 533 ASP A C 1
ATOM 4213 O O . ASP A 1 533 ? 21.961 -13.518 -39.447 1.00 71.19 533 ASP A O 1
ATOM 4217 N N . ARG A 1 534 ? 23.559 -12.738 -40.811 1.00 75.44 534 ARG A N 1
ATOM 4218 C CA . ARG A 1 534 ? 24.253 -11.952 -39.786 1.00 75.44 534 ARG A CA 1
ATOM 4219 C C . ARG A 1 534 ? 24.138 -10.459 -40.058 1.00 75.44 534 ARG A C 1
ATOM 4221 O O . ARG A 1 534 ? 24.362 -9.976 -41.167 1.00 75.44 534 ARG A O 1
ATOM 4228 N N . SER A 1 535 ? 23.836 -9.722 -38.997 1.00 75.25 535 SER A N 1
ATOM 4229 C CA . SER A 1 535 ? 23.809 -8.267 -39.020 1.00 75.25 535 SER A CA 1
ATOM 4230 C C . SER A 1 535 ? 25.221 -7.693 -38.941 1.00 75.25 535 SER A C 1
ATOM 4232 O O . SER A 1 535 ? 26.037 -8.132 -38.131 1.00 75.25 535 SER A O 1
ATOM 4234 N N . TYR A 1 536 ? 25.476 -6.667 -39.750 1.00 77.50 536 TYR A N 1
ATOM 4235 C CA . TYR A 1 536 ? 26.733 -5.922 -39.779 1.00 77.50 536 TYR A CA 1
ATOM 4236 C C . TYR A 1 536 ? 26.574 -4.516 -39.179 1.00 77.50 536 TYR A C 1
ATOM 4238 O O . TYR A 1 536 ? 25.480 -3.949 -39.272 1.00 77.50 536 TYR A O 1
ATOM 4246 N N . PRO A 1 537 ? 27.651 -3.925 -38.618 1.00 83.44 537 PRO A N 1
ATOM 4247 C CA . PRO A 1 537 ? 28.998 -4.498 -38.474 1.00 83.44 537 PRO A CA 1
ATOM 4248 C C . PRO A 1 537 ? 29.078 -5.602 -37.403 1.00 83.44 537 PRO A C 1
ATOM 4250 O O . PRO A 1 537 ? 28.355 -5.560 -36.409 1.00 83.44 537 PRO A O 1
ATOM 4253 N N . LEU A 1 538 ? 29.980 -6.573 -37.588 1.00 86.19 538 LEU A N 1
ATOM 4254 C CA . LEU A 1 538 ? 30.343 -7.535 -36.545 1.00 86.19 538 LEU A CA 1
ATOM 4255 C C . LEU A 1 538 ? 31.236 -6.848 -35.518 1.00 86.19 538 LEU A C 1
ATOM 4257 O O . LEU A 1 538 ? 32.190 -6.156 -35.879 1.00 86.19 538 LEU A O 1
ATOM 4261 N N . ILE A 1 539 ? 30.932 -7.061 -34.242 1.00 88.88 539 ILE A N 1
ATOM 4262 C CA . ILE A 1 539 ? 31.623 -6.404 -33.137 1.00 88.88 539 ILE A CA 1
ATOM 4263 C C . ILE A 1 539 ? 32.301 -7.451 -32.261 1.00 88.88 539 ILE A C 1
ATOM 4265 O O . ILE A 1 539 ? 31.684 -8.437 -31.857 1.00 88.88 539 ILE A O 1
ATOM 4269 N N . PHE A 1 540 ? 33.571 -7.207 -31.956 1.00 90.31 540 PHE A N 1
ATOM 4270 C CA . PHE A 1 540 ? 34.344 -7.983 -30.997 1.00 90.31 540 PHE A CA 1
ATOM 4271 C C . PHE A 1 540 ? 34.963 -7.032 -29.985 1.00 90.31 540 PHE A C 1
ATOM 4273 O O . PHE A 1 540 ? 35.543 -6.017 -30.367 1.00 90.31 540 PHE A O 1
ATOM 4280 N N . ALA A 1 541 ? 34.835 -7.358 -28.706 1.00 91.19 541 ALA A N 1
ATOM 4281 C CA . ALA A 1 541 ? 35.476 -6.624 -27.627 1.00 91.19 541 ALA A CA 1
ATOM 4282 C C . ALA A 1 541 ? 36.500 -7.533 -26.958 1.00 91.19 541 ALA A C 1
ATOM 4284 O O . ALA A 1 541 ? 36.197 -8.692 -26.669 1.00 91.19 541 ALA A O 1
ATOM 4285 N N . PHE A 1 542 ? 37.686 -7.003 -26.696 1.00 92.12 542 PHE A N 1
ATOM 4286 C CA . PHE A 1 542 ? 38.770 -7.689 -26.012 1.00 92.12 542 PHE A CA 1
ATOM 4287 C C . PHE A 1 542 ? 39.313 -6.799 -24.911 1.00 92.12 542 PHE A C 1
ATOM 4289 O O . PHE A 1 542 ? 39.356 -5.582 -25.062 1.00 92.12 542 PHE A O 1
ATOM 4296 N N . ARG A 1 543 ? 39.770 -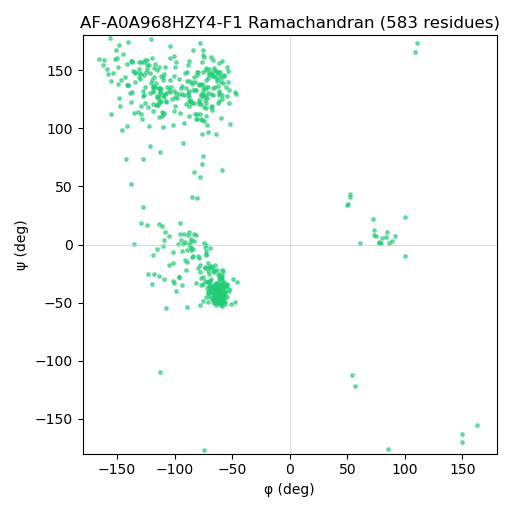7.413 -23.831 1.00 92.31 543 ARG A N 1
ATOM 4297 C CA . ARG A 1 543 ? 40.487 -6.740 -22.762 1.00 92.31 543 ARG A CA 1
ATOM 4298 C C . ARG A 1 543 ? 41.864 -6.282 -23.249 1.00 92.31 543 ARG A C 1
ATOM 4300 O O . ARG A 1 543 ? 42.373 -6.832 -24.228 1.00 92.31 543 ARG A O 1
ATOM 4307 N N . HIS A 1 544 ? 42.496 -5.336 -22.556 1.00 91.19 544 HIS A N 1
ATOM 4308 C CA . HIS A 1 544 ? 43.861 -4.869 -22.846 1.00 91.19 544 HIS A CA 1
ATOM 4309 C C . HIS A 1 544 ? 44.887 -5.999 -23.109 1.00 91.19 544 HIS A C 1
ATOM 4311 O O . HIS A 1 544 ? 45.788 -5.823 -23.932 1.00 91.19 544 HIS A O 1
ATOM 4317 N N . ASP A 1 545 ? 44.733 -7.170 -22.473 1.00 90.81 545 ASP A N 1
ATOM 4318 C CA . ASP A 1 545 ? 45.595 -8.357 -22.615 1.00 90.81 545 ASP A CA 1
ATOM 4319 C C . ASP A 1 545 ? 45.223 -9.302 -23.780 1.00 90.81 545 ASP A C 1
ATOM 4321 O O . ASP A 1 545 ? 45.919 -10.288 -24.025 1.00 90.81 545 ASP A O 1
ATOM 4325 N N . GLY A 1 546 ? 44.157 -8.997 -24.526 1.00 89.50 546 GLY A N 1
ATOM 4326 C CA . GLY A 1 546 ? 43.644 -9.795 -25.642 1.00 89.50 546 GLY A CA 1
ATOM 4327 C C . GLY A 1 546 ? 42.623 -10.870 -25.254 1.00 89.50 546 GLY A C 1
ATOM 4328 O O . GLY A 1 546 ? 42.164 -11.607 -26.130 1.00 89.50 546 GLY A O 1
ATOM 4329 N N . THR A 1 547 ? 42.231 -10.962 -23.980 1.00 91.25 547 THR A N 1
ATOM 4330 C CA . THR A 1 547 ? 41.124 -11.824 -23.534 1.00 91.25 547 THR A CA 1
ATOM 4331 C C . THR A 1 547 ? 39.807 -11.342 -24.134 1.00 91.25 547 THR A C 1
ATOM 4333 O O . THR A 1 547 ? 39.527 -10.148 -24.138 1.00 91.25 547 THR A O 1
ATOM 4336 N N . ILE A 1 548 ? 38.973 -12.249 -24.642 1.00 90.69 548 ILE A N 1
ATOM 4337 C CA . ILE A 1 548 ? 37.702 -11.872 -25.268 1.00 90.69 548 ILE A CA 1
ATOM 4338 C C . ILE A 1 548 ? 36.648 -11.472 -24.227 1.00 90.69 548 ILE A C 1
ATOM 4340 O O . ILE A 1 548 ? 36.383 -12.228 -23.297 1.00 90.69 548 ILE A O 1
ATOM 4344 N N . LEU A 1 549 ? 36.036 -10.302 -24.423 1.00 88.56 549 LEU A N 1
ATOM 4345 C CA . LEU A 1 549 ? 34.933 -9.774 -23.612 1.00 88.56 549 LEU A CA 1
ATOM 4346 C C . LEU A 1 549 ? 33.572 -9.972 -24.299 1.00 88.56 549 LEU A C 1
ATOM 4348 O O . LEU A 1 549 ? 32.541 -10.174 -23.658 1.00 88.56 549 LEU A O 1
ATOM 4352 N N . TYR A 1 550 ? 33.551 -9.902 -25.633 1.00 90.62 550 TYR A N 1
ATOM 4353 C CA . TYR A 1 550 ? 32.356 -10.132 -26.443 1.00 90.62 550 TYR A CA 1
ATOM 4354 C C . TYR A 1 550 ? 32.725 -10.583 -27.860 1.00 90.62 550 TYR A C 1
ATOM 4356 O O . TYR A 1 550 ? 33.643 -10.037 -28.471 1.00 90.62 550 TYR A O 1
ATOM 4364 N N . SER A 1 551 ? 31.955 -11.531 -28.403 1.00 90.19 551 SER A N 1
ATOM 4365 C CA . SER A 1 551 ? 32.037 -11.984 -29.796 1.00 90.19 551 SER A CA 1
ATOM 4366 C C . SER A 1 551 ? 30.659 -11.972 -30.446 1.00 90.19 551 SER A C 1
ATOM 4368 O O . SER A 1 551 ? 29.769 -12.717 -30.029 1.00 90.19 551 SER A O 1
ATOM 4370 N N . ALA A 1 552 ? 30.490 -11.191 -31.514 1.00 86.06 552 ALA A N 1
ATOM 4371 C CA . ALA A 1 552 ? 29.284 -11.234 -32.344 1.00 86.06 552 ALA A CA 1
ATOM 4372 C C . ALA A 1 552 ? 29.099 -12.577 -33.079 1.00 86.06 552 ALA A C 1
ATOM 4374 O O . ALA A 1 552 ? 27.997 -12.879 -33.535 1.00 86.06 552 ALA A O 1
ATOM 4375 N N . ILE A 1 553 ? 30.156 -13.390 -33.207 1.00 84.94 553 ILE A N 1
ATOM 4376 C CA . ILE A 1 553 ? 30.075 -14.719 -33.826 1.00 84.94 553 ILE A CA 1
ATOM 4377 C C . ILE A 1 553 ? 29.468 -15.725 -32.850 1.00 84.94 553 ILE A C 1
ATOM 4379 O O . ILE A 1 553 ? 28.492 -16.404 -33.191 1.00 84.94 553 ILE A O 1
ATOM 4383 N N . GLN A 1 554 ? 30.024 -15.793 -31.638 1.00 82.81 554 GLN A N 1
ATOM 4384 C CA . GLN A 1 554 ? 29.550 -16.707 -30.598 1.00 82.81 554 GLN A CA 1
ATOM 4385 C C . GLN A 1 554 ? 28.195 -16.264 -30.036 1.00 82.81 554 GLN A C 1
ATOM 4387 O O . GLN A 1 554 ? 27.362 -17.094 -29.663 1.00 82.81 554 GLN A O 1
ATOM 4392 N N . SER A 1 555 ? 27.948 -14.954 -30.001 1.00 75.69 555 SER A N 1
ATOM 4393 C CA . SER A 1 555 ? 26.663 -14.404 -29.604 1.00 75.69 555 SER A CA 1
ATOM 4394 C C . SER A 1 555 ? 25.631 -14.554 -30.725 1.00 75.69 555 SER A C 1
ATOM 4396 O O . SER A 1 555 ? 25.900 -14.319 -31.903 1.00 75.69 555 SER A O 1
ATOM 4398 N N . ARG A 1 556 ? 24.404 -14.934 -30.354 1.00 74.81 556 ARG A N 1
ATOM 4399 C CA . ARG A 1 556 ? 23.221 -14.807 -31.229 1.00 74.81 556 ARG A CA 1
ATOM 4400 C C . ARG A 1 556 ? 22.579 -13.423 -31.126 1.00 74.81 556 ARG A C 1
ATOM 4402 O O . ARG A 1 556 ? 21.517 -13.198 -31.697 1.00 74.81 556 ARG A O 1
ATOM 4409 N N . GLU A 1 557 ? 23.179 -12.536 -30.344 1.00 82.81 557 GLU A N 1
ATOM 4410 C CA . GLU A 1 557 ? 22.659 -11.213 -30.041 1.00 82.81 557 GLU A CA 1
ATOM 4411 C C . GLU A 1 557 ? 23.466 -10.175 -30.799 1.00 82.81 557 GLU A C 1
ATOM 4413 O O . GLU A 1 557 ? 24.697 -10.222 -30.812 1.00 82.81 557 GLU A O 1
ATOM 4418 N N . GLN A 1 558 ? 22.780 -9.217 -31.401 1.00 82.50 558 GLN A N 1
ATOM 4419 C CA . GLN A 1 558 ? 23.430 -8.158 -32.149 1.00 82.50 558 GLN A CA 1
ATOM 4420 C C . GLN A 1 558 ? 23.828 -7.023 -31.206 1.00 82.50 558 GLN A C 1
ATOM 4422 O O . GLN A 1 558 ? 22.973 -6.458 -30.527 1.00 82.50 558 GLN A O 1
ATOM 4427 N N . TRP A 1 559 ? 25.111 -6.663 -31.175 1.00 85.00 559 TRP A N 1
ATOM 4428 C CA . TRP A 1 559 ? 25.586 -5.483 -30.450 1.00 85.00 559 TRP A CA 1
ATOM 4429 C C . TRP A 1 559 ? 24.945 -4.214 -31.006 1.00 85.00 559 TRP A C 1
ATOM 4431 O O . TRP A 1 559 ? 25.021 -3.943 -32.206 1.00 85.00 559 TRP A O 1
ATOM 4441 N N . LEU A 1 560 ? 24.368 -3.400 -30.122 1.00 81.38 560 LEU A N 1
ATOM 4442 C CA . LEU A 1 560 ? 23.823 -2.097 -30.486 1.00 81.38 560 LEU A CA 1
ATOM 4443 C C . LEU A 1 560 ? 24.684 -0.956 -29.966 1.00 81.38 560 LEU A C 1
ATOM 4445 O O . LEU A 1 560 ? 25.078 -0.096 -30.751 1.00 81.38 560 LEU A O 1
ATOM 4449 N N . ASN A 1 561 ? 24.962 -0.920 -28.660 1.00 83.81 561 ASN A N 1
ATOM 4450 C CA . ASN A 1 561 ? 25.803 0.125 -28.081 1.00 83.81 561 ASN A CA 1
ATOM 4451 C C . ASN A 1 561 ? 26.283 -0.187 -26.656 1.00 83.81 561 ASN A C 1
ATOM 4453 O O . ASN A 1 561 ? 25.637 -0.943 -25.934 1.00 83.81 561 ASN A O 1
ATOM 4457 N N . LEU A 1 562 ? 27.352 0.482 -26.222 1.00 83.19 562 LEU A N 1
ATOM 4458 C CA . LEU A 1 562 ? 27.723 0.576 -24.812 1.00 83.19 562 LEU A CA 1
ATOM 4459 C C . LEU A 1 562 ? 26.769 1.516 -24.087 1.00 83.19 562 LEU A C 1
ATOM 4461 O O . LEU A 1 562 ? 26.472 2.621 -24.547 1.00 83.19 562 LEU A O 1
ATOM 4465 N N . LEU A 1 563 ? 26.306 1.075 -22.927 1.00 84.69 563 LEU A N 1
ATOM 4466 C CA . LEU A 1 563 ? 25.411 1.846 -22.091 1.00 84.69 563 LEU A CA 1
ATOM 4467 C C . LEU A 1 563 ? 26.213 2.742 -21.137 1.00 84.69 563 LEU A C 1
ATOM 4469 O O . LEU A 1 563 ? 27.121 2.260 -20.456 1.00 84.69 563 LEU A O 1
ATOM 4473 N N . PRO A 1 564 ? 25.894 4.046 -21.053 1.00 79.12 564 PRO A N 1
ATOM 4474 C CA . PRO A 1 564 ? 26.614 4.965 -20.184 1.00 79.12 564 PRO A CA 1
ATOM 4475 C C . PRO A 1 564 ? 26.333 4.693 -18.701 1.00 79.12 564 PRO A C 1
ATOM 4477 O O . PRO A 1 564 ? 25.209 4.350 -18.319 1.00 79.12 564 PRO A O 1
ATOM 4480 N N . GLY A 1 565 ? 27.343 4.953 -17.866 1.00 72.06 565 GLY A N 1
ATOM 4481 C CA . GLY A 1 565 ? 27.223 5.051 -16.408 1.00 72.06 565 GLY A CA 1
ATOM 4482 C C . GLY A 1 565 ? 27.126 3.733 -15.638 1.00 72.06 565 GLY A C 1
ATOM 4483 O O . GLY A 1 565 ? 27.003 3.794 -14.421 1.00 72.06 565 GLY A O 1
ATOM 4484 N N . ALA A 1 566 ? 27.181 2.576 -16.303 1.00 68.56 566 ALA A N 1
ATOM 4485 C CA . ALA A 1 566 ? 27.224 1.279 -15.632 1.00 68.56 566 ALA A CA 1
ATOM 4486 C C . ALA A 1 566 ? 28.672 0.847 -15.370 1.00 68.56 566 ALA A C 1
ATOM 4488 O O . ALA A 1 566 ? 29.490 0.932 -16.280 1.00 68.56 566 ALA A O 1
ATOM 4489 N N . GLU A 1 567 ? 28.955 0.353 -14.162 1.00 67.56 567 GLU A N 1
ATOM 4490 C CA . GLU A 1 567 ? 30.227 -0.287 -13.803 1.00 67.56 567 GLU A CA 1
ATOM 4491 C C . GLU A 1 567 ? 29.963 -1.686 -13.202 1.00 67.56 567 GLU A C 1
ATOM 4493 O O . GLU A 1 567 ? 29.223 -1.778 -12.212 1.00 67.56 567 GLU A O 1
ATOM 4498 N N . PRO A 1 568 ? 30.507 -2.779 -13.785 1.00 72.44 568 PRO A N 1
ATOM 4499 C CA . PRO A 1 568 ? 31.205 -2.818 -15.079 1.00 72.44 568 PRO A CA 1
ATOM 4500 C C . PRO A 1 568 ? 30.274 -2.384 -16.220 1.00 72.44 568 PRO A C 1
ATOM 4502 O O . PRO A 1 568 ? 29.044 -2.487 -16.098 1.00 72.44 568 PRO A O 1
ATOM 4505 N N . ARG A 1 569 ? 30.841 -1.896 -17.332 1.00 79.25 569 ARG A N 1
ATOM 4506 C CA . ARG A 1 569 ? 30.019 -1.405 -18.446 1.00 79.25 569 ARG A CA 1
ATOM 4507 C C . ARG A 1 569 ? 29.077 -2.479 -18.958 1.00 79.25 569 ARG A C 1
ATOM 4509 O O . ARG A 1 569 ? 29.372 -3.675 -18.997 1.00 79.25 569 ARG A O 1
ATOM 4516 N N . GLN A 1 570 ? 27.908 -2.015 -19.367 1.00 86.50 570 GLN A N 1
ATOM 4517 C CA . GLN A 1 570 ? 26.853 -2.863 -19.882 1.00 86.50 570 GLN A CA 1
ATOM 4518 C C . GLN A 1 570 ? 26.677 -2.631 -21.376 1.00 86.50 570 GLN A C 1
ATOM 4520 O O . GLN A 1 570 ? 26.797 -1.514 -21.881 1.00 86.50 570 GLN A O 1
ATOM 4525 N N . LEU A 1 571 ? 26.373 -3.710 -22.076 1.00 88.19 571 LEU A N 1
ATOM 4526 C CA . LEU A 1 571 ? 26.094 -3.738 -23.493 1.00 88.19 571 LEU A CA 1
ATOM 4527 C C . LEU A 1 571 ? 24.584 -3.799 -23.718 1.00 88.19 571 LEU A C 1
ATOM 4529 O O . LEU A 1 571 ? 23.910 -4.653 -23.145 1.00 88.19 571 LEU A O 1
ATOM 4533 N N . LEU A 1 572 ? 24.081 -2.941 -24.605 1.00 90.44 572 LEU A N 1
ATOM 4534 C CA . LEU A 1 572 ? 22.767 -3.092 -25.214 1.00 90.44 572 LEU A CA 1
ATOM 4535 C C . LEU A 1 572 ? 22.867 -4.017 -26.431 1.00 90.44 572 LEU A C 1
ATOM 4537 O O . LEU A 1 572 ? 23.582 -3.701 -27.388 1.00 90.44 572 LEU A O 1
ATOM 4541 N N . THR A 1 573 ? 22.121 -5.117 -26.422 1.00 90.38 573 THR A N 1
ATOM 4542 C CA . THR A 1 573 ? 21.989 -6.032 -27.560 1.00 90.38 573 THR A CA 1
ATOM 4543 C C . THR A 1 573 ? 20.554 -6.152 -28.052 1.00 90.38 573 THR A C 1
ATOM 4545 O O . THR A 1 573 ? 19.600 -5.821 -27.350 1.00 90.38 573 THR A O 1
ATOM 4548 N N . GLU A 1 574 ? 20.397 -6.626 -29.284 1.00 89.50 574 GLU A N 1
ATOM 4549 C CA . GLU A 1 574 ? 19.121 -7.064 -29.843 1.00 89.50 574 GLU A CA 1
ATOM 4550 C C . GLU A 1 574 ? 19.064 -8.594 -29.880 1.00 89.50 574 GLU A C 1
ATOM 4552 O O . GLU A 1 574 ? 19.986 -9.246 -30.381 1.00 89.50 574 GLU A O 1
ATOM 4557 N N . ARG A 1 575 ? 17.968 -9.176 -29.380 1.00 87.56 575 ARG A N 1
ATOM 4558 C CA . ARG A 1 575 ? 17.702 -10.616 -29.459 1.00 87.56 575 ARG A CA 1
ATOM 4559 C C . ARG A 1 575 ? 16.206 -10.884 -29.542 1.00 87.56 575 ARG A C 1
ATOM 4561 O O . ARG A 1 575 ? 15.448 -10.476 -28.664 1.00 87.56 575 ARG A O 1
ATOM 4568 N N . ALA A 1 576 ? 15.808 -11.643 -30.566 1.00 84.88 576 ALA A N 1
ATOM 4569 C CA . ALA A 1 576 ? 14.428 -12.087 -30.783 1.00 84.88 576 ALA A CA 1
ATOM 4570 C C . ALA A 1 576 ? 13.404 -10.931 -30.771 1.00 84.88 576 ALA A C 1
ATOM 4572 O O . ALA A 1 576 ? 12.352 -11.035 -30.145 1.00 84.88 576 ALA A O 1
ATOM 4573 N N . GLY A 1 577 ? 13.736 -9.820 -31.441 1.00 86.88 577 GLY A N 1
ATOM 4574 C CA . GLY A 1 577 ? 12.851 -8.657 -31.553 1.00 86.88 577 GLY A CA 1
ATOM 4575 C C . GLY A 1 577 ? 12.703 -7.845 -30.264 1.00 86.88 577 GLY A C 1
ATOM 4576 O O . GLY A 1 577 ? 11.708 -7.143 -30.113 1.00 86.88 577 GLY A O 1
ATOM 4577 N N . ARG A 1 578 ? 13.660 -7.950 -29.332 1.00 91.62 578 ARG A N 1
ATOM 4578 C CA . ARG A 1 578 ? 13.697 -7.174 -28.083 1.00 91.62 578 ARG A CA 1
ATOM 4579 C C . ARG A 1 578 ? 15.100 -6.684 -27.773 1.00 91.62 578 ARG A C 1
ATOM 4581 O O . ARG A 1 578 ? 16.083 -7.296 -28.206 1.00 91.62 578 ARG A O 1
ATOM 4588 N N . PHE A 1 579 ? 15.183 -5.631 -26.970 1.00 93.94 579 PHE A N 1
ATOM 4589 C CA . PHE A 1 579 ? 16.452 -5.142 -26.443 1.00 93.94 579 PHE A CA 1
ATOM 4590 C C . PHE A 1 579 ? 16.826 -5.809 -25.118 1.00 93.94 579 PHE A C 1
ATOM 4592 O O . PHE A 1 579 ? 15.980 -6.034 -24.254 1.00 93.94 579 PHE A O 1
ATOM 4599 N N . TRP A 1 580 ? 18.114 -6.102 -24.955 1.00 92.38 580 TRP A N 1
ATOM 4600 C CA . TRP A 1 580 ? 18.678 -6.768 -23.786 1.00 92.38 580 TRP A CA 1
ATOM 4601 C C . TRP A 1 580 ? 19.890 -6.010 -23.267 1.00 92.38 580 TRP A C 1
ATOM 4603 O O . TRP A 1 580 ? 20.598 -5.347 -24.021 1.00 92.38 580 TRP A O 1
ATOM 4613 N N . VAL A 1 581 ? 20.122 -6.124 -21.964 1.00 90.81 581 VAL A N 1
ATOM 4614 C CA . VAL A 1 581 ? 21.298 -5.585 -21.290 1.00 90.81 581 VAL A CA 1
ATOM 4615 C C . VAL A 1 581 ? 22.107 -6.742 -20.741 1.00 90.81 581 VAL A C 1
ATOM 4617 O O . VAL A 1 581 ? 21.584 -7.549 -19.972 1.00 90.81 581 VAL A O 1
ATOM 4620 N N . GLN A 1 582 ? 23.393 -6.787 -21.068 1.00 87.81 582 GLN A N 1
ATOM 4621 C CA . GLN A 1 582 ? 24.321 -7.728 -20.451 1.00 87.81 582 GLN A CA 1
ATOM 4622 C C . GLN A 1 582 ? 25.584 -7.022 -19.963 1.00 87.81 582 GLN A C 1
ATOM 4624 O O . GLN A 1 582 ? 26.026 -6.065 -20.600 1.00 87.81 582 GLN A O 1
ATOM 4629 N N . PRO A 1 583 ? 26.168 -7.450 -18.832 1.00 84.38 583 PRO A N 1
ATOM 4630 C CA . PRO A 1 583 ? 27.487 -6.975 -18.444 1.00 84.38 583 PRO A CA 1
ATOM 4631 C C . PRO A 1 583 ? 28.511 -7.419 -19.490 1.00 84.38 583 PRO A C 1
ATOM 4633 O O . PRO A 1 583 ? 28.445 -8.554 -19.971 1.00 84.38 583 PRO A O 1
ATOM 4636 N N . LEU A 1 584 ? 29.460 -6.545 -19.811 1.00 80.38 584 LEU A N 1
ATOM 4637 C CA . LEU A 1 584 ? 30.694 -6.976 -20.455 1.00 80.38 584 LEU A CA 1
ATOM 4638 C C . LEU A 1 584 ? 31.468 -7.830 -19.437 1.00 80.38 584 LEU A C 1
ATOM 4640 O O . LEU A 1 584 ? 31.595 -7.418 -18.283 1.00 80.38 584 LEU A O 1
ATOM 4644 N N . ARG A 1 585 ? 31.894 -9.038 -19.815 1.00 7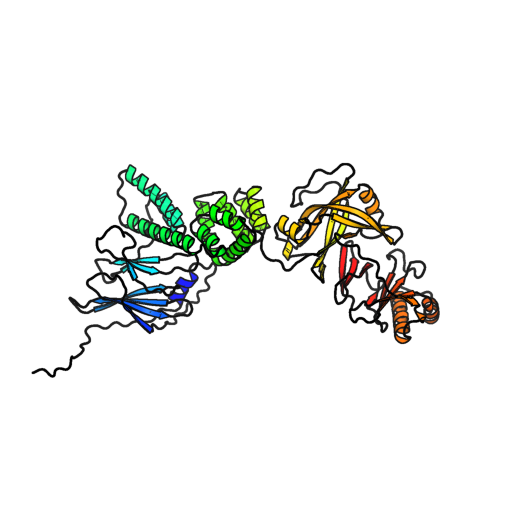0.56 585 ARG A N 1
ATOM 4645 C CA . ARG A 1 585 ? 32.543 -9.998 -18.908 1.00 70.56 585 ARG A CA 1
ATOM 4646 C C . ARG A 1 585 ? 33.976 -10.253 -19.292 1.00 70.56 585 ARG A C 1
ATOM 4648 O O . ARG A 1 585 ? 34.192 -10.372 -20.511 1.00 70.56 585 ARG A O 1
#

pLDDT: mean 89.02, std 9.08, range [40.06, 98.12]

Foldseek 3Di:
DDDPPDPDDDDQEDDDFWADFPLVQLCLVCVQPPDRPRDPGRDGFDFDDKAWAELDAPQWTKIWTWDDDPQWIWTWIWTFGVPPGTYIDTADIAIARVHDDWHWADQLCNVDPPSFTWTWGFSDDQLRGDIWTWGADPDDPHRTDTLDLPPCPPHDPLLVLLSLLVVLQLLVVSLVSVVVVVVVCVVVVHDDDPSSSSVSSVSVSSLVVLVVQLVVCPVQLLSNLVSCLSNVVLVVSLCSLLPDLVSLVSVLVSCVVNVSSSLSSLVSCCVPPLDLSSQLSNLLSCCSPVFAVRSQVSCVVSVNDDPVSLVSSLSSQNPDDQFQFDKWKFFKDFDQDDDPQWQADDDDADPQKGKMKTWTAWTDGPLDIDGDQDQSCQRHRQVVVCVSNVCVPPQKKWKWFADPLDTDTLWMWGFDTWGHHNRRTIMTMTMTGPSSNVRCVVGPDGMMIMRDDPFDADDADKDFLLVADPQLSVLQLVVVVVLLVVLHDDPDDSVRSSVLRRRFIWGFDDQQQPRGTWTKGWAACVSPPSDDVARDRWIWTAGSSNHTQDGSSVDPWAWDHWDPNDHRIWTWTDDPSIIDIDRRD

Radius of gyration: 38.39 Å; Cα contacts (8 Å, |Δi|>4): 1107; chains: 1; bounding box: 97×41×130 Å

Solvent-accessible surface area (backbone atoms only — not comparable to full-atom values): 32214 Å² total; per-residue (Å²): 135,85,86,72,98,60,91,74,86,74,92,71,61,77,72,90,82,79,44,56,37,46,36,65,53,46,52,65,77,33,69,66,52,86,76,60,83,74,64,91,38,82,53,63,41,69,61,78,45,75,42,78,38,53,66,57,63,86,82,49,50,43,33,32,39,36,19,74,57,100,68,30,26,32,34,39,34,33,44,39,29,68,64,99,59,51,41,53,42,83,68,52,76,48,55,8,51,78,52,56,78,56,36,30,43,48,69,69,48,68,86,58,86,78,73,69,49,27,43,39,36,54,49,33,56,93,81,44,75,41,69,53,42,25,40,73,46,100,65,73,99,58,47,65,44,72,74,64,82,82,84,53,88,93,56,58,69,61,53,50,48,18,45,56,35,39,75,55,54,26,17,46,57,14,37,54,43,42,51,55,50,50,54,54,31,55,79,66,72,48,86,78,54,68,70,57,53,52,46,50,28,54,33,45,42,43,22,50,54,46,53,47,49,36,63,75,26,66,89,38,61,19,55,25,27,50,27,30,42,46,47,66,38,35,56,61,18,52,49,55,27,67,70,40,70,69,36,21,40,37,25,53,59,40,40,70,77,42,42,53,47,50,49,54,37,40,59,55,40,51,77,80,47,77,47,69,43,50,53,48,50,47,23,48,54,32,33,76,74,69,23,35,65,51,14,52,54,45,22,52,76,67,74,56,72,43,74,68,50,51,53,50,47,39,66,54,55,57,76,86,65,92,78,51,42,76,31,47,34,20,41,56,45,75,44,93,69,86,73,91,71,53,68,42,78,78,76,84,83,58,89,72,48,38,42,31,39,32,44,44,27,35,33,29,37,77,51,42,79,43,61,57,55,39,56,86,54,14,49,50,31,61,66,40,50,40,50,54,64,39,39,81,82,54,39,49,28,44,31,35,30,26,55,98,74,39,81,40,83,56,49,58,33,42,56,63,30,39,31,64,38,75,62,15,44,40,34,35,37,26,39,26,54,45,68,40,63,66,46,58,84,68,26,84,43,85,32,39,32,25,62,45,84,73,78,63,78,89,81,47,54,78,39,46,43,67,77,44,60,68,65,19,36,52,39,39,53,57,47,53,51,52,52,49,46,73,77,43,88,64,95,55,55,75,70,58,43,56,62,63,49,36,79,39,61,28,32,39,37,62,54,66,68,80,77,52,57,11,38,39,36,68,39,44,62,90,81,53,75,89,59,90,93,60,77,58,59,41,46,35,32,24,42,66,68,20,51,74,40,42,48,45,75,84,37,90,40,45,84,72,42,67,46,82,72,31,82,51,22,28,35,35,28,40,50,94,90,38,60,44,77,42,69,54,88

Sequence (585 aa):
MRDRGLEKLILLSSATLDGLEEYQVQSVLTKNLSNPRVRLSLKRLPVQQMRPLAGAPKGASWLATVGRSEQASYGHILRVQVQPRPQVQVLQEWVSPEGTLPYWQNVLEPELRDGRSQLVVNRSQGIERDYAIYELTETGDRPLKQITLNEGKGLPPRYREGLRLASVGLWPDAQQRLNQLFLELDQKSQPIPFYVQQQYRLIAFHALKSRELVQTTKDDMGQQIVALASIGQWQEALSLAGQSEAHGIQGAIALQRSESALWRRVEVSLAFNSSPEVKRFGAWIMLTRDGWRRAEAWLDQQQARTPEALELLQRLDLKPIALAPQQILGAVTSVAVPDGSWLLAVPELPPGQSWFVVDVDVLRDRQTWRMTPFPDLGDRAPRFVWRTLGLHNNNRLGVMISQAGQRVFGGTLVIHSLSISPSGHIRLLTTGDQQLRTALPQSGMLPLASNGSFLSTPSGEVKYLRDMPPAAQAALISHLYRDLESLGQVSLTPEAFQQLVQNWTVLSLPLNGDDEPDWLLQLDRQRLDVGADRSYPLIFAFRHDGTILYSAIQSREQWLNLLPGAEPRQLLTERAGRFWVQPLR

Secondary structure (DSSP, 8-state):
-----------------PPEEHHHHHHHHHTT-SS-------PEEPP-EEEEPTTPPTTSEEEEEEEE-SS-EEEEEEEEE-SSS-EEEEEEEEEETT-PPPEEE--S-TT--S---EEEEE--BTTB--EEEEEEPSSSS--EEE--S---TT--HHHHHHHHHHHTT-HHHHHHHHHHHHHHHHHTTPPPPHHHHHHHHHHHHHHHHHHHHHHHTTT-HHHHHHHHHHTT-HHHHHHHHHS-HHHHHHHHHHHHHHHHHHHHHHHHHHHH---HHHHHHHHHHHHHHH-HHHHHHHHHHTT---HHHHHHHHHH-----S--EEEEEEEEEEESS--TT-SSPPPPPPTTEEEEEEEEEEEEETTEEEESP-GGGTTS-HHHHHHHTTTTT--EEEEEEEETTEEEEEEEEEEEEEEE-TT--EEEEEEEEHHHHHHGGG-SS--EEESSPP-PPPP-EEEEGGGS-HHHHHHHHHHHHHHHHHHS--SS-HHHHHHHHTT-EEEEE--SSSSS-EEEEEE-TTT----TTS-SSEEEEE-TTS-EEEETTT-SSEEEEEETT-SS-EEEEEETTEEEEEE--

Nearest PDB structures (foldseek):
  5xi8-assembly1_A  TM=3.077E-01  e=2.557E+00  Escherichia coli K-12
  2dba-assembly1_A  TM=4.384E-01  e=6.637E+00  Homo sapiens
  5n5y-assembly1_P  TM=1.796E-01  e=2.813E+00  Saccharomyces cerevisiae

Mean predicted aligned error: 10.12 Å